Protein AF-A0A1B7LHL0-F1 (afdb_monomer)

Mean predicted aligned error: 20.25 Å

Secondary structure (DSSP, 8-state):
------S-S-S----TTHHHHHHHHHHHHH-EEEEEEESS-HHHHHHHHHHTT--EEEEEEEETTEEEEEEEGGGHHHHHHHHHHTT-EEEEEEEESHHHHHHHHHT-TTHHHHHHHHHHHHHHHHTB--EEEEES-SSS-HHHHHHHHHHTT--TT-BTTS--HHHHHHHHHHH-TTEEEEEEEEETTEEEEEEEE--PPP---SS-EEEEESS-EEEEEEEEEESEE-S-TT-EE-TT-EEEESEEPPP-----S---TTPPPPPPPPPEE-B-EEEEEEEEEEEEEEEEESEEEEEEEEEEEEEEEEEEETTEEEEEES-SS---SSEEEEEEEEEPPPBTTB---EEEEEEEEEEEEEEEEE--HHHHHHHHHHHHHHHHHTTSPTT-EEEEEEEEE---SS--SEEEEEEEEEEEEE-EEEEE-PPPPPTT-PPPPPPPPPPPPPPP--PPPPPP----

Solvent-accessible surface area (backbone atoms only — not comparable to full-atom values): 27208 Å² total; per-residue (Å²): 142,80,84,87,85,74,89,88,75,82,96,76,82,96,68,93,53,65,60,62,49,50,53,53,49,53,41,30,57,70,15,29,30,35,32,40,35,38,26,97,46,58,66,61,45,53,51,56,35,47,76,71,68,44,70,70,44,80,76,42,79,77,50,98,47,28,39,33,33,32,34,44,55,82,51,57,66,64,46,56,59,50,26,66,78,51,71,33,50,72,44,82,75,47,82,50,31,45,60,64,50,49,56,57,49,66,72,38,74,65,54,61,58,50,52,51,50,50,53,52,47,54,54,54,64,52,41,25,27,72,41,81,45,79,42,63,64,86,86,59,58,69,68,58,57,48,52,43,26,37,76,48,62,56,49,79,70,38,52,54,89,77,55,56,49,66,56,27,26,48,43,45,37,70,77,33,92,55,38,68,44,50,44,60,46,81,56,85,37,34,36,39,39,39,37,42,62,43,87,67,73,70,84,73,65,94,52,33,16,24,22,21,24,70,48,57,30,35,32,66,48,78,48,79,78,35,55,31,76,64,61,55,74,71,39,74,46,47,58,70,41,64,42,25,28,14,61,29,74,56,82,85,69,80,78,72,76,84,74,68,98,83,70,81,77,79,75,83,72,73,63,49,76,31,54,30,39,66,52,39,31,19,42,33,79,43,72,12,62,14,65,23,52,28,62,47,72,52,75,46,73,72,79,51,71,50,58,32,34,32,41,30,50,77,92,46,77,43,79,76,44,61,70,95,63,79,92,58,94,40,65,48,78,49,78,46,78,44,72,59,79,75,52,98,88,48,81,62,63,43,37,42,35,41,36,39,37,36,30,41,41,81,48,75,49,79,46,54,73,66,59,14,42,53,50,2,48,51,42,8,48,51,47,31,57,75,74,49,72,93,84,61,51,72,76,46,77,48,79,44,74,59,84,66,99,60,97,60,65,56,34,41,26,39,30,43,36,34,29,48,42,75,33,58,39,84,43,75,56,79,89,75,81,65,101,80,71,77,82,76,83,80,80,81,78,79,85,81,78,80,85,87,88,80,84,87,80,83,81,86,81,83,87,134

Nearest PDB structures (foldseek):
  8g4u-assembly1_A  TM=5.882E-01  e=2.687E-01  Saccharopolyspora erythraea
  6l3n-assembly2_B  TM=5.931E-01  e=4.100E-01  Actinosynnema pretiosum subsp. auranticum
  5bp1-assembly1_A  TM=5.730E-01  e=1.801E+00  Mycolicibacterium smegmatis MC2 155
  7agt-assembly2_B  TM=5.645E-01  e=3.220E+00  Mycobacterium tuberculosis variant bovis AF2122/97
  6sgb-assembly1_FS  TM=2.239E-01  e=3.889E-01  Trypanosoma brucei brucei

Sequence (464 aa):
METWTGRLWPAAFHKGGVIMFLFKLLSYLVGYVSIAIRGEHPEKFINMAAIRGICLWDIRRLGENCVQVNVRLSAVHPLRHIARQTGCRFRTTKRRGMPFLWMRVRRRRAMLPGALLFVLGLYMLGSFVWFIDVTGNHRLNKAEILAVADAAGLHRGMPKWDLDPDRVEKAVREQLPGVSWAGVYVKGTKVTIQVVEAALPGKISAGPAHIVAQKAGVIKEMLVLAGHPAVKEGETVLPGQILISGIVPPPEEPKPPAVPPGEAQPAPKEPAYVHALGTVRARVWYEGYGEAPLVESGRRPTGRTETRICMKIGSREIILFGPRKIPYALYEKDTSVKELPEWRNLRIPVELITEKYRELENYREVRDRESARRLAMQKAMQSVQAQMPPGDKILRRQFTDLVVKQPENLVRVKLFVECLEDIGVEKPFTPVPGPGASPLPGGANPPVRPPDGIPPAPAGHGPH

Organism: NCBI:txid1838280

Foldseek 3Di:
DDDPPDDDDPDDDDDPDVVVVVVVQVLQAQWKFKKKKFDPCVVQLVVVCVVVVWDWDPWDAPDNGIIIIMGRPVCPVVSVVSCVVRVMDMDTDDIGHDVVVVVVVVVVVVNVVVVVVVVVVVVVQQQFQAAEEEEQDDPDDPVVLVVQLVVLPDDHGDGPVPDDFVSSFVSSPPVDVQFPGWGWDDDRNYIYIYTHGDPDPPPQPQFFWFWFFQAWFAWADKDWPDAAAPDDHRDTHHGGHTGGGQWAADDDDPPDPDDPPDDDDPDGDHTHGHHTDIWTKGKDKDKFKFKFFQKDKDKDFPQDKWKWKWKDQPPDIDTPDTDPDDPAPDWDKDKDWDADDDDDPDRRSIIIIMIMITHMDIDMDGHDPVVRQVRRVVRRVVRRVVVDDPPWAWDDKDKDWDDDPDPGSMTMIMMMTITIDGRIDIGGDDDDDPPPDDDDPDDDDDDDDDDDDDDDDDDDDDDD

Structure (mmCIF, N/CA/C/O backbone):
data_AF-A0A1B7LHL0-F1
#
_entry.id   AF-A0A1B7LHL0-F1
#
loop_
_atom_site.group_PDB
_atom_site.id
_atom_site.type_symbol
_atom_site.label_atom_id
_atom_site.label_alt_id
_atom_site.label_comp_id
_atom_site.label_asym_id
_atom_site.label_entity_id
_atom_site.label_seq_id
_atom_site.pdbx_PDB_ins_code
_atom_site.Cartn_x
_atom_site.Cartn_y
_atom_site.Cartn_z
_atom_site.occupancy
_atom_site.B_iso_or_equiv
_atom_site.auth_seq_id
_atom_site.auth_comp_id
_atom_site.auth_asym_id
_atom_site.auth_atom_id
_atom_site.pdbx_PDB_model_num
ATOM 1 N N . MET A 1 1 ? -56.606 17.312 32.132 1.00 35.03 1 MET A N 1
ATOM 2 C CA . MET A 1 1 ? -55.285 17.779 31.659 1.00 35.03 1 MET A CA 1
ATOM 3 C C . MET A 1 1 ? -55.495 19.161 31.073 1.00 35.03 1 MET A C 1
ATOM 5 O O . MET A 1 1 ? -55.793 19.272 29.898 1.00 35.03 1 MET A O 1
ATOM 9 N N . GLU A 1 2 ? -55.412 20.201 31.895 1.00 25.69 2 GLU A N 1
ATOM 10 C CA . GLU A 1 2 ? -55.523 21.583 31.422 1.00 25.69 2 GLU A CA 1
ATOM 11 C C . GLU A 1 2 ? -54.321 22.352 31.956 1.00 25.69 2 GLU A C 1
ATOM 13 O O . GLU A 1 2 ? -54.158 22.558 33.159 1.00 25.69 2 GLU A O 1
ATOM 18 N N . THR A 1 3 ? -53.408 22.687 31.052 1.00 30.06 3 THR A N 1
ATOM 19 C CA . THR A 1 3 ? -52.250 23.524 31.342 1.00 30.06 3 THR A CA 1
ATOM 20 C C . THR A 1 3 ? -52.687 24.980 31.279 1.00 30.06 3 THR A C 1
ATOM 22 O O . THR A 1 3 ? -52.826 25.545 30.198 1.00 30.06 3 THR A O 1
ATOM 25 N N . TRP A 1 4 ? -52.886 25.591 32.446 1.00 26.42 4 TRP A N 1
ATOM 26 C CA . TRP A 1 4 ? -53.058 27.034 32.592 1.00 26.42 4 TRP A CA 1
ATOM 27 C C . TRP A 1 4 ? -51.751 27.757 32.244 1.00 26.42 4 TRP A C 1
ATOM 29 O O . TRP A 1 4 ? -50.890 27.996 33.091 1.00 26.42 4 TRP A O 1
ATOM 39 N N . THR A 1 5 ? -51.585 28.106 30.971 1.00 42.53 5 THR A N 1
ATOM 40 C CA . THR A 1 5 ? -50.626 29.119 30.522 1.00 42.53 5 THR A CA 1
ATOM 41 C C . THR A 1 5 ? -51.337 30.465 30.498 1.00 42.53 5 THR A C 1
ATOM 43 O O . THR A 1 5 ? -51.969 30.826 29.510 1.00 42.53 5 THR A O 1
ATOM 46 N N . GLY A 1 6 ? -51.261 31.205 31.602 1.00 28.97 6 GLY A N 1
ATOM 47 C CA . GLY A 1 6 ? -51.889 32.517 31.722 1.00 28.97 6 GLY A CA 1
ATOM 48 C C . GLY A 1 6 ? -51.065 33.469 32.577 1.00 28.97 6 GLY A C 1
ATOM 49 O O . GLY A 1 6 ? -51.139 33.419 33.795 1.00 28.97 6 GLY A O 1
ATOM 50 N N . ARG A 1 7 ? -50.335 34.360 31.894 1.00 35.50 7 ARG A N 1
ATOM 51 C CA . ARG A 1 7 ? -49.754 35.624 32.384 1.00 35.50 7 ARG A CA 1
ATOM 52 C C . ARG A 1 7 ? -48.803 35.548 33.581 1.00 35.50 7 ARG A C 1
ATOM 54 O O . ARG A 1 7 ? -49.200 35.736 34.717 1.00 35.50 7 ARG A O 1
ATOM 61 N N . LEU A 1 8 ? -47.516 35.457 33.261 1.00 31.94 8 LEU A N 1
ATOM 62 C CA . LEU A 1 8 ? -46.424 36.215 33.883 1.00 31.94 8 LEU A CA 1
ATOM 63 C C . LEU A 1 8 ? -45.229 36.030 32.943 1.00 31.94 8 LEU A C 1
ATOM 65 O O . LEU A 1 8 ? -44.570 35.010 33.044 1.00 31.94 8 LEU A O 1
ATOM 69 N N . TRP A 1 9 ? -45.027 36.931 31.977 1.00 34.75 9 TRP A N 1
ATOM 70 C CA . TRP A 1 9 ? -43.755 37.227 31.287 1.00 34.75 9 TRP A CA 1
ATOM 71 C C . TRP A 1 9 ? -43.983 38.470 30.403 1.00 34.75 9 TRP A C 1
ATOM 73 O O . TRP A 1 9 ? -44.993 38.515 29.697 1.00 34.75 9 TRP A O 1
ATOM 83 N N . PRO A 1 10 ? -43.100 39.487 30.427 1.00 32.66 10 PRO A N 1
ATOM 84 C CA . PRO A 1 10 ? -43.137 40.566 29.448 1.00 32.66 10 PRO A CA 1
ATOM 85 C C . PRO A 1 10 ? -42.836 40.012 28.053 1.00 32.66 10 PRO A C 1
ATOM 87 O O . PRO A 1 10 ? -41.966 39.159 27.879 1.00 32.66 10 PRO A O 1
ATOM 90 N N . ALA A 1 11 ? -43.582 40.508 27.073 1.00 33.97 11 ALA A N 1
ATOM 91 C CA . ALA A 1 11 ? -43.508 40.139 25.672 1.00 33.97 11 ALA A CA 1
ATOM 92 C C . ALA A 1 11 ? -42.115 40.398 25.071 1.00 33.97 11 ALA A C 1
ATOM 94 O O . ALA A 1 11 ? -41.772 41.524 24.735 1.00 33.97 11 ALA A O 1
ATOM 95 N N . ALA A 1 12 ? -41.329 39.338 24.913 1.00 37.97 12 ALA A N 1
ATOM 96 C CA . ALA A 1 12 ? -40.308 39.171 23.882 1.00 37.97 12 ALA A CA 1
ATOM 97 C C . ALA A 1 12 ? -39.848 37.705 23.912 1.00 37.97 12 ALA A C 1
ATOM 99 O O . ALA A 1 12 ? -39.928 37.058 24.950 1.00 37.97 12 ALA A O 1
ATOM 100 N N . PHE A 1 13 ? -39.307 37.207 22.800 1.00 39.56 13 PHE A N 1
ATOM 101 C CA . PHE A 1 13 ? -38.631 35.904 22.651 1.00 39.56 13 PHE A CA 1
ATOM 102 C C . PHE A 1 13 ? -39.458 34.723 22.131 1.00 39.56 13 PHE A C 1
ATOM 104 O O . PHE A 1 13 ? -39.530 33.645 22.715 1.00 39.56 13 PHE A O 1
ATOM 111 N N . HIS A 1 14 ? -39.937 34.889 20.901 1.00 41.28 14 HIS A N 1
ATOM 112 C CA . HIS A 1 14 ? -40.123 33.791 19.955 1.00 41.28 14 HIS A CA 1
ATOM 113 C C . HIS A 1 14 ? -38.759 33.453 19.298 1.00 41.28 14 HIS A C 1
ATOM 115 O O . HIS A 1 14 ? -38.335 34.178 18.403 1.00 41.28 14 HIS A O 1
ATOM 121 N N . LYS A 1 15 ? -38.030 32.431 19.802 1.00 40.91 15 LYS A N 1
ATOM 122 C CA . LYS A 1 15 ? -36.950 31.624 19.143 1.00 40.91 15 LYS A CA 1
ATOM 123 C C . LYS A 1 15 ? -36.341 30.623 20.162 1.00 40.91 15 LYS A C 1
ATOM 125 O O . LYS A 1 15 ? -35.363 30.904 20.855 1.00 40.91 15 LYS A O 1
ATOM 130 N N . GLY A 1 16 ? -36.978 29.457 20.315 1.00 52.31 16 GLY A N 1
ATOM 131 C CA . GLY A 1 16 ? -36.894 28.584 21.501 1.00 52.31 16 GLY A CA 1
ATOM 132 C C . GLY A 1 16 ? -35.902 27.408 21.486 1.00 52.31 16 GLY A C 1
ATOM 133 O O . GLY A 1 16 ? -36.316 26.274 21.685 1.00 52.31 16 GLY A O 1
ATOM 134 N N . GLY A 1 17 ? -34.592 27.646 21.356 1.00 55.31 17 GLY A N 1
ATOM 135 C CA . GLY A 1 17 ? -33.589 26.576 21.551 1.00 55.31 17 GLY A CA 1
ATOM 136 C C . GLY A 1 17 ? -32.287 27.059 22.182 1.00 55.31 17 GLY A C 1
ATOM 137 O O . GLY A 1 17 ? -31.924 26.656 23.287 1.00 55.31 17 GLY A O 1
ATOM 138 N N . VAL A 1 18 ? -31.623 28.001 21.515 1.00 58.91 18 VAL A N 1
ATOM 139 C CA . VAL A 1 18 ? -30.316 28.542 21.925 1.00 58.91 18 VAL A CA 1
ATOM 140 C C . VAL A 1 18 ? -30.414 29.324 23.238 1.00 58.91 18 VAL A C 1
ATOM 142 O O . VAL A 1 18 ? -29.610 29.117 24.141 1.00 58.91 18 VAL A O 1
ATOM 145 N N . ILE A 1 19 ? -31.460 30.137 23.407 1.00 63.44 19 ILE A N 1
ATOM 146 C CA . ILE A 1 19 ? -31.700 30.925 24.629 1.00 63.44 19 ILE A CA 1
ATOM 147 C C . ILE A 1 19 ? -31.997 30.012 25.828 1.00 63.44 19 ILE A C 1
ATOM 149 O O . ILE A 1 19 ? -31.500 30.244 26.929 1.00 63.44 19 ILE A O 1
ATOM 153 N N . MET A 1 20 ? -32.741 28.922 25.614 1.00 62.16 20 MET A N 1
ATOM 154 C CA . MET A 1 20 ? -33.014 27.925 26.653 1.00 62.16 20 MET A CA 1
ATOM 155 C C . MET A 1 20 ? -31.739 27.161 27.049 1.00 62.16 20 MET A C 1
ATOM 157 O O . MET A 1 20 ? -31.547 26.851 28.227 1.00 62.16 20 MET A O 1
ATOM 161 N N . PHE A 1 21 ? -30.847 26.892 26.088 1.00 66.38 21 PHE A N 1
ATOM 162 C CA . PHE A 1 21 ? -29.531 26.295 26.332 1.00 66.38 21 PHE A CA 1
ATOM 163 C C . PHE A 1 21 ? -28.592 27.238 27.090 1.00 66.38 21 PHE A C 1
ATOM 165 O O . PHE A 1 21 ? -28.026 26.827 28.101 1.00 66.38 21 PHE A O 1
ATOM 172 N N . LEU A 1 22 ? -28.480 28.501 26.672 1.00 71.81 22 LEU A N 1
ATOM 173 C CA . LEU A 1 22 ? -27.705 29.534 27.369 1.00 71.81 22 LEU A CA 1
ATOM 174 C C . LEU A 1 22 ? -28.213 29.735 28.795 1.00 71.81 22 LEU A C 1
ATOM 176 O O . LEU A 1 22 ? -27.423 29.737 29.734 1.00 71.81 22 LEU A O 1
ATOM 180 N N . PHE A 1 23 ? -29.529 29.806 28.994 1.00 72.81 23 PHE A N 1
ATOM 181 C CA . PHE A 1 23 ? -30.107 29.945 30.328 1.00 72.81 23 PHE A CA 1
ATOM 182 C C . PHE A 1 23 ? -29.803 28.736 31.225 1.00 72.81 23 PHE A C 1
ATOM 184 O O . PHE A 1 23 ? -29.454 28.908 32.398 1.00 72.81 23 PHE A O 1
ATOM 191 N N . LYS A 1 24 ? -29.880 27.511 30.685 1.00 68.81 24 LYS A N 1
ATOM 192 C CA . LYS A 1 24 ? -29.486 26.286 31.402 1.00 68.81 24 LYS A CA 1
ATOM 193 C C . LYS A 1 24 ? -27.989 26.262 31.712 1.00 68.81 24 LYS A C 1
ATOM 195 O O . LYS A 1 24 ? -27.623 25.890 32.825 1.00 68.81 24 LYS A O 1
ATOM 200 N N . LEU A 1 25 ? -27.142 26.684 30.774 1.00 75.38 25 LEU A N 1
ATOM 201 C CA . LEU A 1 25 ? -25.690 26.723 30.932 1.00 75.38 25 LEU A CA 1
ATOM 202 C C . LEU A 1 25 ? -25.268 27.759 31.981 1.00 75.38 25 LEU A C 1
ATOM 204 O O . LEU A 1 25 ? -24.558 27.409 32.920 1.00 75.38 25 LEU A O 1
ATOM 208 N N . LEU A 1 26 ? -25.775 28.994 31.902 1.00 75.69 26 LEU A N 1
ATOM 209 C CA . LEU A 1 26 ? -25.527 30.033 32.909 1.00 75.69 26 LEU A CA 1
ATOM 210 C C . LEU A 1 26 ? -26.048 29.610 34.288 1.00 75.69 26 LEU A C 1
ATOM 212 O O . LEU A 1 26 ? -25.363 29.787 35.294 1.00 75.69 26 LEU A O 1
ATOM 216 N N . SER A 1 27 ? -27.230 28.992 34.349 1.00 72.69 27 SER A N 1
ATOM 217 C CA . SER A 1 27 ? -27.774 28.480 35.614 1.00 72.69 27 SER A CA 1
ATOM 218 C C . SER A 1 27 ? -26.944 27.319 36.176 1.00 72.69 27 SER A C 1
ATOM 220 O O . SER A 1 27 ? -26.836 27.181 37.394 1.00 72.69 27 SER A O 1
ATOM 222 N N . TYR A 1 28 ? -26.315 26.503 35.323 1.00 76.12 28 TYR A N 1
ATOM 223 C CA . TYR A 1 28 ? -25.377 25.461 35.744 1.00 76.12 28 TYR A CA 1
ATOM 224 C C . TYR A 1 28 ? -24.037 26.042 36.225 1.00 76.12 28 TYR A C 1
ATOM 226 O O . TYR A 1 28 ? -23.494 25.557 37.219 1.00 76.12 28 TYR A O 1
ATOM 234 N N . LEU A 1 29 ? -23.533 27.098 35.577 1.00 78.38 29 LEU A N 1
ATOM 235 C CA . LEU A 1 29 ? -22.311 27.811 35.971 1.00 78.38 29 LEU A CA 1
ATOM 236 C C . LEU A 1 29 ? -22.458 28.498 37.338 1.00 78.38 29 LEU A C 1
ATOM 238 O O . LEU A 1 29 ? -21.591 28.343 38.192 1.00 78.38 29 LEU A O 1
ATOM 242 N N . VAL A 1 30 ? -23.578 29.190 37.576 1.00 79.50 30 VAL A N 1
ATOM 243 C CA . VAL A 1 30 ? -23.874 29.870 38.857 1.00 79.50 30 VAL A CA 1
ATOM 244 C C . VAL A 1 30 ? -24.340 28.887 39.941 1.00 79.50 30 VAL A C 1
ATOM 246 O O . VAL A 1 30 ? -24.187 29.137 41.135 1.00 79.50 30 VAL A O 1
ATOM 249 N N . GLY A 1 31 ? -24.878 27.737 39.537 1.00 80.88 31 GLY A N 1
ATOM 250 C CA . GLY A 1 31 ? -25.415 26.718 40.428 1.00 80.88 31 GLY A CA 1
ATOM 251 C C . GLY A 1 31 ? -26.893 26.924 40.751 1.00 80.88 31 GLY A C 1
ATOM 252 O O . GLY A 1 31 ? -27.370 28.029 41.026 1.00 80.88 31 GLY A O 1
ATOM 253 N N . TYR A 1 32 ? -27.631 25.819 40.758 1.00 86.50 32 TYR A N 1
ATOM 254 C CA . TYR A 1 32 ? -29.050 25.801 41.072 1.00 86.50 32 TYR A CA 1
ATOM 255 C C . TYR A 1 32 ? -29.417 24.602 41.943 1.00 86.50 32 TYR A C 1
ATOM 257 O O . TYR A 1 32 ? -28.703 23.597 42.049 1.00 86.50 32 TYR A O 1
ATOM 265 N N . VAL A 1 33 ? -30.550 24.731 42.612 1.00 86.06 33 VAL A N 1
ATOM 266 C CA . VAL A 1 33 ? -31.064 23.757 43.560 1.00 86.06 33 VAL A CA 1
ATOM 267 C C . VAL A 1 33 ? -32.480 23.393 43.145 1.00 86.06 33 VAL A C 1
ATOM 269 O O . VAL A 1 33 ? -33.300 24.266 42.871 1.00 86.06 33 VAL A O 1
ATOM 272 N N . SER A 1 34 ? -32.763 22.095 43.103 1.00 87.44 34 SER A N 1
ATOM 273 C CA . SER A 1 34 ? -34.128 21.593 42.965 1.00 87.44 34 SER A CA 1
ATOM 274 C C . SER A 1 34 ? -34.750 21.510 44.348 1.00 87.44 34 SER A C 1
ATOM 276 O O . SER A 1 34 ? -34.221 20.824 45.233 1.00 87.44 34 SER A O 1
ATOM 278 N N . ILE A 1 35 ? -35.867 22.198 44.524 1.00 88.75 35 ILE A N 1
ATOM 279 C CA . ILE A 1 35 ? -36.569 22.332 45.790 1.00 88.75 35 ILE A CA 1
ATOM 280 C C . ILE A 1 35 ? -37.964 21.720 45.638 1.00 88.75 35 ILE A C 1
ATOM 282 O O . ILE A 1 35 ? -38.654 21.986 44.658 1.00 88.75 35 ILE A O 1
ATOM 286 N N . ALA A 1 36 ? -38.376 20.904 46.606 1.00 87.81 36 ALA A N 1
ATOM 287 C CA . ALA A 1 36 ? -39.743 20.413 46.734 1.00 87.81 36 ALA A CA 1
ATOM 288 C C . ALA A 1 36 ? -40.490 21.251 47.778 1.00 87.81 36 ALA A C 1
ATOM 290 O O . ALA A 1 36 ? -40.099 21.274 48.946 1.00 87.81 36 ALA A O 1
ATOM 291 N N . ILE A 1 37 ? -41.541 21.940 47.352 1.00 87.56 37 ILE A N 1
ATOM 292 C CA . ILE A 1 37 ? -42.420 22.779 48.167 1.00 87.56 37 ILE A CA 1
ATOM 293 C C . ILE A 1 37 ? -43.638 21.944 48.572 1.00 87.56 37 ILE A C 1
ATOM 295 O O . ILE A 1 37 ? -44.254 21.304 47.719 1.00 87.56 37 ILE A O 1
ATOM 299 N N . ARG A 1 38 ? -43.973 21.946 49.864 1.00 85.75 38 ARG A N 1
ATOM 300 C CA . ARG A 1 38 ? -45.143 21.288 50.457 1.00 85.75 38 ARG A CA 1
ATOM 301 C C . ARG A 1 38 ? -45.963 22.289 51.263 1.00 85.75 38 ARG A C 1
ATOM 303 O O . ARG A 1 38 ? -45.395 23.003 52.090 1.00 85.75 38 ARG A O 1
ATOM 310 N N . GLY A 1 39 ? -47.271 22.318 51.061 1.00 82.50 39 GLY A N 1
ATOM 311 C CA . GLY A 1 39 ? -48.185 23.183 51.810 1.00 82.50 39 GLY A CA 1
ATOM 312 C C . GLY A 1 39 ? -49.579 23.192 51.197 1.00 82.50 39 GLY A C 1
ATOM 313 O O . GLY A 1 39 ? -49.773 22.628 50.125 1.00 82.50 39 GLY A O 1
ATOM 314 N N . GLU A 1 40 ? -50.521 23.845 51.872 1.00 75.88 40 GLU A N 1
ATOM 315 C CA . GLU A 1 40 ? -51.923 23.954 51.433 1.00 75.88 40 GLU A CA 1
ATOM 316 C C . GLU A 1 40 ? -52.075 24.831 50.175 1.00 75.88 40 GLU A C 1
ATOM 318 O O . GLU A 1 40 ? -52.967 24.609 49.363 1.00 75.88 40 GLU A O 1
ATOM 323 N N . HIS A 1 41 ? -51.159 25.788 49.956 1.00 79.25 41 HIS A N 1
ATOM 324 C CA . HIS A 1 41 ? -51.201 26.713 48.814 1.00 79.25 41 HIS A CA 1
ATOM 325 C C . HIS A 1 41 ? -49.828 26.899 48.128 1.00 79.25 41 HIS A C 1
ATOM 327 O O . HIS A 1 41 ? -49.247 27.992 48.172 1.00 79.25 41 HIS A O 1
ATOM 333 N N . PRO A 1 42 ? -49.283 25.868 47.449 1.00 81.50 42 PRO A N 1
ATOM 334 C CA . PRO A 1 42 ? -47.979 25.953 46.780 1.00 81.50 42 PRO A CA 1
ATOM 335 C C . PRO A 1 42 ? -47.966 26.963 45.618 1.00 81.50 42 PRO A C 1
ATOM 337 O O . PRO A 1 42 ? -46.925 27.537 45.301 1.00 81.50 42 PRO A O 1
ATOM 340 N N . GLU A 1 43 ? -49.123 27.235 45.016 1.00 82.50 43 GLU A N 1
ATOM 341 C CA . GLU A 1 43 ? -49.292 28.208 43.929 1.00 82.50 43 GLU A CA 1
ATOM 342 C C . GLU A 1 43 ? -49.072 29.651 44.421 1.00 82.50 43 GLU A C 1
ATOM 344 O O . GLU A 1 43 ? -48.367 30.434 43.778 1.00 82.50 43 GLU A O 1
ATOM 349 N N . LYS A 1 44 ? -49.553 29.978 45.630 1.00 83.31 44 LYS A N 1
ATOM 350 C CA . LYS A 1 44 ? -49.331 31.284 46.276 1.00 83.31 44 LYS A CA 1
ATOM 351 C C . LYS A 1 44 ? -47.847 31.529 46.569 1.00 83.31 44 LYS A C 1
ATOM 353 O O . LYS A 1 44 ? -47.365 32.652 46.426 1.00 83.31 44 LYS A O 1
ATOM 358 N N . PHE A 1 45 ? -47.102 30.478 46.922 1.00 84.81 45 PHE A N 1
ATOM 359 C CA . PHE A 1 45 ? -45.651 30.540 47.120 1.00 84.81 45 PHE A CA 1
ATOM 360 C C . PHE A 1 45 ? -44.898 30.851 45.818 1.00 84.81 45 PHE A C 1
ATOM 362 O O . PHE A 1 45 ? -44.006 31.700 45.812 1.00 84.81 45 PHE A O 1
ATOM 369 N N . ILE A 1 46 ? -45.270 30.195 44.715 1.00 85.06 46 ILE A N 1
ATOM 370 C CA . ILE A 1 46 ? -44.663 30.416 43.392 1.00 85.06 46 ILE A CA 1
ATOM 371 C C . ILE A 1 46 ? -44.918 31.849 42.922 1.00 85.06 46 ILE A C 1
ATOM 373 O O . ILE A 1 46 ? -43.986 32.522 42.481 1.00 85.06 46 ILE A O 1
ATOM 377 N N . ASN A 1 47 ? -46.150 32.337 43.082 1.00 86.06 47 ASN A N 1
ATOM 378 C CA . ASN A 1 47 ? -46.517 33.688 42.672 1.00 86.06 47 ASN A CA 1
ATOM 379 C C . ASN A 1 47 ? -45.746 34.757 43.471 1.00 86.06 47 ASN A C 1
ATOM 381 O O . ASN A 1 47 ? -45.127 35.653 42.901 1.00 86.06 47 ASN A O 1
ATOM 385 N N . MET A 1 48 ? -45.670 34.605 44.797 1.00 83.81 48 MET A N 1
ATOM 386 C CA . MET A 1 48 ? -44.896 35.512 45.656 1.00 83.81 48 MET A CA 1
ATOM 387 C C . MET A 1 48 ? -43.395 35.506 45.340 1.00 83.81 48 MET A C 1
ATOM 389 O O . MET A 1 48 ? -42.734 36.542 45.435 1.00 83.81 48 MET A O 1
ATOM 393 N N . ALA A 1 49 ? -42.840 34.354 44.965 1.00 84.50 49 ALA A N 1
ATOM 394 C CA . ALA A 1 49 ? -41.452 34.253 44.532 1.00 84.50 49 ALA A CA 1
ATOM 395 C C . ALA A 1 49 ? -41.217 34.955 43.185 1.00 84.50 49 ALA A C 1
ATOM 397 O O . ALA A 1 49 ? -40.239 35.694 43.059 1.00 84.50 49 ALA A O 1
ATOM 398 N N . ALA A 1 50 ? -42.134 34.811 42.225 1.00 84.06 50 ALA A N 1
ATOM 399 C CA . ALA A 1 50 ? -42.066 35.514 40.946 1.00 84.06 50 ALA A CA 1
ATOM 400 C C . ALA A 1 50 ? -42.137 37.045 41.117 1.00 84.06 50 ALA A C 1
ATOM 402 O O . ALA A 1 50 ? -41.318 37.755 40.536 1.00 84.06 50 ALA A O 1
ATOM 403 N N . ILE A 1 51 ? -43.031 37.549 41.981 1.00 84.38 51 ILE A N 1
ATOM 404 C CA . ILE A 1 51 ? -43.171 38.990 42.287 1.00 84.38 51 ILE A CA 1
ATOM 405 C C . ILE A 1 51 ? -41.884 39.573 42.893 1.00 84.38 51 ILE A C 1
ATOM 407 O O . ILE A 1 51 ? -41.523 40.711 42.612 1.00 84.38 51 ILE A O 1
ATOM 411 N N . ARG A 1 52 ? -41.141 38.787 43.683 1.00 82.44 52 ARG A N 1
ATOM 412 C CA . ARG A 1 52 ? -39.838 39.192 44.249 1.00 82.44 52 ARG A CA 1
ATOM 413 C C . ARG A 1 52 ? -38.658 39.025 43.282 1.00 82.44 52 ARG A C 1
ATOM 415 O O . ARG A 1 52 ? -37.509 39.071 43.716 1.00 82.44 52 ARG A O 1
ATOM 422 N N . GLY A 1 53 ? -38.918 38.786 41.996 1.00 80.56 53 GLY A N 1
ATOM 423 C CA . GLY A 1 53 ? -37.883 38.607 40.975 1.00 80.56 53 GLY A CA 1
ATOM 424 C C . GLY A 1 53 ? -37.109 37.290 41.093 1.00 80.56 53 GLY A C 1
ATOM 425 O O . GLY A 1 53 ? -36.039 37.141 40.498 1.00 80.56 53 GLY A O 1
ATOM 426 N N . ILE A 1 54 ? -37.614 36.314 41.857 1.00 85.25 54 ILE A N 1
ATOM 427 C CA . ILE A 1 54 ? -36.972 35.005 41.985 1.00 85.25 54 ILE A CA 1
ATOM 428 C C . ILE A 1 54 ? -37.372 34.149 40.789 1.00 85.25 54 ILE A C 1
ATOM 430 O O . ILE A 1 54 ? -38.504 33.682 40.676 1.00 85.25 54 ILE A O 1
ATOM 434 N N . CYS A 1 55 ? -36.409 33.908 39.903 1.00 81.44 55 CYS A N 1
ATOM 435 C CA . CYS A 1 55 ? -36.630 33.058 38.744 1.00 81.44 55 CYS A CA 1
ATOM 436 C C . CYS A 1 55 ? -36.763 31.584 39.164 1.00 81.44 55 CYS A C 1
ATOM 438 O O . CYS A 1 55 ? -35.822 30.985 39.697 1.00 81.44 55 CYS A O 1
ATOM 440 N N . LEU A 1 56 ? -37.941 31.024 38.896 1.00 85.06 56 LEU A N 1
ATOM 441 C CA . LEU A 1 56 ? -38.314 29.624 39.073 1.00 85.06 56 LEU A CA 1
ATOM 442 C C . LEU A 1 56 ? -38.465 28.991 37.688 1.00 85.06 56 LEU A C 1
ATOM 444 O O . LEU A 1 56 ? -39.133 29.558 36.826 1.00 85.06 56 LEU A O 1
ATOM 448 N N . TRP A 1 57 ? -37.871 27.822 37.462 1.00 83.62 57 TRP A N 1
ATOM 449 C CA . TRP A 1 57 ? -38.012 27.100 36.190 1.00 83.62 57 TRP A CA 1
ATOM 450 C C . TRP A 1 57 ? -38.210 25.600 36.409 1.00 83.62 57 TRP A C 1
ATOM 452 O O . TRP A 1 57 ? -37.899 25.081 37.482 1.00 83.62 57 TRP A O 1
ATOM 462 N N . ASP A 1 58 ? -38.705 24.904 35.376 1.00 81.38 58 ASP A N 1
ATOM 463 C CA . ASP A 1 58 ? -38.969 23.451 35.396 1.00 81.38 58 ASP A CA 1
ATOM 464 C C . ASP A 1 58 ? -39.875 23.062 36.582 1.00 81.38 58 ASP A C 1
ATOM 466 O O . ASP A 1 58 ? -39.517 22.256 37.442 1.00 81.38 58 ASP A O 1
ATOM 470 N N . ILE A 1 59 ? -41.036 23.723 36.642 1.00 84.81 59 ILE A N 1
ATOM 471 C CA . ILE A 1 59 ? -42.068 23.523 37.662 1.00 84.81 59 ILE A CA 1
ATOM 472 C C . ILE A 1 59 ? -42.799 22.212 37.361 1.00 84.81 59 ILE A C 1
ATOM 474 O O . ILE A 1 59 ? -43.377 22.051 36.288 1.00 84.81 59 ILE A O 1
ATOM 478 N N . ARG A 1 60 ? -42.782 21.273 38.308 1.00 84.19 60 ARG A N 1
ATOM 479 C CA . ARG A 1 60 ? -43.441 19.965 38.194 1.00 84.19 60 ARG A CA 1
ATOM 480 C C . ARG A 1 60 ? -44.333 19.718 39.398 1.00 84.19 60 ARG A C 1
ATOM 482 O O . ARG A 1 60 ? -43.859 19.736 40.533 1.00 84.19 60 ARG A O 1
ATOM 489 N N . ARG A 1 61 ? -45.615 19.451 39.165 1.00 83.44 61 ARG A N 1
ATOM 490 C CA . ARG A 1 61 ? -46.546 19.051 40.227 1.00 83.44 61 ARG A CA 1
ATOM 491 C C . ARG A 1 61 ? -46.298 17.577 40.562 1.00 83.44 61 ARG A C 1
ATOM 493 O O . ARG A 1 61 ? -46.331 16.737 39.671 1.00 83.44 61 ARG A O 1
ATOM 500 N N . LEU A 1 62 ? -45.980 17.286 41.824 1.00 79.00 62 LEU A N 1
ATOM 501 C CA . LEU A 1 62 ? -45.710 15.927 42.323 1.00 79.00 62 LEU A CA 1
ATOM 502 C C . LEU A 1 62 ? -46.905 15.343 43.103 1.00 79.00 62 LEU A C 1
ATOM 504 O O . LEU A 1 62 ? -46.905 14.155 43.398 1.00 79.00 62 LEU A O 1
ATOM 508 N N . GLY A 1 63 ? -47.899 16.169 43.446 1.00 77.56 63 GLY A N 1
ATOM 509 C CA . GLY A 1 63 ? -49.148 15.800 44.121 1.00 77.56 63 GLY A CA 1
ATOM 510 C C . GLY A 1 63 ? -50.009 17.042 44.389 1.00 77.56 63 GLY A C 1
ATOM 511 O O . GLY A 1 63 ? -49.596 18.152 44.042 1.00 77.56 63 GLY A O 1
ATOM 512 N N . GLU A 1 64 ? -51.176 16.885 45.021 1.00 73.50 64 GLU A N 1
ATOM 513 C CA . GLU A 1 64 ? -52.116 17.998 45.277 1.00 73.50 64 GLU A CA 1
ATOM 514 C C . GLU A 1 64 ? -51.465 19.142 46.070 1.00 73.50 64 GLU A C 1
ATOM 516 O O . GLU A 1 64 ? -51.523 20.297 45.647 1.00 73.50 64 GLU A O 1
ATOM 521 N N . ASN A 1 65 ? -50.695 18.787 47.106 1.00 80.81 65 ASN A N 1
ATOM 522 C CA . ASN A 1 65 ? -50.020 19.724 48.013 1.00 80.81 65 ASN A CA 1
ATOM 523 C C . ASN A 1 65 ? -48.489 19.749 47.840 1.00 80.81 65 ASN A C 1
ATOM 525 O O . ASN A 1 65 ? -47.763 20.131 48.762 1.00 80.81 65 ASN A O 1
ATOM 529 N N . CYS A 1 66 ? -47.963 19.281 46.698 1.00 82.69 66 CYS A N 1
ATOM 530 C CA . CYS A 1 66 ? -46.519 19.144 46.462 1.00 82.69 66 CYS A CA 1
ATOM 531 C C . CYS A 1 66 ? -46.098 19.620 45.064 1.00 82.69 66 CYS A C 1
ATOM 533 O O . CYS A 1 66 ? -46.509 19.049 44.051 1.00 82.69 66 CYS A O 1
ATOM 535 N N . VAL A 1 67 ? -45.181 20.591 45.002 1.00 87.19 67 VAL A N 1
ATOM 536 C CA . VAL A 1 67 ? -44.612 21.098 43.740 1.00 87.19 67 VAL A CA 1
ATOM 537 C C . VAL A 1 67 ? -43.088 21.110 43.803 1.00 87.19 67 VAL A C 1
ATOM 539 O O . VAL A 1 67 ? -42.496 21.551 44.785 1.00 87.19 67 VAL A O 1
ATOM 542 N N . GLN A 1 68 ? -42.435 20.630 42.751 1.00 88.38 68 GLN A N 1
ATOM 543 C CA . GLN A 1 68 ? -40.992 20.703 42.571 1.00 88.38 68 GLN A CA 1
ATOM 544 C C . GLN A 1 68 ? -40.629 21.832 41.615 1.00 88.38 68 GLN A C 1
ATOM 546 O O . GLN A 1 68 ? -41.222 21.961 40.550 1.00 88.38 68 GLN A O 1
ATOM 551 N N . VAL A 1 69 ? -39.628 22.622 41.987 1.00 88.69 69 VAL A N 1
ATOM 552 C CA . VAL A 1 69 ? -39.136 23.754 41.197 1.00 88.69 69 VAL A CA 1
ATOM 553 C C . VAL A 1 69 ? -37.616 23.822 41.248 1.00 88.69 69 VAL A C 1
ATOM 555 O O . VAL A 1 69 ? -36.999 23.431 42.245 1.00 88.69 69 VAL A O 1
ATOM 558 N N . ASN A 1 70 ? -36.995 24.346 40.194 1.00 87.62 70 ASN A N 1
ATOM 559 C CA . ASN A 1 70 ? -35.578 24.689 40.206 1.00 87.62 70 ASN A CA 1
ATOM 560 C C . ASN A 1 70 ? -35.398 26.183 40.477 1.00 87.62 70 ASN A C 1
ATOM 562 O O . ASN A 1 70 ? -36.106 27.016 39.911 1.00 87.62 70 ASN A O 1
ATOM 566 N N . VAL A 1 71 ? -34.439 26.504 41.347 1.00 87.06 71 VAL A N 1
ATOM 567 C CA . VAL A 1 71 ? -34.124 27.874 41.764 1.00 87.06 71 VAL A CA 1
ATOM 568 C C . VAL A 1 71 ? -32.615 28.068 41.811 1.00 87.06 71 VAL A C 1
ATOM 570 O O . VAL A 1 71 ? -31.872 27.152 42.166 1.00 87.06 71 VAL A O 1
ATOM 573 N N . ARG A 1 72 ? -32.137 29.273 41.485 1.00 84.62 72 ARG A N 1
ATOM 574 C CA . ARG A 1 72 ? -30.717 29.635 41.628 1.00 84.62 72 ARG A CA 1
ATOM 575 C C . ARG A 1 72 ? -30.262 29.522 43.082 1.00 84.62 72 ARG A C 1
ATOM 577 O O . ARG A 1 72 ? -31.017 29.821 44.005 1.00 84.62 72 ARG A O 1
ATOM 584 N N . LEU A 1 73 ? -29.001 29.148 43.291 1.00 82.44 73 LEU A N 1
ATOM 585 C CA . LEU A 1 73 ? -28.441 28.975 44.635 1.00 82.44 73 LEU A CA 1
ATOM 586 C C . LEU A 1 73 ? -28.562 30.241 45.507 1.00 82.44 73 LEU A C 1
ATOM 588 O O . LEU A 1 73 ? -28.886 30.139 46.688 1.00 82.44 73 LEU A O 1
ATOM 592 N N . SER A 1 74 ? -28.380 31.427 44.920 1.00 81.31 74 SER A N 1
ATOM 593 C CA . SER A 1 74 ? -28.498 32.721 45.610 1.00 81.31 74 SER A CA 1
ATOM 594 C C . SER A 1 74 ? -29.910 33.023 46.128 1.00 81.31 74 SER A C 1
ATOM 596 O O . SER A 1 74 ? -30.066 33.709 47.135 1.00 81.31 74 SER A O 1
ATOM 598 N N . ALA A 1 75 ? -30.947 32.480 45.489 1.00 82.31 75 ALA A N 1
ATOM 599 C CA . ALA A 1 75 ? -32.337 32.761 45.834 1.00 82.31 75 ALA A CA 1
ATOM 600 C C . ALA A 1 75 ? -32.915 31.825 46.916 1.00 82.31 75 ALA A C 1
ATOM 602 O O . ALA A 1 75 ? -34.024 32.050 47.396 1.00 82.31 75 ALA A O 1
ATOM 603 N N . VAL A 1 76 ? -32.158 30.821 47.377 1.00 83.44 76 VAL A N 1
ATOM 604 C CA . VAL A 1 76 ? -32.594 29.897 48.443 1.00 83.44 76 VAL A CA 1
ATOM 605 C C . VAL A 1 76 ? -32.816 30.620 49.780 1.00 83.44 76 VAL A C 1
ATOM 607 O O . VAL A 1 76 ? -33.742 30.279 50.517 1.00 83.44 76 VAL A O 1
ATOM 610 N N . HIS A 1 77 ? -32.001 31.632 50.097 1.00 83.75 77 HIS A N 1
ATOM 611 C CA . HIS A 1 77 ? -32.123 32.377 51.353 1.00 83.75 77 HIS A CA 1
ATOM 612 C C . HIS A 1 77 ? -33.376 33.285 51.384 1.00 83.75 77 HIS A C 1
ATOM 614 O O . HIS A 1 77 ? -34.179 33.136 52.310 1.00 83.75 77 HIS A O 1
ATOM 620 N N . PRO A 1 78 ? -33.644 34.132 50.364 1.00 84.44 78 PRO A N 1
ATOM 621 C CA . PRO A 1 78 ? -34.896 34.892 50.258 1.00 84.44 78 PRO A CA 1
ATOM 622 C C . PRO A 1 78 ? -36.170 34.034 50.274 1.00 84.44 78 PRO A C 1
ATOM 624 O O . PRO A 1 78 ? -37.178 34.434 50.862 1.00 84.44 78 PRO A O 1
ATOM 627 N N . LEU A 1 79 ? -36.133 32.828 49.692 1.00 84.94 79 LEU A N 1
ATOM 628 C CA . LEU A 1 79 ? -37.283 31.914 49.678 1.00 84.94 79 LEU A CA 1
ATOM 629 C C . LEU A 1 79 ? -37.736 31.487 51.078 1.00 84.94 79 LEU A C 1
ATOM 631 O O . LEU A 1 79 ? -38.919 31.211 51.279 1.00 84.94 79 LEU A O 1
ATOM 635 N N . ARG A 1 80 ? -36.837 31.478 52.072 1.00 83.94 80 ARG A N 1
ATOM 636 C CA . ARG A 1 80 ? -37.187 31.166 53.469 1.00 83.94 80 ARG A CA 1
ATOM 637 C C . ARG A 1 80 ? -38.180 32.167 54.054 1.00 83.94 80 ARG A C 1
ATOM 639 O O . ARG A 1 80 ? -39.041 31.781 54.841 1.00 83.94 80 ARG A O 1
ATOM 646 N N . HIS A 1 81 ? -38.091 33.430 53.646 1.00 83.69 81 HIS A N 1
ATOM 647 C CA . HIS A 1 81 ? -39.032 34.464 54.063 1.00 83.69 81 HIS A CA 1
ATOM 648 C C . HIS A 1 81 ? -40.414 34.258 53.429 1.00 83.69 81 HIS A C 1
ATOM 650 O O . HIS A 1 81 ? -41.436 34.438 54.087 1.00 83.69 81 HIS A O 1
ATOM 656 N N . ILE A 1 82 ? -40.446 33.845 52.160 1.00 84.12 82 ILE A N 1
ATOM 657 C CA . ILE A 1 82 ? -41.690 33.583 51.423 1.00 84.12 82 ILE A CA 1
ATOM 658 C C . ILE A 1 82 ? -42.397 32.346 51.988 1.00 84.12 82 ILE A C 1
ATOM 660 O O . ILE A 1 82 ? -43.613 32.349 52.160 1.00 84.12 82 ILE A O 1
ATOM 664 N N . ALA A 1 83 ? -41.629 31.321 52.360 1.00 84.12 83 ALA A N 1
ATOM 665 C CA . ALA A 1 83 ? -42.133 30.090 52.969 1.00 84.12 83 ALA A CA 1
ATOM 666 C C . ALA A 1 83 ? -42.905 30.363 54.265 1.00 84.12 83 ALA A C 1
ATOM 668 O O . ALA A 1 83 ? -44.015 29.873 54.446 1.00 84.12 83 ALA A O 1
ATOM 669 N N . ARG A 1 84 ? -42.349 31.220 55.134 1.00 83.00 84 ARG A N 1
ATOM 670 C CA . ARG A 1 84 ? -42.978 31.607 56.406 1.00 83.00 84 ARG A CA 1
ATOM 671 C C . ARG A 1 84 ? -44.283 32.379 56.209 1.00 83.00 84 ARG A C 1
ATOM 673 O O . ARG A 1 84 ? -45.237 32.122 56.924 1.00 83.00 84 ARG A O 1
ATOM 680 N N . GLN A 1 85 ? -44.337 33.281 55.228 1.00 82.69 85 GLN A N 1
ATOM 681 C CA . GLN A 1 85 ? -45.534 34.089 54.949 1.00 82.69 85 GLN A CA 1
ATOM 682 C C . GLN A 1 85 ? -46.674 33.301 54.291 1.00 82.69 85 GLN A C 1
ATOM 684 O O . GLN A 1 85 ? -47.820 33.733 54.327 1.00 82.69 85 GLN A O 1
ATOM 689 N N . THR A 1 86 ? -46.366 32.168 53.662 1.00 80.75 86 THR A N 1
ATOM 690 C CA . THR A 1 86 ? -47.335 31.358 52.904 1.00 80.75 86 THR A CA 1
ATOM 691 C C . THR A 1 86 ? -47.688 30.044 53.597 1.00 80.75 86 THR A C 1
ATOM 693 O O . THR A 1 86 ? -48.391 29.227 53.012 1.00 80.75 86 THR A O 1
ATOM 696 N N . GLY A 1 87 ? -47.171 29.799 54.808 1.00 78.69 87 GLY A N 1
ATOM 697 C CA . GLY A 1 87 ? -47.369 28.536 55.532 1.00 78.69 87 GLY A CA 1
ATOM 698 C C . GLY A 1 87 ? -46.746 27.310 54.847 1.00 78.69 87 GLY A C 1
ATOM 699 O O . GLY A 1 87 ? -46.972 26.179 55.268 1.00 78.69 87 GLY A O 1
ATOM 700 N N . CYS A 1 88 ? -45.950 27.505 53.793 1.00 82.81 88 CYS A N 1
ATOM 701 C CA . CYS A 1 88 ? -45.362 26.425 53.009 1.00 82.81 88 CYS A CA 1
ATOM 702 C C . CYS A 1 88 ? -43.995 26.011 53.571 1.00 82.81 88 CYS A C 1
ATOM 704 O O . CYS A 1 88 ? -43.199 26.837 54.022 1.00 82.81 88 CYS A O 1
ATOM 706 N N . ARG A 1 89 ? -43.667 24.721 53.487 1.00 83.81 89 ARG A N 1
ATOM 707 C CA . ARG A 1 89 ? -42.341 24.180 53.816 1.00 83.81 89 ARG A CA 1
ATOM 708 C C . ARG A 1 89 ? -41.663 23.705 52.548 1.00 83.81 89 ARG A C 1
ATOM 710 O O . ARG A 1 89 ? -42.259 22.982 51.760 1.00 83.81 89 ARG A O 1
ATOM 717 N N . PHE A 1 90 ? -40.397 24.053 52.362 1.00 85.50 90 PHE A N 1
ATOM 718 C CA . PHE A 1 90 ? -39.636 23.575 51.217 1.00 85.50 90 PHE A CA 1
ATOM 719 C C . PHE A 1 90 ? -38.410 22.772 51.647 1.00 85.50 90 PHE A C 1
ATOM 721 O O . PHE A 1 90 ? -37.749 23.097 52.634 1.00 85.50 90 PHE A O 1
ATOM 728 N N . ARG A 1 91 ? -38.105 21.704 50.905 1.00 85.50 91 ARG A N 1
ATOM 729 C CA . ARG A 1 91 ? -36.945 20.836 51.132 1.00 85.50 91 ARG A CA 1
ATOM 730 C C . ARG A 1 91 ? -36.083 20.790 49.881 1.00 85.50 91 ARG A C 1
ATOM 732 O O . ARG A 1 91 ? -36.566 20.524 48.786 1.00 85.50 91 ARG A O 1
ATOM 739 N N . THR A 1 92 ? -34.786 20.998 50.058 1.00 86.25 92 THR A N 1
ATOM 740 C CA . THR A 1 92 ? -33.801 20.828 48.988 1.00 86.25 92 THR A CA 1
ATOM 741 C C . THR A 1 92 ? -33.668 19.350 48.627 1.00 86.25 92 THR A C 1
ATOM 743 O O . THR A 1 92 ? -33.253 18.548 49.463 1.00 86.25 92 THR A O 1
ATOM 746 N N . THR A 1 93 ? -33.990 18.992 47.384 1.00 83.00 93 THR A N 1
ATOM 747 C CA . THR A 1 93 ? -33.935 17.608 46.886 1.00 83.00 93 THR A CA 1
ATOM 748 C C . THR A 1 93 ? -32.633 17.323 46.141 1.00 83.00 93 THR A C 1
ATOM 750 O O . THR A 1 93 ? -32.038 16.267 46.330 1.00 83.00 93 THR A O 1
ATOM 753 N N . LYS A 1 94 ? -32.169 18.245 45.285 1.00 82.00 94 LYS A N 1
ATOM 754 C CA . LYS A 1 94 ? -30.949 18.062 44.474 1.00 82.00 94 LYS A CA 1
ATOM 755 C C . LYS A 1 94 ? -30.144 19.359 44.415 1.00 82.00 94 LYS A C 1
ATOM 757 O O . LYS A 1 94 ? -30.718 20.433 44.283 1.00 82.00 94 LYS A O 1
ATOM 762 N N . ARG A 1 95 ? -28.815 19.254 44.485 1.00 82.88 95 ARG A N 1
ATOM 763 C CA . ARG A 1 95 ? -27.864 20.367 44.300 1.00 82.88 95 ARG A CA 1
ATOM 764 C C . ARG A 1 95 ? -27.091 20.123 43.003 1.00 82.88 95 ARG A C 1
ATOM 766 O O . ARG A 1 95 ? -26.486 19.058 42.873 1.00 82.88 95 ARG A O 1
ATOM 773 N N . ARG A 1 96 ? -27.137 21.046 42.039 1.00 77.50 96 ARG A N 1
ATOM 774 C CA . ARG A 1 96 ? -26.472 20.897 40.730 1.00 77.50 96 ARG A CA 1
ATOM 775 C C . ARG A 1 96 ? -25.744 22.181 40.326 1.00 77.50 96 ARG A C 1
ATOM 777 O O . ARG A 1 96 ? -26.215 23.278 40.602 1.00 77.50 96 ARG A O 1
ATOM 784 N N . GLY A 1 97 ? -24.596 22.031 39.668 1.00 81.69 97 GLY A N 1
ATOM 785 C CA . GLY A 1 97 ? -23.827 23.137 39.093 1.00 81.69 97 GLY A CA 1
ATOM 786 C C . GLY A 1 97 ? -22.345 23.159 39.463 1.00 81.69 97 GLY A C 1
ATOM 787 O O . GLY A 1 97 ? -21.888 22.409 40.333 1.00 81.69 97 GLY A O 1
ATOM 788 N N . MET A 1 98 ? -21.614 24.056 38.801 1.00 77.06 98 MET A N 1
ATOM 789 C CA . MET A 1 98 ? -20.164 24.257 38.929 1.00 77.06 98 MET A CA 1
ATOM 790 C C . MET A 1 98 ? -19.696 24.498 40.374 1.00 77.06 98 MET A C 1
ATOM 792 O O . MET A 1 98 ? -18.750 23.833 40.784 1.00 77.06 98 MET A O 1
ATOM 796 N N . PRO A 1 99 ? -20.365 25.321 41.211 1.00 78.25 99 PRO A N 1
ATOM 797 C CA . PRO A 1 99 ? -19.921 25.554 42.590 1.00 78.25 99 PRO A CA 1
ATOM 798 C C . PRO A 1 99 ? -19.921 24.280 43.448 1.00 78.25 99 PRO A C 1
ATOM 800 O O . PRO A 1 99 ? -19.052 24.086 44.297 1.00 78.25 99 PRO A O 1
ATOM 803 N N . PHE A 1 100 ? -20.867 23.366 43.201 1.00 77.69 100 PHE A N 1
ATOM 804 C CA . PHE A 1 100 ? -20.938 22.075 43.892 1.00 77.69 100 PHE A CA 1
ATOM 805 C C . PHE A 1 100 ? -19.894 21.078 43.385 1.00 77.69 100 PHE A C 1
ATOM 807 O O . PHE A 1 100 ? -19.381 20.280 44.173 1.00 77.69 100 PHE A O 1
ATOM 814 N N . LEU A 1 101 ? -19.548 21.141 42.096 1.00 75.50 101 LEU A N 1
ATOM 815 C CA . LEU A 1 101 ? -18.449 20.363 41.527 1.00 75.50 101 LEU A CA 1
ATOM 816 C C . LEU A 1 101 ? -17.094 20.880 42.032 1.00 75.50 101 LEU A C 1
ATOM 818 O O . LEU A 1 101 ? -16.283 20.088 42.503 1.00 75.50 101 LEU A O 1
ATOM 822 N N . TRP A 1 102 ? -16.890 22.199 42.042 1.00 76.38 102 TRP A N 1
ATOM 823 C CA . TRP A 1 102 ? -15.690 22.855 42.561 1.00 76.38 102 TRP A CA 1
ATOM 824 C C . TRP A 1 102 ? -15.455 22.538 44.039 1.00 76.38 102 TRP A C 1
ATOM 826 O O . TRP A 1 102 ? -14.343 22.186 44.420 1.00 76.38 102 TRP A O 1
ATOM 836 N N . MET A 1 103 ? -16.500 22.552 44.877 1.00 75.44 103 MET A N 1
ATOM 837 C CA . MET A 1 103 ? -16.389 22.116 46.278 1.00 75.44 103 MET A CA 1
ATOM 838 C C . MET A 1 103 ? -15.933 20.654 46.416 1.00 75.44 103 MET A C 1
ATOM 840 O O . MET A 1 103 ? -15.189 20.321 47.341 1.00 75.44 103 MET A O 1
ATOM 844 N N . ARG A 1 104 ? -16.353 19.771 45.502 1.00 75.44 104 ARG A N 1
ATOM 845 C CA . ARG A 1 104 ? -15.949 18.357 45.491 1.00 75.44 104 ARG A CA 1
ATOM 846 C C . ARG A 1 104 ? -14.508 18.177 45.002 1.00 75.44 104 ARG A C 1
ATOM 848 O O . ARG A 1 104 ? -13.776 17.392 45.601 1.00 75.44 104 ARG A O 1
ATOM 855 N N . VAL A 1 105 ? -14.102 18.921 43.972 1.00 74.81 105 VAL A N 1
ATOM 856 C CA . VAL A 1 105 ? -12.733 18.921 43.428 1.00 74.81 105 VAL A CA 1
ATOM 857 C C . VAL A 1 105 ? -11.750 19.533 44.429 1.00 74.81 105 VAL A C 1
ATOM 859 O O . VAL A 1 105 ? -10.723 18.930 44.712 1.00 74.81 105 VAL A O 1
ATOM 862 N N . ARG A 1 106 ? -12.095 20.653 45.077 1.00 70.88 106 ARG A N 1
ATOM 863 C CA . ARG A 1 106 ? -11.251 21.316 46.089 1.00 70.88 106 ARG A CA 1
ATOM 864 C C . ARG A 1 106 ? -11.002 20.451 47.329 1.00 70.88 106 ARG A C 1
ATOM 866 O O . ARG A 1 106 ? -9.959 20.579 47.963 1.00 70.88 106 ARG A O 1
ATOM 873 N N . ARG A 1 107 ? -11.925 19.540 47.670 1.00 75.69 107 ARG A N 1
ATOM 874 C CA . ARG A 1 107 ? -11.718 18.554 48.747 1.00 75.69 107 ARG A CA 1
ATOM 875 C C . ARG A 1 107 ? -10.646 17.513 48.381 1.00 75.69 107 ARG A C 1
ATOM 877 O O . ARG A 1 107 ? -10.061 16.909 49.272 1.00 75.69 107 ARG A O 1
ATOM 884 N N . ARG A 1 108 ? -10.353 17.325 47.089 1.00 79.69 108 ARG A N 1
ATOM 885 C CA . ARG A 1 108 ? -9.326 16.412 46.570 1.00 79.69 108 ARG A CA 1
ATOM 886 C C . ARG A 1 108 ? -8.114 17.212 46.087 1.00 79.69 108 ARG A C 1
ATOM 888 O O . ARG A 1 108 ? -7.969 17.470 44.896 1.00 79.69 108 ARG A O 1
ATOM 895 N N . ARG A 1 109 ? -7.225 17.580 47.0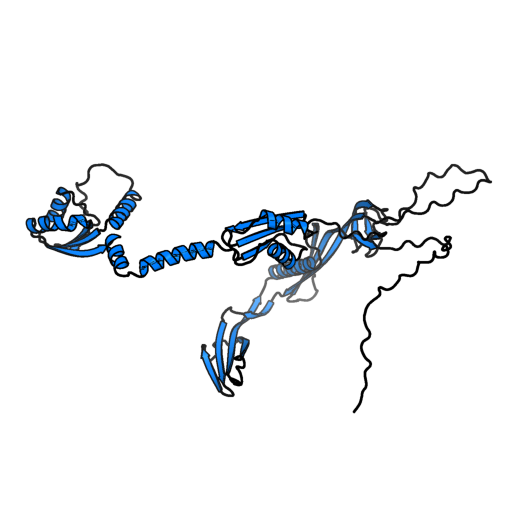20 1.00 75.25 109 ARG A N 1
ATOM 896 C CA . ARG A 1 109 ? -6.036 18.420 46.751 1.00 75.25 109 ARG A CA 1
ATOM 897 C C . ARG A 1 109 ? -5.128 17.889 45.627 1.00 75.25 109 ARG A C 1
ATOM 899 O O . ARG A 1 109 ? -4.503 18.692 44.952 1.00 75.25 109 ARG A O 1
ATOM 906 N N . ALA A 1 110 ? -5.109 16.576 45.379 1.00 81.75 110 ALA A N 1
ATOM 907 C CA . ALA A 1 110 ? -4.319 15.952 44.312 1.00 81.75 110 ALA A CA 1
ATOM 908 C C . ALA A 1 110 ? -4.928 16.077 42.897 1.00 81.75 110 ALA A C 1
ATOM 910 O O . ALA A 1 110 ? -4.238 15.862 41.905 1.00 81.75 110 ALA A O 1
ATOM 911 N N . MET A 1 111 ? -6.213 16.423 42.771 1.00 83.06 111 MET A N 1
ATOM 912 C CA . MET A 1 111 ? -6.908 16.382 41.479 1.00 83.06 111 MET A CA 1
ATOM 913 C C . MET A 1 111 ? -6.530 17.555 40.562 1.00 83.06 111 MET A C 1
ATOM 915 O O . MET A 1 111 ? -6.435 17.381 39.353 1.00 83.06 111 MET A O 1
ATOM 919 N N . LEU A 1 112 ? -6.281 18.737 41.135 1.00 83.62 112 LEU A N 1
ATOM 920 C CA . LEU A 1 112 ? -5.853 19.923 40.390 1.00 83.62 112 LEU A CA 1
ATOM 921 C C . LEU A 1 112 ? -4.425 19.787 39.818 1.00 83.62 112 LEU A C 1
ATOM 923 O O . LEU A 1 112 ? -4.278 19.962 38.609 1.00 83.62 112 LEU A O 1
ATOM 927 N N . PRO A 1 113 ? -3.388 19.421 40.607 1.00 88.56 113 PRO A N 1
ATOM 928 C CA . PRO A 1 113 ? -2.053 19.194 40.055 1.00 88.56 113 PRO A CA 1
ATOM 929 C C . PRO A 1 113 ? -2.022 17.996 39.101 1.00 88.56 113 PRO A C 1
ATOM 931 O O . PRO A 1 113 ? -1.326 18.060 38.099 1.00 88.56 113 PRO A O 1
ATOM 934 N N . GLY A 1 114 ? -2.816 16.944 39.342 1.00 91.44 114 GLY A N 1
ATOM 935 C CA . GLY A 1 114 ? -2.938 15.821 38.407 1.00 91.44 114 GLY A CA 1
ATOM 936 C C . GLY A 1 114 ? -3.533 16.232 37.057 1.00 91.44 114 GLY A C 1
ATOM 937 O O . GLY A 1 114 ? -3.025 15.827 36.018 1.00 91.44 114 GLY A O 1
ATOM 938 N N . ALA A 1 115 ? -4.564 17.084 37.055 1.00 88.62 115 ALA A N 1
ATOM 939 C CA . ALA A 1 115 ? -5.125 17.633 35.821 1.00 88.62 115 ALA A CA 1
ATOM 940 C C . ALA A 1 115 ? -4.123 18.539 35.087 1.00 88.62 115 ALA A C 1
ATOM 942 O O . ALA A 1 115 ? -4.002 18.449 33.867 1.00 88.62 115 ALA A O 1
ATOM 943 N N . LEU A 1 116 ? -3.378 19.370 35.821 1.00 93.00 116 LEU A N 1
ATOM 944 C CA . LEU A 1 116 ? -2.332 20.214 35.245 1.00 93.00 116 LEU A CA 1
ATOM 945 C C . LEU A 1 116 ? -1.200 19.373 34.634 1.00 93.00 116 LEU A C 1
ATOM 947 O O . LEU A 1 116 ? -0.820 19.605 33.491 1.00 93.00 116 LEU A O 1
ATOM 951 N N . LEU A 1 117 ? -0.710 18.367 35.365 1.00 95.62 117 LEU A N 1
ATOM 952 C CA . LEU A 1 117 ? 0.319 17.434 34.903 1.00 95.62 117 LEU A CA 1
ATOM 953 C C . LEU A 1 117 ? -0.158 16.628 33.693 1.00 95.62 117 LEU A C 1
ATOM 955 O O . LEU A 1 117 ? 0.612 16.407 32.768 1.00 95.62 117 LEU A O 1
ATOM 959 N N . PHE A 1 118 ? -1.428 16.227 33.666 1.00 95.06 118 PHE A N 1
ATOM 960 C CA . PHE A 1 118 ? -2.016 15.541 32.520 1.00 95.06 118 PHE A CA 1
ATOM 961 C C . PHE A 1 118 ? -2.004 16.423 31.267 1.00 95.06 118 PHE A C 1
ATOM 963 O O . PHE A 1 118 ? -1.548 15.982 30.216 1.00 95.06 118 PHE A O 1
ATOM 970 N N . VAL A 1 119 ? -2.444 17.681 31.381 1.00 95.12 119 VAL A N 1
ATOM 971 C CA . VAL A 1 119 ? -2.408 18.632 30.259 1.00 95.12 119 VAL A CA 1
ATOM 972 C C . VAL A 1 119 ? -0.967 18.890 29.819 1.00 95.12 119 VAL A C 1
ATOM 974 O O . VAL A 1 119 ? -0.675 18.800 28.630 1.00 95.12 119 VAL A O 1
ATOM 977 N N . LEU A 1 120 ? -0.050 19.132 30.758 1.00 95.94 120 LEU A N 1
ATOM 978 C CA . LEU A 1 120 ? 1.367 19.324 30.451 1.00 95.94 120 LEU A CA 1
ATOM 979 C C . LEU A 1 120 ? 1.976 18.088 29.772 1.00 95.94 120 LEU A C 1
ATOM 981 O O . LEU A 1 120 ? 2.721 18.222 28.806 1.00 95.94 120 LEU A O 1
ATOM 985 N N . GLY A 1 121 ? 1.605 16.890 30.224 1.00 94.88 121 GLY A N 1
ATOM 986 C CA . GLY A 1 121 ? 1.987 15.623 29.612 1.00 94.88 121 GLY A CA 1
ATOM 987 C C . GLY A 1 121 ? 1.492 15.501 28.173 1.00 94.88 121 GLY A C 1
ATOM 988 O O . GLY A 1 121 ? 2.266 15.117 27.303 1.00 94.88 121 GLY A O 1
ATOM 989 N N . LEU A 1 122 ? 0.248 15.896 27.882 1.00 92.81 122 LEU A N 1
ATOM 990 C CA . LEU A 1 122 ? -0.270 15.922 26.508 1.00 92.81 122 LEU A CA 1
ATOM 991 C C . LEU A 1 122 ? 0.519 16.886 25.612 1.00 92.81 122 LEU A C 1
ATOM 993 O O . LEU A 1 122 ? 0.841 16.529 24.478 1.00 92.81 122 LEU A O 1
ATOM 997 N N . TYR A 1 123 ? 0.870 18.074 26.115 1.00 91.19 123 TYR A N 1
ATOM 998 C CA . TYR A 1 123 ? 1.714 19.021 25.380 1.00 91.19 123 TYR A CA 1
ATOM 999 C C . TYR A 1 123 ? 3.125 18.473 25.153 1.00 91.19 123 TYR A C 1
ATOM 1001 O O . TYR A 1 123 ? 3.637 18.567 24.038 1.00 91.19 123 TYR A O 1
ATOM 1009 N N . MET A 1 124 ? 3.729 17.853 26.169 1.00 91.25 124 MET A N 1
ATOM 1010 C CA . MET A 1 124 ? 5.037 17.206 26.054 1.00 91.25 124 MET A CA 1
ATOM 1011 C C . MET A 1 124 ? 5.003 16.086 25.014 1.00 91.25 124 MET A C 1
ATOM 1013 O O . MET A 1 124 ? 5.752 16.149 24.048 1.00 91.25 124 MET A O 1
ATOM 1017 N N . LEU A 1 125 ? 4.091 15.113 25.128 1.00 90.06 125 LEU A N 1
ATOM 1018 C CA . LEU A 1 125 ? 3.978 14.007 24.168 1.00 90.06 125 LEU A CA 1
ATOM 1019 C C . LEU A 1 125 ? 3.688 14.509 22.746 1.00 90.06 125 LEU A C 1
ATOM 1021 O O . LEU A 1 125 ? 4.247 13.987 21.784 1.00 90.06 125 LEU A O 1
ATOM 1025 N N . GLY A 1 126 ? 2.853 15.540 22.606 1.00 91.00 126 GLY A N 1
ATOM 1026 C CA . GLY A 1 126 ? 2.543 16.162 21.320 1.00 91.00 126 GLY A CA 1
ATOM 1027 C C . GLY A 1 126 ? 3.694 16.964 20.711 1.00 91.00 126 GLY A C 1
ATOM 1028 O O . GLY A 1 126 ? 3.599 17.345 19.543 1.00 91.00 126 GLY A O 1
ATOM 1029 N N . SER A 1 127 ? 4.762 17.228 21.466 1.00 92.06 127 SER A N 1
ATOM 1030 C CA . SER A 1 127 ? 5.908 18.030 21.031 1.00 92.06 127 SER A CA 1
ATOM 1031 C C . SER A 1 127 ? 7.050 17.224 20.411 1.00 92.06 127 SER A C 1
ATOM 1033 O O . SER A 1 127 ? 7.941 17.821 19.815 1.00 92.06 127 SER A O 1
ATOM 1035 N N . PHE A 1 128 ? 7.005 15.894 20.490 1.00 94.94 128 PHE A N 1
ATOM 1036 C CA . PHE A 1 128 ? 8.029 15.010 19.930 1.00 94.94 128 PHE A CA 1
ATOM 1037 C C . PHE A 1 128 ? 7.610 14.391 18.593 1.00 94.94 128 PHE A C 1
ATOM 1039 O O . PHE A 1 128 ? 6.419 14.230 18.294 1.00 94.94 128 PHE A O 1
ATOM 1046 N N . VAL A 1 129 ? 8.609 14.014 17.796 1.00 94.94 129 VAL A N 1
ATOM 1047 C CA . VAL A 1 129 ? 8.439 13.213 16.580 1.00 94.94 129 VAL A CA 1
ATOM 1048 C C . VAL A 1 129 ? 8.386 11.737 16.962 1.00 94.94 129 VAL A C 1
ATOM 1050 O O . VAL A 1 129 ? 9.384 11.145 17.363 1.00 94.94 129 VAL A O 1
ATOM 1053 N N . TRP A 1 130 ? 7.218 11.118 16.821 1.00 93.62 130 TRP A N 1
ATOM 1054 C CA . TRP A 1 130 ? 7.022 9.699 17.141 1.00 93.62 130 TRP A CA 1
ATOM 1055 C C . TRP A 1 130 ? 7.145 8.807 15.910 1.00 93.62 130 TRP A C 1
ATOM 1057 O O . TRP A 1 130 ? 7.634 7.680 15.991 1.00 93.62 130 TRP A O 1
ATOM 1067 N N . PHE A 1 131 ? 6.710 9.320 14.760 1.00 94.12 131 PHE A N 1
ATOM 1068 C CA . PHE A 1 131 ? 6.648 8.563 13.519 1.00 94.12 131 PHE A CA 1
ATOM 1069 C C . PHE A 1 131 ? 7.359 9.322 12.410 1.00 94.12 131 PHE A C 1
ATOM 1071 O O . PHE A 1 131 ? 7.064 10.489 12.172 1.00 94.12 131 PHE A O 1
ATOM 1078 N N . ILE A 1 132 ? 8.254 8.631 11.712 1.00 95.00 132 ILE A N 1
ATOM 1079 C CA . ILE A 1 132 ? 8.880 9.113 10.484 1.00 95.00 132 ILE A CA 1
ATOM 1080 C C . ILE A 1 132 ? 8.438 8.167 9.384 1.00 95.00 132 ILE A C 1
ATOM 1082 O O . ILE A 1 132 ? 8.594 6.947 9.507 1.00 95.00 132 ILE A O 1
ATOM 1086 N N . ASP A 1 133 ? 7.843 8.729 8.346 1.00 93.56 133 ASP A 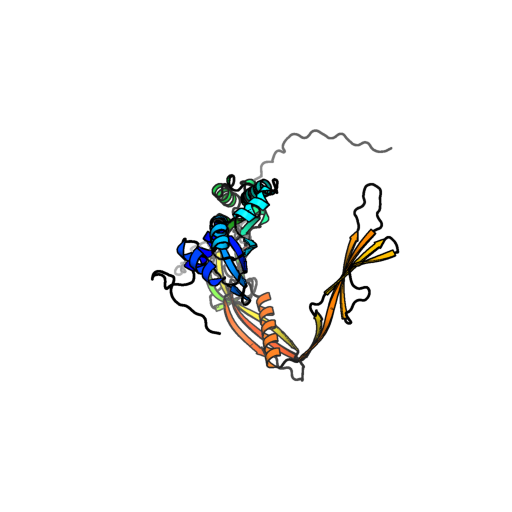N 1
ATOM 1087 C CA . ASP A 1 133 ? 7.385 7.982 7.189 1.00 93.56 133 ASP A CA 1
ATOM 1088 C C . ASP A 1 133 ? 8.036 8.510 5.923 1.00 93.56 133 ASP A C 1
ATOM 1090 O O . ASP A 1 133 ? 8.391 9.682 5.842 1.00 93.56 133 ASP A O 1
ATOM 1094 N N . VAL A 1 134 ? 8.192 7.624 4.949 1.00 93.75 134 VAL A N 1
ATOM 1095 C CA . VAL A 1 134 ? 8.839 7.919 3.673 1.00 93.75 134 VAL A CA 1
ATOM 1096 C C . VAL A 1 134 ? 7.873 7.515 2.577 1.00 93.75 134 VAL A C 1
ATOM 1098 O O . VAL A 1 134 ? 7.311 6.418 2.631 1.00 93.75 134 VAL A O 1
ATOM 1101 N N . THR A 1 135 ? 7.660 8.421 1.632 1.00 91.56 135 THR A N 1
ATOM 1102 C CA . THR A 1 135 ? 6.705 8.273 0.530 1.00 91.56 135 THR A CA 1
ATOM 1103 C C . THR A 1 135 ? 7.349 8.689 -0.789 1.00 91.56 135 THR A C 1
ATOM 1105 O O . THR A 1 135 ? 8.234 9.542 -0.799 1.00 91.56 135 THR A O 1
ATOM 1108 N N . GLY A 1 136 ? 6.905 8.085 -1.895 1.00 85.50 136 GLY A N 1
ATOM 1109 C CA . GLY A 1 136 ? 7.446 8.344 -3.237 1.00 85.50 136 GLY A CA 1
ATOM 1110 C C . GLY A 1 136 ? 8.737 7.585 -3.571 1.00 85.50 136 GLY A C 1
ATOM 1111 O O . GLY A 1 136 ? 9.302 7.776 -4.642 1.00 85.50 136 GLY A O 1
ATOM 1112 N N . ASN A 1 137 ? 9.174 6.681 -2.688 1.00 85.88 137 ASN A N 1
ATOM 1113 C CA . ASN A 1 137 ? 10.271 5.761 -2.956 1.00 85.88 137 ASN A CA 1
ATOM 1114 C C . ASN A 1 137 ? 9.741 4.500 -3.675 1.00 85.88 137 ASN A C 1
ATOM 1116 O O . ASN A 1 137 ? 9.030 3.681 -3.090 1.00 85.88 137 ASN A O 1
ATOM 1120 N N . HIS A 1 138 ? 10.063 4.367 -4.958 1.00 82.06 138 HIS A N 1
ATOM 1121 C CA . HIS A 1 138 ? 9.710 3.225 -5.802 1.00 82.06 138 HIS A CA 1
ATOM 1122 C C . HIS A 1 138 ? 10.911 2.305 -6.031 1.00 82.06 138 HIS A C 1
ATOM 1124 O O . HIS A 1 138 ? 10.768 1.086 -5.940 1.00 82.06 138 HIS A O 1
ATOM 1130 N N . ARG A 1 139 ? 12.086 2.879 -6.311 1.00 81.50 139 ARG A N 1
ATOM 1131 C CA . ARG A 1 139 ? 13.349 2.159 -6.528 1.00 81.50 139 ARG A CA 1
ATOM 1132 C C . ARG A 1 139 ? 14.302 2.321 -5.344 1.00 81.50 139 ARG A C 1
ATOM 1134 O O . ARG A 1 139 ? 15.087 1.416 -5.079 1.00 81.50 139 ARG A O 1
ATOM 1141 N N . LEU A 1 140 ? 14.241 3.451 -4.636 1.00 83.75 140 LEU A N 1
ATOM 1142 C CA . LEU A 1 140 ? 15.115 3.748 -3.502 1.00 83.75 140 LEU A CA 1
ATOM 1143 C C . LEU A 1 140 ? 14.684 3.006 -2.233 1.00 83.75 140 LEU A C 1
ATOM 1145 O O . LEU A 1 140 ? 13.49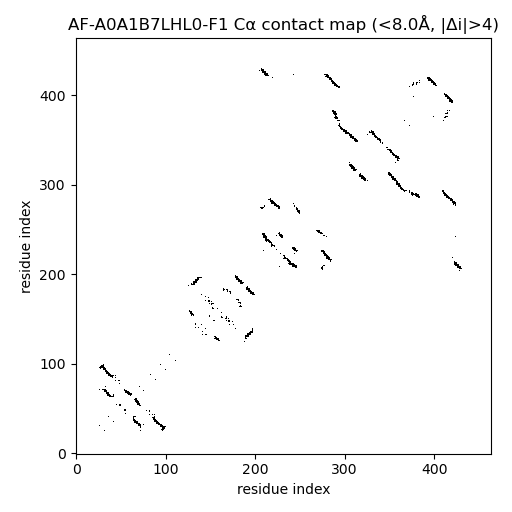9 2.926 -1.879 1.00 83.75 140 LEU A O 1
ATOM 1149 N N . ASN A 1 141 ? 15.677 2.502 -1.503 1.00 89.69 141 ASN A N 1
ATOM 1150 C CA . ASN A 1 141 ? 15.452 1.799 -0.254 1.00 89.69 141 ASN A CA 1
ATOM 1151 C C . ASN A 1 141 ? 15.038 2.780 0.856 1.00 89.69 141 ASN A C 1
ATOM 1153 O O . ASN A 1 141 ? 15.728 3.756 1.151 1.00 89.69 141 ASN A O 1
ATOM 1157 N N . LYS A 1 142 ? 13.925 2.481 1.536 1.00 91.31 142 LYS A N 1
ATOM 1158 C CA . LYS A 1 142 ? 13.424 3.281 2.663 1.00 91.31 142 LYS A CA 1
ATOM 1159 C C . LYS A 1 142 ? 14.444 3.394 3.801 1.00 91.31 142 LYS A C 1
ATOM 1161 O O . LYS A 1 142 ? 14.495 4.430 4.458 1.00 91.31 142 LYS A O 1
ATOM 1166 N N . ALA A 1 143 ? 15.238 2.350 4.042 1.00 91.75 143 ALA A N 1
ATOM 1167 C CA . ALA A 1 143 ? 16.239 2.348 5.109 1.00 91.75 143 ALA A CA 1
ATOM 1168 C C . ALA A 1 143 ? 17.369 3.359 4.853 1.00 91.75 143 ALA A C 1
ATOM 1170 O O . ALA A 1 143 ? 17.795 4.036 5.783 1.00 91.75 143 ALA A O 1
ATOM 1171 N N . GLU A 1 144 ? 17.799 3.509 3.599 1.00 91.56 144 GLU A N 1
ATOM 1172 C CA . GLU A 1 144 ? 18.843 4.465 3.207 1.00 91.56 144 GLU A CA 1
ATOM 1173 C C . GLU A 1 144 ? 18.360 5.908 3.376 1.00 91.56 144 GLU A C 1
ATOM 1175 O O . GLU A 1 144 ? 19.057 6.728 3.968 1.00 91.56 144 GLU A O 1
ATOM 1180 N N . ILE A 1 145 ? 17.125 6.200 2.953 1.00 92.38 145 ILE A N 1
ATOM 1181 C CA . ILE A 1 145 ? 16.511 7.525 3.130 1.00 92.38 145 ILE A CA 1
ATOM 1182 C C . ILE A 1 145 ? 16.406 7.881 4.618 1.00 92.38 145 ILE A C 1
ATOM 1184 O O . ILE A 1 145 ? 16.703 9.008 5.010 1.00 92.38 145 ILE A O 1
ATOM 1188 N N . LEU A 1 146 ? 16.007 6.920 5.458 1.00 93.62 146 LEU A N 1
ATOM 1189 C CA . LEU A 1 146 ? 15.936 7.124 6.904 1.00 93.62 146 LEU A CA 1
ATOM 1190 C C . LEU A 1 146 ? 17.318 7.336 7.530 1.00 93.62 146 LEU A C 1
ATOM 1192 O O . LEU A 1 146 ? 17.429 8.176 8.412 1.00 93.62 146 LEU A O 1
ATOM 1196 N N . ALA A 1 147 ? 18.353 6.624 7.078 1.00 94.19 147 ALA A N 1
ATOM 1197 C CA . ALA A 1 147 ? 19.715 6.791 7.587 1.00 94.19 147 ALA A CA 1
ATOM 1198 C C . ALA A 1 147 ? 20.293 8.177 7.254 1.00 94.19 147 ALA A C 1
ATOM 1200 O O . ALA A 1 147 ? 20.903 8.816 8.107 1.00 94.19 147 ALA A O 1
ATOM 1201 N N . VAL A 1 148 ? 20.053 8.673 6.036 1.00 94.38 148 VAL A N 1
ATOM 1202 C CA . VAL A 1 148 ? 20.456 10.032 5.638 1.00 94.38 148 VAL A CA 1
ATOM 1203 C C . VAL A 1 148 ? 19.686 11.088 6.433 1.00 94.38 148 VAL A C 1
ATOM 1205 O O . VAL A 1 148 ? 20.273 12.063 6.900 1.00 94.38 148 VAL A O 1
ATOM 1208 N N . ALA A 1 149 ? 18.380 10.888 6.632 1.00 93.69 149 ALA A N 1
ATOM 1209 C CA . ALA A 1 149 ? 17.565 11.787 7.441 1.00 93.69 149 ALA A CA 1
ATOM 1210 C C . ALA A 1 149 ? 18.018 11.821 8.912 1.00 93.69 149 ALA A C 1
ATOM 1212 O O . ALA A 1 149 ? 18.103 12.902 9.492 1.00 93.69 149 ALA A O 1
ATOM 1213 N N . ASP A 1 150 ? 18.371 10.667 9.482 1.00 94.31 150 ASP A N 1
ATOM 1214 C CA . ASP A 1 150 ? 18.915 10.529 10.839 1.00 94.31 150 ASP A CA 1
ATOM 1215 C C . ASP A 1 150 ? 20.241 11.292 10.984 1.00 94.31 150 ASP A C 1
ATOM 1217 O O . ASP A 1 150 ? 20.386 12.129 11.876 1.00 94.31 150 ASP A O 1
ATOM 1221 N N . ALA A 1 151 ? 21.162 11.121 10.028 1.00 93.88 151 ALA A N 1
ATOM 1222 C CA . ALA A 1 151 ? 22.425 11.862 9.978 1.00 93.88 151 ALA A CA 1
ATOM 1223 C C . ALA A 1 151 ? 22.234 13.384 9.816 1.00 93.88 151 ALA A C 1
ATOM 1225 O O . ALA A 1 151 ? 23.069 14.173 10.265 1.00 93.88 151 ALA A O 1
ATOM 1226 N N . ALA A 1 152 ? 21.133 13.810 9.192 1.00 92.25 152 ALA A N 1
ATOM 1227 C CA . ALA A 1 152 ? 20.760 15.216 9.052 1.00 92.25 152 ALA A CA 1
ATOM 1228 C C . ALA A 1 152 ? 20.055 15.798 10.294 1.00 92.25 152 ALA A C 1
ATOM 1230 O O . ALA A 1 152 ? 19.808 17.005 10.334 1.00 92.25 152 ALA A O 1
ATOM 1231 N N . GLY A 1 153 ? 19.770 14.969 11.304 1.00 91.31 153 GLY A N 1
ATOM 1232 C CA . GLY A 1 153 ? 19.155 15.365 12.570 1.00 91.31 153 GLY A CA 1
ATOM 1233 C C . GLY A 1 153 ? 17.677 14.996 12.711 1.00 91.31 153 GLY A C 1
ATOM 1234 O O . GLY A 1 153 ? 17.090 15.321 13.735 1.00 91.31 153 GLY A O 1
ATOM 1235 N N . LEU A 1 154 ? 17.062 14.309 11.739 1.00 94.19 154 LEU A N 1
ATOM 1236 C CA . LEU A 1 154 ? 15.678 13.833 11.831 1.00 94.19 154 LEU A CA 1
ATOM 1237 C C . LEU A 1 154 ? 15.621 12.395 12.355 1.00 94.19 154 LEU A C 1
ATOM 1239 O O . LEU A 1 154 ? 15.711 11.433 11.593 1.00 94.19 154 LEU A O 1
ATOM 1243 N N . HIS A 1 155 ? 15.365 12.255 13.655 1.00 93.19 155 HIS A N 1
ATOM 1244 C CA . HIS A 1 155 ? 15.294 10.955 14.317 1.00 93.19 155 HIS A CA 1
ATOM 1245 C C . HIS A 1 155 ? 14.055 10.796 15.202 1.00 93.19 155 HIS A C 1
ATOM 1247 O O . HIS A 1 155 ? 13.380 11.750 15.601 1.00 93.19 155 HIS A O 1
ATOM 1253 N N . ARG A 1 156 ? 13.711 9.542 15.510 1.00 92.69 156 ARG A N 1
ATOM 1254 C CA . ARG A 1 156 ? 12.561 9.242 16.375 1.00 92.69 156 ARG A CA 1
ATOM 1255 C C . ARG A 1 156 ? 12.846 9.721 17.798 1.00 92.69 156 ARG A C 1
ATOM 1257 O O . ARG A 1 156 ? 13.943 9.531 18.315 1.00 92.69 156 ARG A O 1
ATOM 1264 N N . GLY A 1 157 ? 11.841 10.318 18.432 1.00 91.06 157 GLY A N 1
ATOM 1265 C CA . GLY A 1 157 ? 11.934 10.863 19.785 1.00 91.06 157 GLY A CA 1
ATOM 1266 C C . GLY A 1 157 ? 12.572 12.249 19.870 1.00 91.06 157 GLY A C 1
ATOM 1267 O O . GLY A 1 157 ? 12.683 12.770 20.975 1.00 91.06 157 GLY A O 1
ATOM 1268 N N . MET A 1 158 ? 12.956 12.869 18.748 1.00 93.00 158 MET A N 1
ATOM 1269 C CA . MET A 1 158 ? 13.470 14.237 18.770 1.00 93.00 158 MET A CA 1
ATOM 1270 C C . MET A 1 158 ? 12.350 15.255 19.046 1.00 93.00 158 MET A C 1
ATOM 1272 O O . MET A 1 158 ? 11.194 15.039 18.642 1.00 93.00 158 MET A O 1
ATOM 1276 N N . PRO A 1 159 ? 12.652 16.376 19.714 1.00 93.19 159 PRO A N 1
ATOM 1277 C CA . PRO A 1 159 ? 11.703 17.466 19.851 1.00 93.19 159 PRO A CA 1
ATOM 1278 C C . PRO A 1 159 ? 11.478 18.192 18.518 1.00 93.19 159 PRO A C 1
ATOM 1280 O O . PRO A 1 159 ? 12.414 18.474 17.777 1.00 93.19 159 PRO A O 1
ATOM 1283 N N . LYS A 1 160 ? 10.229 18.567 18.227 1.00 91.00 160 LYS A N 1
ATOM 1284 C CA . LYS A 1 160 ? 9.868 19.221 16.956 1.00 91.00 160 LYS A CA 1
ATOM 1285 C C . LYS A 1 160 ? 10.475 20.609 16.756 1.00 91.00 160 LYS A C 1
ATOM 1287 O O . LYS A 1 160 ? 10.571 21.044 15.621 1.00 91.00 160 LYS A O 1
ATOM 1292 N N . TRP A 1 161 ? 10.819 21.315 17.830 1.00 89.31 161 TRP A N 1
ATOM 1293 C CA . TRP A 1 161 ? 11.432 22.647 17.743 1.00 89.31 161 TRP A CA 1
ATOM 1294 C C . TRP A 1 161 ? 12.908 22.610 17.340 1.00 89.31 161 TRP A C 1
ATOM 1296 O O . TRP A 1 161 ? 13.441 23.643 16.963 1.00 89.31 161 TRP A O 1
ATOM 1306 N N . ASP A 1 162 ? 13.548 21.445 17.434 1.00 91.81 162 ASP A N 1
ATOM 1307 C CA . ASP A 1 162 ? 14.941 21.232 17.028 1.00 91.81 162 ASP A CA 1
ATOM 1308 C C . ASP A 1 162 ? 15.043 20.662 15.601 1.00 91.81 162 ASP A C 1
ATOM 1310 O O . ASP A 1 162 ? 16.123 20.530 15.037 1.00 91.81 162 ASP A O 1
ATOM 1314 N N . LEU A 1 163 ? 13.901 20.309 14.997 1.00 93.00 163 LEU A N 1
ATOM 1315 C CA . LEU A 1 163 ? 13.840 19.821 13.627 1.00 93.00 163 LEU A CA 1
ATOM 1316 C C . LEU A 1 163 ? 13.979 20.989 12.647 1.00 93.00 163 LEU A C 1
ATOM 1318 O O . LEU A 1 163 ? 13.131 21.877 12.624 1.00 93.00 163 LEU A O 1
ATOM 1322 N N . ASP A 1 164 ? 14.993 20.907 11.789 1.00 94.50 164 ASP A N 1
ATOM 1323 C CA . ASP A 1 164 ? 15.193 21.771 10.625 1.00 94.50 164 ASP A CA 1
ATOM 1324 C C . ASP A 1 164 ? 14.823 20.996 9.340 1.00 94.50 164 ASP A C 1
ATOM 1326 O O . ASP A 1 164 ? 15.614 20.167 8.872 1.00 94.50 164 ASP A O 1
ATOM 1330 N N . PRO A 1 165 ? 13.610 21.199 8.781 1.00 93.38 165 PRO A N 1
ATOM 1331 C CA . PRO A 1 165 ? 13.169 20.498 7.578 1.00 93.38 165 PRO A CA 1
ATOM 1332 C C . PRO A 1 165 ? 14.070 20.778 6.374 1.00 93.38 165 PRO A C 1
ATOM 1334 O O . PRO A 1 165 ? 14.418 19.840 5.659 1.00 93.38 165 PRO A O 1
ATOM 1337 N N . ASP A 1 166 ? 14.511 22.025 6.195 1.00 94.19 166 ASP A N 1
ATOM 1338 C CA . ASP A 1 166 ? 15.292 22.458 5.031 1.00 94.19 166 ASP A CA 1
ATOM 1339 C C . ASP A 1 166 ? 16.662 21.767 5.006 1.00 94.19 166 ASP A C 1
ATOM 1341 O O . ASP A 1 166 ? 17.146 21.321 3.957 1.00 94.19 166 ASP A O 1
ATOM 1345 N N . ARG A 1 167 ? 17.283 21.610 6.182 1.00 94.69 167 ARG A N 1
ATOM 1346 C CA . ARG A 1 167 ? 18.542 20.868 6.326 1.00 94.69 167 ARG A CA 1
ATOM 1347 C C . ARG A 1 167 ? 18.389 19.400 5.938 1.00 94.69 167 ARG A C 1
ATOM 1349 O O . ARG A 1 167 ? 19.262 18.855 5.257 1.00 94.69 167 ARG A O 1
ATOM 1356 N N . VAL A 1 168 ? 17.301 18.763 6.362 1.00 94.88 168 VAL A N 1
ATOM 1357 C CA . VAL A 1 168 ? 17.022 17.353 6.054 1.00 94.88 168 VAL A CA 1
ATOM 1358 C C . VAL A 1 168 ? 16.716 17.181 4.568 1.00 94.88 168 VAL A C 1
ATOM 1360 O O . VAL A 1 168 ? 17.273 16.285 3.938 1.00 94.88 168 VAL A O 1
ATOM 1363 N N . GLU A 1 169 ? 15.904 18.061 3.979 1.00 94.88 169 GLU A N 1
ATOM 1364 C CA . GLU A 1 169 ? 15.613 18.070 2.539 1.00 94.88 169 GLU A CA 1
ATOM 1365 C C . GLU A 1 169 ? 16.893 18.175 1.706 1.00 94.88 169 GLU A C 1
ATOM 1367 O O . GLU A 1 169 ? 17.111 17.390 0.776 1.00 94.88 169 GLU A O 1
ATOM 1372 N N . LYS A 1 170 ? 17.776 19.108 2.077 1.00 94.50 170 LYS A N 1
ATOM 1373 C CA . LYS A 1 170 ? 19.060 19.302 1.404 1.00 94.50 170 LYS A CA 1
ATOM 1374 C C . LYS A 1 170 ? 19.956 18.068 1.522 1.00 94.50 170 LYS A C 1
ATOM 1376 O O . LYS A 1 170 ? 20.480 17.615 0.506 1.00 94.50 170 LYS A O 1
ATOM 1381 N N . ALA A 1 171 ? 20.091 17.501 2.720 1.00 93.94 171 ALA A N 1
ATOM 1382 C CA . ALA A 1 171 ? 20.913 16.313 2.948 1.00 93.94 171 ALA A CA 1
ATOM 1383 C C . ALA A 1 171 ? 20.409 15.098 2.154 1.00 93.94 171 ALA A C 1
ATOM 1385 O O . ALA A 1 171 ? 21.204 14.412 1.511 1.00 93.94 171 ALA A O 1
ATOM 1386 N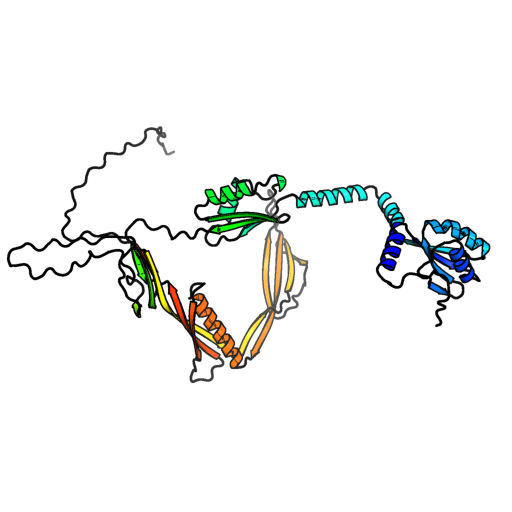 N . VAL A 1 172 ? 19.091 14.870 2.139 1.00 93.19 172 VAL A N 1
ATOM 1387 C CA . VAL A 1 172 ? 18.457 13.789 1.367 1.00 93.19 172 VAL A CA 1
ATOM 1388 C C . VAL A 1 172 ? 18.711 13.963 -0.130 1.00 93.19 172 VAL A C 1
ATOM 1390 O O . VAL A 1 172 ? 19.025 12.986 -0.803 1.00 93.19 172 VAL A O 1
ATOM 1393 N N . ARG A 1 173 ? 18.631 15.190 -0.657 1.00 91.88 173 ARG A N 1
ATOM 1394 C CA . ARG A 1 173 ? 18.896 15.469 -2.077 1.00 91.88 173 ARG A CA 1
ATOM 1395 C C . ARG A 1 173 ? 20.373 15.316 -2.458 1.00 91.88 173 ARG A C 1
ATOM 1397 O O . ARG A 1 173 ? 20.666 14.848 -3.549 1.00 91.88 173 ARG A O 1
ATOM 1404 N N . GLU A 1 174 ? 21.297 15.735 -1.598 1.00 92.00 174 GLU A N 1
ATOM 1405 C CA . GLU A 1 174 ? 22.735 15.739 -1.911 1.00 92.00 174 GLU A CA 1
ATOM 1406 C C . GLU A 1 174 ? 23.390 14.364 -1.740 1.00 92.00 174 GLU A C 1
ATOM 1408 O O . GLU A 1 174 ? 24.269 14.001 -2.518 1.00 92.00 174 GLU A O 1
ATOM 1413 N N . GLN A 1 175 ? 22.967 13.587 -0.740 1.00 91.81 175 GLN A N 1
ATOM 1414 C CA . GLN A 1 175 ? 23.589 12.296 -0.431 1.00 91.81 175 GLN A CA 1
ATOM 1415 C C . GLN A 1 175 ? 22.979 11.127 -1.216 1.00 91.81 175 GLN A C 1
ATOM 1417 O O . GLN A 1 175 ? 23.601 10.069 -1.310 1.00 91.81 175 GLN A O 1
ATOM 1422 N N . LEU A 1 176 ? 21.786 11.300 -1.798 1.00 88.88 176 LEU A N 1
ATOM 1423 C CA . LEU A 1 176 ? 21.118 10.267 -2.589 1.00 88.88 176 LEU A CA 1
ATOM 1424 C C . LEU A 1 176 ? 21.058 10.674 -4.072 1.00 88.88 176 LEU A C 1
ATOM 1426 O O . LEU A 1 176 ? 20.143 11.393 -4.474 1.00 88.88 176 LEU A O 1
ATOM 1430 N N . PRO A 1 177 ? 21.960 10.158 -4.932 1.00 80.19 177 PRO A N 1
ATOM 1431 C CA . PRO A 1 177 ? 22.041 10.551 -6.345 1.00 80.19 177 PRO A CA 1
ATOM 1432 C C . PRO A 1 177 ? 20.809 10.159 -7.184 1.00 80.19 177 PRO A C 1
ATOM 1434 O O . PRO A 1 177 ? 20.691 10.571 -8.334 1.00 80.19 177 PRO A O 1
ATOM 1437 N N . GLY A 1 178 ? 19.890 9.360 -6.631 1.00 83.88 178 GLY A N 1
ATOM 1438 C CA . GLY A 1 178 ? 18.621 8.983 -7.261 1.00 83.88 178 GLY A CA 1
ATOM 1439 C C . GLY A 1 178 ? 17.444 9.907 -6.938 1.00 83.88 178 GLY A C 1
ATOM 1440 O O . GLY A 1 178 ? 16.331 9.619 -7.370 1.00 83.88 178 GLY A O 1
ATOM 1441 N N . VAL A 1 179 ? 17.642 10.985 -6.176 1.00 88.88 179 VAL A N 1
ATOM 1442 C CA . VAL A 1 179 ? 16.572 11.898 -5.747 1.00 88.88 179 VAL A CA 1
ATOM 1443 C C . VAL A 1 179 ? 16.602 13.181 -6.576 1.00 88.88 179 VAL A C 1
ATOM 1445 O O . VAL A 1 179 ? 17.566 13.935 -6.526 1.00 88.88 179 VAL A O 1
ATOM 1448 N N . SER A 1 180 ? 15.527 13.467 -7.317 1.00 89.06 180 SER A N 1
ATOM 1449 C CA . SER A 1 180 ? 15.365 14.752 -8.022 1.00 89.06 180 SER A CA 1
ATOM 1450 C C . SER A 1 180 ? 14.821 15.862 -7.120 1.00 89.06 180 SER A C 1
ATOM 1452 O O . SER A 1 180 ? 15.158 17.033 -7.291 1.00 89.06 180 SER A O 1
ATOM 1454 N N . TRP A 1 181 ? 13.985 15.498 -6.147 1.00 92.62 181 TRP A N 1
ATOM 1455 C CA . TRP A 1 181 ? 13.364 16.423 -5.209 1.00 92.62 181 TRP A CA 1
ATOM 1456 C C . TRP A 1 181 ? 13.008 15.699 -3.910 1.00 92.62 181 TRP A C 1
ATOM 1458 O O . TRP A 1 181 ? 12.599 14.536 -3.933 1.00 92.62 181 TRP A O 1
ATOM 1468 N N . ALA A 1 182 ? 13.148 16.393 -2.784 1.00 93.94 182 ALA A N 1
ATOM 1469 C CA . ALA A 1 182 ? 12.754 15.916 -1.467 1.00 93.94 182 ALA A CA 1
ATOM 1470 C C . ALA A 1 182 ? 12.001 17.027 -0.729 1.00 93.94 182 ALA A C 1
ATOM 1472 O O . ALA A 1 182 ? 12.372 18.191 -0.850 1.00 93.94 182 ALA A O 1
ATOM 1473 N N . GLY A 1 183 ? 10.972 16.651 0.028 1.00 94.56 183 GLY A N 1
ATOM 1474 C CA . GLY A 1 183 ? 10.205 17.541 0.896 1.00 94.56 183 GLY A CA 1
ATOM 1475 C C . GLY A 1 183 ? 9.940 16.893 2.253 1.00 94.56 183 GLY A C 1
ATOM 1476 O O . GLY A 1 183 ? 9.669 15.690 2.326 1.00 94.56 183 GLY A O 1
ATOM 1477 N N . VAL A 1 184 ? 10.005 17.667 3.333 1.00 96.00 184 VAL A N 1
ATOM 1478 C CA . VAL A 1 184 ? 9.819 17.194 4.709 1.00 96.00 184 VAL A CA 1
ATOM 1479 C C . VAL A 1 184 ? 8.647 17.929 5.352 1.00 96.00 184 VAL A C 1
ATOM 1481 O O . VAL A 1 184 ? 8.682 19.126 5.616 1.00 96.00 184 VAL A O 1
ATOM 1484 N N . TYR A 1 185 ? 7.588 17.183 5.667 1.00 94.50 185 TYR A N 1
ATOM 1485 C CA . TYR A 1 185 ? 6.352 17.737 6.216 1.00 94.50 185 TYR A CA 1
ATOM 1486 C C . TYR A 1 185 ? 6.087 17.242 7.632 1.00 94.50 185 TYR A C 1
ATOM 1488 O O . TYR A 1 185 ? 6.039 16.036 7.891 1.00 94.50 185 TYR A O 1
ATOM 1496 N N . VAL A 1 186 ? 5.811 18.172 8.545 1.00 93.75 186 VAL A N 1
ATOM 1497 C CA . VAL A 1 186 ? 5.431 17.862 9.928 1.00 93.75 186 VAL A CA 1
ATOM 1498 C C . VAL A 1 186 ? 3.910 17.927 10.074 1.00 93.75 186 VAL A C 1
ATOM 1500 O O . VAL A 1 186 ? 3.301 18.986 9.932 1.00 93.75 186 VAL A O 1
ATOM 1503 N N . LYS A 1 187 ? 3.273 16.799 10.406 1.00 92.19 187 LYS A N 1
ATOM 1504 C CA . LYS A 1 187 ? 1.832 16.714 10.686 1.00 92.19 187 LYS A CA 1
ATOM 1505 C C . LYS A 1 187 ? 1.594 16.102 12.065 1.00 92.19 187 LYS A C 1
ATOM 1507 O O . LYS A 1 187 ? 1.621 14.886 12.250 1.00 92.19 187 LYS A O 1
ATOM 1512 N N . GLY A 1 188 ? 1.327 16.958 13.051 1.00 89.56 188 GLY A N 1
ATOM 1513 C CA . GLY A 1 188 ? 1.108 16.536 14.437 1.00 89.56 188 GLY A CA 1
ATOM 1514 C C . GLY A 1 188 ? 2.389 15.988 15.070 1.00 89.56 188 GLY A C 1
ATOM 1515 O O . GLY A 1 188 ? 3.310 16.756 15.343 1.00 89.56 188 GLY A O 1
ATOM 1516 N N . THR A 1 189 ? 2.425 14.679 15.321 1.00 92.12 189 THR A N 1
ATOM 1517 C CA . THR A 1 189 ? 3.577 13.920 15.850 1.00 92.12 189 THR A CA 1
ATOM 1518 C C . THR A 1 189 ? 4.275 13.059 14.789 1.00 92.12 189 THR A C 1
ATOM 1520 O O . THR A 1 189 ? 5.196 12.301 15.108 1.00 92.12 189 THR A O 1
ATOM 1523 N N . LYS A 1 190 ? 3.824 13.143 13.531 1.00 94.06 190 LYS A N 1
ATOM 1524 C CA . LYS A 1 190 ? 4.372 12.410 12.389 1.00 94.06 190 LYS A CA 1
ATOM 1525 C C . LYS A 1 190 ? 5.128 13.365 11.469 1.00 94.06 190 LYS A C 1
ATOM 1527 O O . LYS A 1 190 ? 4.593 14.406 11.095 1.00 94.06 190 LYS A O 1
ATOM 1532 N N . VAL A 1 191 ? 6.326 12.972 11.059 1.00 96.19 191 VAL A N 1
ATOM 1533 C CA . VAL A 1 191 ? 7.093 13.617 9.990 1.00 96.19 191 VAL A CA 1
ATOM 1534 C C . VAL A 1 191 ? 7.033 12.726 8.755 1.00 96.19 191 VAL A C 1
ATOM 1536 O O . VAL A 1 191 ? 7.163 11.506 8.856 1.00 96.19 191 VAL A O 1
ATOM 1539 N N . THR A 1 192 ? 6.768 13.319 7.597 1.00 95.94 192 THR A N 1
ATOM 1540 C CA . THR A 1 192 ? 6.706 12.608 6.316 1.00 95.94 192 THR A CA 1
ATOM 1541 C C . THR A 1 192 ? 7.765 13.176 5.390 1.00 95.94 192 THR A C 1
ATOM 1543 O O . THR A 1 192 ? 7.737 14.367 5.095 1.00 95.94 192 THR A O 1
ATOM 1546 N N . ILE A 1 193 ? 8.673 12.317 4.943 1.00 95.50 193 ILE A N 1
ATOM 1547 C CA . ILE A 1 193 ? 9.661 12.608 3.912 1.00 95.50 193 ILE A CA 1
ATOM 1548 C C . ILE A 1 193 ? 9.046 12.168 2.585 1.00 95.50 193 ILE A C 1
ATOM 1550 O O . ILE A 1 193 ? 8.747 10.987 2.379 1.00 95.50 193 ILE A O 1
ATOM 1554 N N . GLN A 1 194 ? 8.797 13.120 1.703 1.00 94.88 194 GLN A N 1
ATOM 1555 C CA . GLN A 1 194 ? 8.331 12.865 0.353 1.00 94.88 194 GLN A CA 1
ATOM 1556 C C . GLN A 1 194 ? 9.512 12.985 -0.596 1.00 94.88 194 GLN A C 1
ATOM 1558 O O . GLN A 1 194 ? 10.195 14.003 -0.613 1.00 94.88 194 GLN A O 1
ATOM 1563 N N . VAL A 1 195 ? 9.751 11.941 -1.375 1.00 93.62 195 VAL A N 1
ATOM 1564 C CA . VAL A 1 195 ? 10.867 11.873 -2.314 1.00 93.62 195 VAL A CA 1
ATOM 1565 C C . VAL A 1 195 ? 10.307 11.693 -3.715 1.00 93.62 195 VAL A C 1
ATOM 1567 O O . VAL A 1 195 ? 9.399 10.893 -3.925 1.00 93.62 195 VAL A O 1
ATOM 1570 N N . VAL A 1 196 ? 10.843 12.441 -4.674 1.00 90.94 196 VAL A N 1
ATOM 1571 C CA . VAL A 1 196 ? 10.608 12.214 -6.101 1.00 90.94 196 VAL A CA 1
ATOM 1572 C C . VAL A 1 196 ? 11.911 11.721 -6.707 1.00 90.94 196 VAL A C 1
ATOM 1574 O O . VAL A 1 196 ? 12.908 12.446 -6.783 1.00 90.94 196 VAL A O 1
ATOM 1577 N N . GLU A 1 197 ? 11.903 10.464 -7.129 1.00 88.69 197 GLU A N 1
ATOM 1578 C CA . GLU A 1 197 ? 13.063 9.826 -7.738 1.00 88.69 197 GLU A CA 1
ATOM 1579 C C . GLU A 1 197 ? 13.366 10.443 -9.102 1.00 88.69 197 GLU A C 1
ATOM 1581 O O . GLU A 1 197 ? 12.471 10.682 -9.915 1.00 88.69 197 GLU A O 1
ATOM 1586 N N . ALA A 1 198 ? 14.646 10.695 -9.358 1.00 80.81 198 ALA A N 1
ATOM 1587 C CA . ALA A 1 198 ? 15.107 11.070 -10.678 1.00 80.81 198 ALA A CA 1
ATOM 1588 C C . ALA A 1 198 ? 14.878 9.891 -11.632 1.00 80.81 198 ALA A C 1
ATOM 1590 O O . ALA A 1 198 ? 15.296 8.761 -11.363 1.00 80.81 198 ALA A O 1
ATOM 1591 N N . ALA A 1 199 ? 14.251 10.159 -12.778 1.00 63.75 199 ALA A N 1
ATOM 1592 C CA . ALA A 1 199 ? 14.237 9.234 -13.900 1.00 63.75 199 ALA A CA 1
ATOM 1593 C C . ALA A 1 199 ? 15.639 9.201 -14.525 1.00 63.75 199 ALA A C 1
ATOM 1595 O O . ALA A 1 199 ? 15.877 9.762 -15.589 1.00 63.75 199 ALA A O 1
ATOM 1596 N N . LEU A 1 200 ? 16.592 8.588 -13.823 1.00 58.19 200 LEU A N 1
ATOM 1597 C CA . LEU A 1 200 ? 17.884 8.263 -14.400 1.00 58.19 200 LEU A CA 1
ATOM 1598 C C . LEU A 1 200 ? 17.617 7.244 -15.520 1.00 58.19 200 LEU A C 1
ATOM 1600 O O . LEU A 1 200 ? 17.059 6.177 -15.214 1.00 58.19 200 LEU A O 1
ATOM 1604 N N . PRO A 1 201 ? 17.980 7.522 -16.791 1.00 54.34 201 PRO A N 1
ATOM 1605 C CA . PRO A 1 201 ? 18.235 6.427 -17.715 1.00 54.34 201 PRO A CA 1
ATOM 1606 C C . PRO A 1 201 ? 19.253 5.521 -17.014 1.00 54.34 201 PRO A C 1
ATOM 1608 O O . PRO A 1 201 ? 20.154 6.022 -16.330 1.00 54.34 201 PRO A O 1
ATOM 1611 N N . GLY A 1 202 ? 19.040 4.202 -17.061 1.00 52.72 202 GLY A N 1
ATOM 1612 C CA . GLY A 1 202 ? 19.939 3.242 -16.414 1.00 52.72 202 GLY A CA 1
ATOM 1613 C C . GLY A 1 202 ? 21.387 3.592 -16.745 1.00 52.72 202 GLY A C 1
ATOM 1614 O O . GLY A 1 202 ? 21.626 4.143 -17.814 1.00 52.72 202 GLY A O 1
ATOM 1615 N N . LYS A 1 203 ? 22.328 3.364 -15.811 1.00 48.03 203 LYS A N 1
ATOM 1616 C CA . LYS A 1 203 ? 23.761 3.639 -16.018 1.00 48.03 203 LYS A CA 1
ATOM 1617 C C . LYS A 1 203 ? 24.135 3.227 -17.440 1.00 48.03 203 LYS A C 1
ATOM 1619 O O . LYS A 1 203 ? 24.252 2.032 -17.698 1.00 48.03 203 LYS A O 1
ATOM 1624 N N . ILE A 1 204 ? 24.281 4.211 -18.328 1.00 52.88 204 ILE A N 1
ATOM 1625 C CA . ILE A 1 204 ? 24.660 3.983 -19.715 1.00 52.88 204 ILE A CA 1
ATOM 1626 C C . ILE A 1 204 ? 26.013 3.305 -19.597 1.00 52.88 204 ILE A C 1
ATOM 1628 O O . ILE A 1 204 ? 26.977 3.912 -19.120 1.00 52.88 204 ILE A O 1
ATOM 1632 N N . SER A 1 205 ? 26.066 2.012 -19.904 1.00 57.25 205 SER A N 1
ATOM 1633 C CA . SER A 1 205 ? 27.345 1.319 -19.954 1.00 57.25 205 SER A CA 1
ATOM 1634 C C . SER A 1 205 ? 28.174 2.078 -20.977 1.00 57.25 205 SER A C 1
ATOM 1636 O O . SER A 1 205 ? 27.762 2.186 -22.124 1.00 57.25 205 SER A O 1
ATOM 1638 N N . ALA A 1 206 ? 29.302 2.661 -20.572 1.00 65.06 206 ALA A N 1
ATOM 1639 C CA . ALA A 1 206 ? 30.039 3.629 -21.393 1.00 65.06 206 ALA A CA 1
ATOM 1640 C C . ALA A 1 206 ? 30.622 3.043 -22.703 1.00 65.06 206 ALA A C 1
ATOM 1642 O O . ALA A 1 206 ? 31.301 3.747 -23.443 1.00 65.06 206 ALA A O 1
ATOM 1643 N N . GLY A 1 207 ? 30.377 1.760 -22.985 1.00 80.50 207 GLY A N 1
ATOM 1644 C CA . GLY A 1 207 ? 30.780 1.072 -24.204 1.00 80.50 207 GLY A CA 1
ATOM 1645 C C . GLY A 1 207 ? 29.676 0.993 -25.270 1.00 80.50 207 GLY A C 1
ATOM 1646 O O . GLY A 1 207 ? 28.509 1.279 -24.986 1.00 80.50 207 GLY A O 1
ATOM 1647 N N . PRO A 1 208 ? 30.033 0.575 -26.498 1.00 87.81 208 PRO A N 1
ATOM 1648 C CA . PRO A 1 208 ? 29.078 0.310 -27.570 1.00 87.81 208 PRO A CA 1
ATOM 1649 C C . PRO A 1 208 ? 28.029 -0.733 -27.161 1.00 87.81 208 PRO A C 1
ATOM 1651 O O . PRO A 1 208 ? 28.340 -1.750 -26.534 1.00 87.81 208 PRO A O 1
ATOM 1654 N N . ALA A 1 209 ? 26.774 -0.485 -27.524 1.00 90.25 209 ALA A N 1
ATOM 1655 C CA . ALA A 1 209 ? 25.652 -1.355 -27.190 1.00 90.25 209 ALA A CA 1
ATOM 1656 C C . ALA A 1 209 ? 24.633 -1.378 -28.328 1.00 90.25 209 ALA A C 1
ATOM 1658 O O . ALA A 1 209 ? 24.435 -0.376 -29.013 1.00 90.25 209 ALA A O 1
ATOM 1659 N N . HIS A 1 210 ? 23.990 -2.525 -28.520 1.00 93.69 210 HIS A N 1
ATOM 1660 C CA . HIS A 1 210 ? 22.798 -2.661 -29.350 1.00 93.69 210 HIS A CA 1
ATOM 1661 C C . HIS A 1 210 ? 21.547 -2.549 -28.477 1.00 93.69 210 HIS A C 1
ATOM 1663 O O . HIS A 1 210 ? 21.591 -2.886 -27.296 1.00 93.69 210 HIS A O 1
ATOM 1669 N N . ILE A 1 211 ? 20.414 -2.185 -29.070 1.00 93.62 211 ILE A N 1
ATOM 1670 C CA . ILE A 1 211 ? 19.099 -2.465 -28.484 1.00 93.62 211 ILE A CA 1
ATOM 1671 C C . ILE A 1 211 ? 18.554 -3.713 -29.165 1.00 93.62 211 ILE A C 1
ATOM 1673 O O . ILE A 1 211 ? 18.409 -3.738 -30.389 1.00 93.62 211 ILE A O 1
ATOM 1677 N N . VAL A 1 212 ? 18.271 -4.751 -28.382 1.00 95.25 212 VAL A N 1
ATOM 1678 C CA . VAL A 1 212 ? 17.720 -6.028 -28.852 1.00 95.25 212 VAL A CA 1
ATOM 1679 C C . VAL A 1 212 ? 16.304 -6.242 -28.328 1.00 95.25 212 VAL A C 1
ATOM 1681 O O . VAL A 1 212 ? 15.928 -5.704 -27.289 1.00 95.25 212 VAL A O 1
ATOM 1684 N N . ALA A 1 213 ? 15.517 -7.045 -29.040 1.00 95.38 213 ALA A N 1
ATOM 1685 C CA . ALA A 1 213 ? 14.162 -7.394 -28.638 1.00 95.38 213 ALA A CA 1
ATOM 1686 C C . ALA A 1 213 ? 14.162 -8.324 -27.419 1.00 95.38 213 ALA A C 1
ATOM 1688 O O . ALA A 1 213 ? 14.771 -9.391 -27.440 1.00 95.38 213 ALA A O 1
ATOM 1689 N N . GLN A 1 214 ? 13.428 -7.972 -26.370 1.00 93.69 214 GLN A N 1
ATOM 1690 C CA . GLN A 1 214 ? 13.192 -8.855 -25.228 1.00 93.69 214 GLN A CA 1
ATOM 1691 C C . GLN A 1 214 ? 12.162 -9.945 -25.549 1.00 93.69 214 GLN A C 1
ATOM 1693 O O . GLN A 1 214 ? 12.255 -11.063 -25.043 1.00 93.69 214 GLN A O 1
ATOM 1698 N N . LYS A 1 215 ? 11.167 -9.617 -26.379 1.00 92.12 215 LYS A N 1
ATOM 1699 C CA . LYS A 1 215 ? 10.006 -10.461 -26.690 1.00 92.12 215 LYS A CA 1
ATOM 1700 C C . LYS A 1 215 ? 9.726 -10.461 -28.188 1.00 92.12 215 LYS A C 1
ATOM 1702 O O . LYS A 1 215 ? 10.139 -9.553 -28.905 1.00 92.12 215 LYS A O 1
ATOM 1707 N N . ALA A 1 216 ? 9.000 -11.481 -28.641 1.00 94.06 216 ALA A N 1
ATOM 1708 C CA . ALA A 1 216 ? 8.466 -11.499 -29.993 1.00 94.06 216 ALA A CA 1
ATOM 1709 C C . ALA A 1 216 ? 7.333 -10.475 -30.124 1.00 94.06 216 ALA A C 1
ATOM 1711 O O . ALA A 1 216 ? 6.507 -10.348 -29.218 1.00 94.06 216 ALA A O 1
ATOM 1712 N N . GLY A 1 217 ? 7.257 -9.784 -31.256 1.00 94.25 217 GLY A N 1
ATOM 1713 C CA . GLY A 1 217 ? 6.202 -8.802 -31.488 1.00 94.25 217 GLY A CA 1
ATOM 1714 C C . GLY A 1 217 ? 6.259 -8.184 -32.875 1.00 94.25 217 GLY A C 1
ATOM 1715 O O . GLY A 1 217 ? 7.203 -8.409 -33.628 1.00 94.25 217 GLY A O 1
ATOM 1716 N N . VAL A 1 218 ? 5.239 -7.395 -33.209 1.00 96.25 218 VAL A N 1
ATOM 1717 C CA . VAL A 1 218 ? 5.209 -6.608 -34.453 1.00 96.25 218 VAL A CA 1
ATOM 1718 C C . VAL A 1 218 ? 5.474 -5.149 -34.129 1.00 96.25 218 VAL A C 1
ATOM 1720 O O . VAL A 1 218 ? 4.720 -4.545 -33.361 1.00 96.25 218 VAL A O 1
ATOM 1723 N N . ILE A 1 219 ? 6.524 -4.577 -34.712 1.00 95.75 219 ILE A N 1
ATOM 1724 C CA . ILE A 1 219 ? 6.943 -3.201 -34.437 1.00 95.75 219 ILE A CA 1
ATOM 1725 C C . ILE A 1 219 ? 5.840 -2.244 -34.861 1.00 95.75 219 ILE A C 1
ATOM 1727 O O . ILE A 1 219 ? 5.371 -2.277 -36.000 1.00 95.75 219 ILE A O 1
ATOM 1731 N N . LYS A 1 220 ? 5.421 -1.389 -33.930 1.00 94.12 220 LYS A N 1
ATOM 1732 C CA . LYS A 1 220 ? 4.397 -0.382 -34.180 1.00 94.12 220 LYS A CA 1
ATOM 1733 C C . LYS A 1 220 ? 5.001 1.003 -34.345 1.00 94.12 220 LYS A C 1
ATOM 1735 O O . LYS A 1 220 ? 4.601 1.696 -35.270 1.00 94.12 220 LYS A O 1
ATOM 1740 N N . GLU A 1 221 ? 5.918 1.371 -33.455 1.00 92.88 221 GLU A N 1
ATOM 1741 C CA . GLU A 1 221 ? 6.562 2.686 -33.402 1.00 92.88 221 GLU A CA 1
ATOM 1742 C C . GLU A 1 221 ? 8.007 2.518 -32.916 1.00 92.88 221 GLU A C 1
ATOM 1744 O O . GLU A 1 221 ? 8.268 1.761 -31.974 1.00 92.88 221 GLU A O 1
ATOM 1749 N N . MET A 1 222 ? 8.941 3.244 -33.527 1.00 93.00 222 MET A N 1
ATOM 1750 C CA . MET A 1 222 ? 10.344 3.272 -33.111 1.00 93.00 222 MET A CA 1
ATOM 1751 C C . MET A 1 222 ? 10.858 4.712 -33.038 1.00 93.00 222 MET A C 1
ATOM 1753 O O . MET A 1 222 ? 10.727 5.474 -33.991 1.00 93.00 222 MET A O 1
ATOM 1757 N N . LEU A 1 223 ? 11.505 5.062 -31.925 1.00 94.19 223 LEU A N 1
ATOM 1758 C CA . LEU A 1 223 ? 12.244 6.311 -31.759 1.00 94.19 223 LEU A CA 1
ATOM 1759 C C . LEU A 1 223 ? 13.725 5.989 -31.558 1.00 94.19 223 LEU A C 1
ATOM 1761 O O . LEU A 1 223 ? 14.094 5.426 -30.530 1.00 94.19 223 LEU A O 1
ATOM 1765 N N . VAL A 1 224 ? 14.569 6.366 -32.517 1.00 92.62 224 VAL A N 1
ATOM 1766 C CA . VAL A 1 224 ? 16.027 6.193 -32.436 1.00 92.62 224 VAL A CA 1
ATOM 1767 C C . VAL A 1 224 ? 16.666 7.525 -32.053 1.00 92.62 224 VAL A C 1
ATOM 1769 O O . VAL A 1 224 ? 16.534 8.503 -32.784 1.00 92.62 224 VAL A O 1
ATOM 1772 N N . LEU A 1 225 ? 17.351 7.566 -30.910 1.00 90.56 225 LEU A N 1
ATOM 1773 C CA . LEU A 1 225 ? 18.129 8.723 -30.448 1.00 90.56 225 LEU A CA 1
ATOM 1774 C C . LEU A 1 225 ? 19.609 8.595 -30.836 1.00 90.56 225 LEU A C 1
ATOM 1776 O O . LEU A 1 225 ? 20.240 9.586 -31.191 1.00 90.56 225 LEU A O 1
ATOM 1780 N N . ALA A 1 226 ? 20.156 7.377 -30.781 1.00 88.00 226 ALA A N 1
ATOM 1781 C CA . ALA A 1 226 ? 21.515 7.051 -31.204 1.00 88.00 226 ALA A CA 1
ATOM 1782 C C . ALA A 1 226 ? 21.580 5.617 -31.757 1.00 88.00 226 ALA A C 1
ATOM 1784 O O . ALA A 1 226 ? 20.894 4.727 -31.256 1.00 88.00 226 ALA A O 1
ATOM 1785 N N . GLY A 1 227 ? 22.427 5.384 -32.762 1.00 89.88 227 GLY A N 1
ATOM 1786 C CA . GLY A 1 227 ? 22.551 4.095 -33.454 1.00 89.88 227 GLY A CA 1
ATOM 1787 C C . GLY A 1 227 ? 21.841 4.059 -34.808 1.00 89.88 227 GLY A C 1
ATOM 1788 O O . GLY A 1 227 ? 21.317 5.063 -35.287 1.00 89.88 227 GLY A O 1
ATOM 1789 N N . HIS A 1 228 ? 21.855 2.890 -35.441 1.00 92.38 228 HIS A N 1
ATOM 1790 C CA . HIS A 1 228 ? 21.247 2.650 -36.747 1.00 92.38 228 HIS A CA 1
ATOM 1791 C C . HIS A 1 228 ? 20.030 1.717 -36.610 1.00 92.38 228 HIS A C 1
ATOM 1793 O O . HIS A 1 228 ? 20.178 0.633 -36.043 1.00 92.38 228 HIS A O 1
ATOM 1799 N N . PRO A 1 229 ? 18.832 2.084 -37.102 1.00 93.88 229 PRO A N 1
ATOM 1800 C CA . PRO A 1 229 ? 17.660 1.209 -37.048 1.00 93.88 229 PRO A CA 1
ATOM 1801 C C . PRO A 1 229 ? 17.889 -0.045 -37.900 1.00 93.88 229 PRO A C 1
ATOM 1803 O O . PRO A 1 229 ? 18.073 0.049 -39.109 1.00 93.88 229 PRO A O 1
ATOM 1806 N N . ALA A 1 230 ? 17.876 -1.222 -37.272 1.00 93.38 230 ALA A N 1
ATOM 1807 C CA . ALA A 1 230 ? 18.087 -2.498 -37.963 1.00 93.38 230 ALA A CA 1
ATOM 1808 C C . ALA A 1 230 ? 16.781 -3.116 -38.498 1.00 93.38 230 ALA A C 1
ATOM 1810 O O . ALA A 1 230 ? 16.823 -4.051 -39.291 1.00 93.38 230 ALA A O 1
ATOM 1811 N N . VAL A 1 231 ? 15.635 -2.596 -38.061 1.00 94.56 231 VAL A N 1
ATOM 1812 C CA . VAL A 1 231 ? 14.284 -3.096 -38.355 1.00 94.56 231 VAL A CA 1
ATOM 1813 C C . VAL A 1 231 ? 13.344 -1.926 -38.644 1.00 94.56 231 VAL A C 1
ATOM 1815 O O . VAL A 1 231 ? 13.643 -0.780 -38.289 1.00 94.56 231 VAL A O 1
ATOM 1818 N N . LYS A 1 232 ? 12.204 -2.198 -39.283 1.00 94.19 232 LYS A N 1
ATOM 1819 C CA . LYS A 1 232 ? 11.223 -1.171 -39.683 1.00 94.19 232 LYS A CA 1
ATOM 1820 C C . LYS A 1 232 ? 9.869 -1.351 -38.999 1.00 94.19 232 LYS A C 1
ATOM 1822 O O . LYS A 1 232 ? 9.519 -2.426 -38.518 1.00 94.19 232 LYS A O 1
ATOM 1827 N N . GLU A 1 233 ? 9.073 -0.286 -38.979 1.00 94.50 233 GLU A N 1
ATOM 1828 C CA . GLU A 1 233 ? 7.676 -0.369 -38.546 1.00 94.50 233 GLU A CA 1
ATOM 1829 C C . GLU A 1 233 ? 6.902 -1.391 -39.395 1.00 94.50 233 GLU A C 1
ATOM 1831 O O . GLU A 1 233 ? 7.039 -1.440 -40.617 1.00 94.50 233 GLU A O 1
ATOM 1836 N N . GLY A 1 234 ? 6.093 -2.224 -38.739 1.00 94.00 234 GLY A N 1
ATOM 1837 C CA . GLY A 1 234 ? 5.368 -3.335 -39.358 1.00 94.00 234 GLY A CA 1
ATOM 1838 C C . GLY A 1 234 ? 6.143 -4.655 -39.424 1.00 94.00 234 GLY A C 1
ATOM 1839 O O . GLY A 1 234 ? 5.543 -5.686 -39.727 1.00 94.00 234 GLY A O 1
ATOM 1840 N N . GLU A 1 235 ? 7.438 -4.661 -39.106 1.00 95.62 235 GLU A N 1
ATOM 1841 C CA . GLU A 1 235 ? 8.252 -5.876 -39.095 1.00 95.62 235 GLU A CA 1
ATOM 1842 C C . GLU A 1 235 ? 7.960 -6.749 -37.863 1.00 95.62 235 GLU A C 1
ATOM 1844 O O . GLU A 1 235 ? 7.678 -6.246 -36.772 1.00 95.62 235 GLU A O 1
ATOM 1849 N N . THR A 1 236 ? 8.013 -8.074 -38.038 1.00 95.88 236 THR A N 1
ATOM 1850 C CA . THR A 1 236 ? 7.911 -9.035 -36.930 1.00 95.88 236 THR A CA 1
ATOM 1851 C C . THR A 1 236 ? 9.302 -9.358 -36.420 1.00 95.88 236 THR A C 1
ATOM 1853 O O . THR A 1 236 ? 10.160 -9.761 -37.201 1.00 95.88 236 THR A O 1
ATOM 1856 N N . VAL A 1 237 ? 9.506 -9.226 -35.115 1.00 95.88 237 VAL A N 1
ATOM 1857 C CA . VAL A 1 237 ? 10.794 -9.485 -34.473 1.00 95.88 237 VAL A CA 1
ATOM 1858 C C . VAL A 1 237 ? 10.716 -10.645 -33.498 1.00 95.88 237 VAL A C 1
ATOM 1860 O O . VAL A 1 237 ? 9.661 -10.918 -32.919 1.00 95.88 237 VAL A O 1
ATOM 1863 N N . LEU A 1 238 ? 11.847 -11.323 -33.320 1.00 96.38 238 LEU A N 1
ATOM 1864 C CA . LEU A 1 238 ? 12.021 -12.413 -32.362 1.00 96.38 238 LEU A CA 1
ATOM 1865 C C . LEU A 1 238 ? 12.876 -11.967 -31.165 1.00 96.38 238 LEU A C 1
ATOM 1867 O O . LEU A 1 238 ? 13.704 -11.067 -31.312 1.00 96.38 238 LEU A O 1
ATOM 1871 N N . PRO A 1 239 ? 12.737 -12.613 -29.991 1.00 95.62 239 PRO A N 1
ATOM 1872 C CA . PRO A 1 239 ? 13.596 -12.339 -28.845 1.00 95.62 239 PRO A CA 1
ATOM 1873 C C . PRO A 1 239 ? 15.079 -12.475 -29.215 1.00 95.62 239 PRO A C 1
ATOM 1875 O O . PRO A 1 239 ? 15.496 -13.466 -29.812 1.00 95.62 239 PRO A O 1
ATOM 1878 N N . GLY A 1 240 ? 15.881 -11.478 -28.854 1.00 93.50 240 GLY A N 1
ATOM 1879 C CA . GLY A 1 240 ? 17.314 -11.395 -29.131 1.00 93.50 240 GLY A CA 1
ATOM 1880 C C . GLY A 1 240 ? 17.689 -10.739 -30.464 1.00 93.50 240 GLY A C 1
ATOM 1881 O O . GLY A 1 240 ? 18.873 -10.467 -30.669 1.00 93.50 240 GLY A O 1
ATOM 1882 N N . GLN A 1 241 ? 16.728 -10.449 -31.347 1.00 95.94 241 GLN A N 1
ATOM 1883 C CA . GLN A 1 241 ? 16.981 -9.746 -32.610 1.00 95.94 241 GLN A CA 1
ATOM 1884 C C . GLN A 1 241 ? 17.407 -8.293 -32.360 1.00 95.94 241 GLN A C 1
ATOM 1886 O O . GLN A 1 241 ? 16.870 -7.631 -31.473 1.00 95.94 241 GLN A O 1
ATOM 1891 N N . ILE A 1 242 ? 18.366 -7.787 -33.143 1.00 95.25 242 ILE A N 1
ATOM 1892 C CA . ILE A 1 242 ? 18.823 -6.393 -33.060 1.00 95.25 242 ILE A CA 1
ATOM 1893 C C . ILE A 1 242 ? 17.729 -5.482 -33.619 1.00 95.25 242 ILE A C 1
ATOM 1895 O O . ILE A 1 242 ? 17.338 -5.624 -34.773 1.00 95.25 242 ILE A O 1
ATOM 1899 N N . LEU A 1 243 ? 17.260 -4.546 -32.796 1.00 95.25 243 LEU A N 1
ATOM 1900 C CA . LEU A 1 243 ? 16.284 -3.522 -33.163 1.00 95.25 243 LEU A CA 1
ATOM 1901 C C . LEU A 1 243 ? 16.991 -2.224 -33.564 1.00 95.25 243 LEU A C 1
ATOM 1903 O O . LEU A 1 243 ? 16.707 -1.643 -34.610 1.00 95.25 243 LEU A O 1
ATOM 1907 N N . ILE A 1 244 ? 17.959 -1.798 -32.750 1.00 95.50 244 ILE A N 1
ATOM 1908 C CA . ILE A 1 244 ? 18.824 -0.652 -33.037 1.00 95.50 244 ILE A CA 1
ATOM 1909 C C . ILE A 1 244 ? 20.272 -1.112 -32.908 1.00 95.50 244 ILE A C 1
ATOM 1911 O O . ILE A 1 244 ? 20.712 -1.584 -31.857 1.00 95.50 244 ILE A O 1
ATOM 1915 N N . SER A 1 245 ? 21.016 -0.998 -33.999 1.00 92.81 245 SER A N 1
ATOM 1916 C CA . SER A 1 245 ? 22.423 -1.349 -34.061 1.00 92.81 245 SER A CA 1
ATOM 1917 C C . SER A 1 245 ? 23.294 -0.234 -33.480 1.00 92.81 245 SER A C 1
ATOM 1919 O O . SER A 1 245 ? 23.192 0.916 -33.902 1.00 92.81 245 SER A O 1
ATOM 1921 N N . GLY A 1 246 ? 24.206 -0.578 -32.566 1.00 89.69 246 GLY A N 1
ATOM 1922 C CA . GLY A 1 246 ? 25.309 0.299 -32.164 1.00 89.69 246 GLY A CA 1
ATOM 1923 C C . GLY A 1 246 ? 26.447 0.367 -33.190 1.00 89.69 246 GLY A C 1
ATOM 1924 O O . GLY A 1 246 ? 27.429 1.059 -32.962 1.00 89.69 246 GLY A O 1
ATOM 1925 N N . ILE A 1 247 ? 26.340 -0.344 -34.315 1.00 90.69 247 ILE A N 1
ATOM 1926 C CA . ILE A 1 247 ? 27.256 -0.243 -35.456 1.00 90.69 247 ILE A CA 1
ATOM 1927 C C . ILE A 1 247 ? 26.560 0.618 -36.506 1.00 90.69 247 ILE A C 1
ATOM 1929 O O . ILE A 1 247 ? 25.553 0.193 -37.083 1.00 90.69 247 ILE A O 1
ATOM 1933 N N . VAL A 1 248 ? 27.073 1.827 -36.721 1.00 87.06 248 VAL A N 1
ATOM 1934 C CA . VAL A 1 248 ? 26.552 2.783 -37.698 1.00 87.06 248 VAL A CA 1
ATOM 1935 C C . VAL A 1 248 ? 27.370 2.644 -38.983 1.00 87.06 248 VAL A C 1
ATOM 1937 O O . VAL A 1 248 ? 28.571 2.933 -38.965 1.00 87.06 248 VAL A O 1
ATOM 1940 N N . PRO A 1 249 ? 26.761 2.181 -40.091 1.00 83.25 249 PRO A N 1
ATOM 1941 C CA . PRO A 1 249 ? 27.459 2.112 -41.365 1.00 83.25 249 PRO A CA 1
ATOM 1942 C C . PRO A 1 249 ? 27.835 3.526 -41.838 1.00 83.25 249 PRO A C 1
ATOM 1944 O O . PRO A 1 249 ? 27.109 4.483 -41.545 1.00 83.25 249 PRO A O 1
ATOM 1947 N N . PRO A 1 250 ? 28.959 3.684 -42.558 1.00 80.25 250 PRO A N 1
ATOM 1948 C CA . PRO A 1 250 ? 29.310 4.964 -43.156 1.00 80.25 250 PRO A CA 1
ATOM 1949 C C 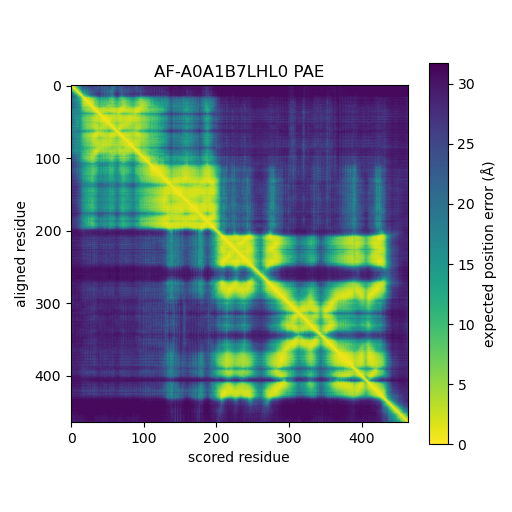. PRO A 1 250 ? 28.197 5.422 -44.116 1.00 80.25 250 PRO A C 1
ATOM 1951 O O . PRO A 1 250 ? 27.535 4.576 -44.722 1.00 80.25 250 PRO A O 1
ATOM 1954 N N . PRO A 1 251 ? 27.980 6.740 -44.276 1.00 75.44 251 PRO A N 1
ATOM 1955 C CA . PRO A 1 251 ? 26.998 7.253 -45.225 1.00 75.44 251 PRO A CA 1
ATOM 1956 C C . PRO A 1 251 ? 27.260 6.681 -46.623 1.00 75.44 251 PRO A C 1
ATOM 1958 O O . PRO A 1 251 ? 28.389 6.764 -47.113 1.00 75.44 251 PRO A O 1
ATOM 1961 N N . GLU A 1 252 ? 26.234 6.110 -47.259 1.00 64.88 252 GLU A N 1
ATOM 1962 C CA . GLU A 1 252 ? 26.307 5.729 -48.670 1.00 64.88 252 GLU A CA 1
ATOM 1963 C C . GLU A 1 252 ? 26.458 7.008 -49.501 1.00 64.88 252 GLU A C 1
ATOM 1965 O O . GLU A 1 252 ? 25.514 7.781 -49.667 1.00 64.88 252 GLU A O 1
ATOM 1970 N N . GLU A 1 253 ? 27.665 7.265 -50.001 1.00 64.69 253 GLU A N 1
ATOM 1971 C CA . GLU A 1 253 ? 27.857 8.276 -51.034 1.00 64.69 253 GLU A CA 1
ATOM 1972 C C . GLU A 1 253 ? 27.218 7.764 -52.336 1.00 64.69 253 GLU A C 1
ATOM 1974 O O . GLU A 1 253 ? 27.359 6.578 -52.660 1.00 64.69 253 GLU A O 1
ATOM 1979 N N . PRO A 1 254 ? 26.495 8.613 -53.093 1.00 59.75 254 PRO A N 1
ATOM 1980 C CA . PRO A 1 254 ? 25.951 8.212 -54.383 1.00 59.75 254 PRO A CA 1
ATOM 1981 C C . PRO A 1 254 ? 27.094 7.680 -55.245 1.00 59.75 254 PRO A C 1
ATOM 1983 O O . PRO A 1 254 ? 28.116 8.353 -55.378 1.00 59.75 254 PRO A O 1
ATOM 1986 N N . LYS A 1 255 ? 26.923 6.466 -55.796 1.00 55.56 255 LYS A N 1
ATOM 1987 C CA . LYS A 1 255 ? 27.911 5.825 -56.676 1.00 55.56 255 LYS A CA 1
ATOM 1988 C C . LYS A 1 255 ? 28.447 6.877 -57.650 1.00 55.56 255 LYS A C 1
ATOM 1990 O O . LYS A 1 255 ? 27.650 7.372 -58.455 1.00 55.56 255 LYS A O 1
ATOM 1995 N N . PRO A 1 256 ? 29.743 7.234 -57.595 1.00 58.81 256 PRO A N 1
ATOM 1996 C CA . PRO A 1 256 ? 30.296 8.110 -58.607 1.00 58.81 256 PRO A CA 1
ATOM 1997 C C . PRO A 1 256 ? 30.055 7.464 -59.983 1.00 58.81 256 PRO A C 1
ATOM 1999 O O . PRO A 1 256 ? 30.100 6.230 -60.094 1.00 58.81 256 PRO A O 1
ATOM 2002 N N . PRO A 1 257 ? 29.728 8.256 -61.021 1.00 56.62 257 PRO A N 1
ATOM 2003 C CA . PRO A 1 257 ? 29.611 7.736 -62.378 1.00 56.62 257 PRO A CA 1
ATOM 2004 C C . PRO A 1 257 ? 30.888 6.968 -62.736 1.00 56.62 257 PRO A C 1
ATOM 2006 O O . PRO A 1 257 ? 31.970 7.341 -62.291 1.00 56.62 257 PRO A O 1
ATOM 2009 N N . ALA A 1 258 ? 30.721 5.869 -63.480 1.00 56.06 258 ALA A N 1
ATOM 2010 C CA . ALA A 1 258 ? 31.747 4.872 -63.785 1.00 56.06 258 ALA A CA 1
ATOM 2011 C C . ALA A 1 258 ? 33.156 5.478 -63.911 1.00 56.06 258 ALA A C 1
ATOM 2013 O O . ALA A 1 258 ? 33.448 6.210 -64.856 1.00 56.06 258 ALA A O 1
ATOM 2014 N N . VAL A 1 259 ? 34.007 5.170 -62.932 1.00 56.09 259 VAL A N 1
ATOM 2015 C CA . VAL A 1 259 ? 35.407 5.595 -62.908 1.00 56.09 259 VAL A CA 1
ATOM 2016 C C . VAL A 1 259 ? 36.125 4.955 -64.110 1.00 56.09 259 VAL A C 1
ATOM 2018 O O . VAL A 1 259 ? 35.935 3.755 -64.344 1.00 56.09 259 VAL A O 1
ATOM 2021 N N . PRO A 1 260 ? 36.910 5.707 -64.906 1.00 56.50 260 PRO A N 1
ATOM 2022 C CA . PRO A 1 260 ? 37.677 5.145 -66.015 1.00 56.50 260 PRO A CA 1
ATOM 2023 C C . PRO A 1 260 ? 38.691 4.086 -65.531 1.00 56.50 260 PRO A C 1
ATOM 2025 O O . PRO A 1 260 ? 39.124 4.119 -64.376 1.00 56.50 260 PRO A O 1
ATOM 2028 N N . PRO A 1 261 ? 39.089 3.121 -66.386 1.00 50.16 261 PRO A N 1
ATOM 2029 C CA . PRO A 1 261 ? 39.961 2.024 -65.975 1.00 50.16 261 PRO A CA 1
ATOM 2030 C C . PRO A 1 261 ? 41.349 2.561 -65.593 1.00 50.16 261 PRO A C 1
ATOM 2032 O O . PRO A 1 261 ? 42.084 3.024 -66.460 1.00 50.16 261 PRO A O 1
ATOM 2035 N N . GLY A 1 262 ? 41.712 2.496 -64.308 1.00 57.28 262 GLY A N 1
ATOM 2036 C CA . GLY A 1 262 ? 43.057 2.854 -63.834 1.00 57.28 262 GLY A CA 1
ATOM 2037 C C . GLY A 1 262 ? 43.130 3.581 -62.490 1.00 57.28 262 GLY A C 1
ATOM 2038 O O . GLY A 1 262 ? 44.213 3.644 -61.915 1.00 57.28 262 GLY A O 1
ATOM 2039 N N . GLU A 1 263 ? 42.019 4.088 -61.954 1.00 51.53 263 GLU A N 1
ATOM 2040 C CA . GLU A 1 263 ? 42.016 4.747 -60.641 1.00 51.53 263 GLU A CA 1
ATOM 2041 C C . GLU A 1 263 ? 41.679 3.769 -59.507 1.00 51.53 263 GLU A C 1
ATOM 2043 O O . GLU A 1 263 ? 40.767 2.942 -59.602 1.00 51.53 263 GLU A O 1
ATOM 2048 N N . ALA A 1 264 ? 42.453 3.853 -58.422 1.00 51.59 264 ALA A N 1
ATOM 2049 C CA . ALA A 1 264 ? 42.261 3.046 -57.226 1.00 51.59 264 ALA A CA 1
ATOM 2050 C C . ALA A 1 264 ? 40.902 3.361 -56.583 1.00 51.59 264 ALA A C 1
ATOM 2052 O O . ALA A 1 264 ? 40.578 4.520 -56.323 1.00 51.59 264 ALA A O 1
ATOM 2053 N N . GLN A 1 265 ? 40.116 2.318 -56.307 1.00 54.88 265 GLN A N 1
ATOM 2054 C CA . GLN A 1 265 ? 38.858 2.449 -55.574 1.00 54.88 265 GLN A CA 1
ATOM 2055 C C . GLN A 1 265 ? 39.130 3.086 -54.198 1.00 54.88 265 GLN A C 1
ATOM 2057 O O . GLN A 1 265 ? 40.091 2.682 -53.533 1.00 54.88 265 GLN A O 1
ATOM 2062 N N . PRO A 1 266 ? 38.318 4.061 -53.745 1.00 56.91 266 PRO A N 1
ATOM 2063 C CA . PRO A 1 266 ? 38.477 4.637 -52.416 1.00 56.91 266 PRO A CA 1
ATOM 2064 C C . PRO A 1 266 ? 38.347 3.542 -51.348 1.00 56.91 266 PRO A C 1
ATOM 2066 O O . PRO A 1 266 ? 37.480 2.671 -51.439 1.00 56.91 266 PRO A O 1
ATOM 2069 N N . ALA A 1 267 ? 39.231 3.578 -50.347 1.00 56.47 267 ALA A N 1
ATOM 2070 C CA . ALA A 1 267 ? 39.238 2.608 -49.256 1.00 56.47 267 ALA A CA 1
ATOM 2071 C C . ALA A 1 267 ? 37.871 2.586 -48.534 1.00 56.47 267 ALA A C 1
ATOM 2073 O O . ALA A 1 267 ? 37.288 3.656 -48.318 1.00 56.47 267 ALA A O 1
ATOM 2074 N N . PRO A 1 268 ? 37.351 1.405 -48.142 1.00 58.12 268 PRO A N 1
ATOM 2075 C CA . PRO A 1 268 ? 36.102 1.310 -47.394 1.00 58.12 268 PRO A CA 1
ATOM 2076 C C . PRO A 1 268 ? 36.192 2.143 -46.114 1.00 58.12 268 PRO A C 1
ATOM 2078 O O . PRO A 1 268 ? 37.112 1.961 -45.317 1.00 58.12 268 PRO A O 1
ATOM 2081 N N . LYS A 1 269 ? 35.246 3.062 -45.907 1.00 69.31 269 LYS A N 1
ATOM 2082 C CA . LYS A 1 269 ? 35.154 3.813 -44.650 1.00 69.31 269 LYS A CA 1
ATOM 2083 C C . LYS A 1 269 ? 34.779 2.852 -43.519 1.00 69.31 269 LYS A C 1
ATOM 2085 O O . LYS A 1 269 ? 33.878 2.029 -43.679 1.00 69.31 269 LYS A O 1
ATOM 2090 N N . GLU A 1 270 ? 35.463 2.952 -42.384 1.00 74.62 270 GLU A N 1
ATOM 2091 C CA . GLU A 1 270 ? 35.177 2.116 -41.216 1.00 74.62 270 GLU A CA 1
ATOM 2092 C C . GLU A 1 270 ? 33.816 2.482 -40.587 1.00 74.62 270 GLU A C 1
ATOM 2094 O O . GLU A 1 270 ? 33.431 3.657 -40.589 1.00 74.62 270 GLU A O 1
ATOM 2099 N N . PRO A 1 271 ? 33.064 1.504 -40.049 1.00 81.81 271 PRO A N 1
ATOM 2100 C CA . PRO A 1 271 ? 31.812 1.773 -39.351 1.00 81.81 271 PRO A CA 1
ATOM 2101 C C . PRO A 1 271 ? 32.067 2.460 -38.003 1.00 81.81 271 PRO A C 1
ATOM 2103 O O . PRO A 1 271 ? 33.011 2.128 -37.285 1.00 81.81 271 PRO A O 1
ATOM 2106 N N . ALA A 1 272 ? 31.187 3.386 -37.624 1.00 84.50 272 ALA A N 1
ATOM 2107 C CA . ALA A 1 272 ? 31.254 4.042 -36.322 1.00 84.50 272 ALA A CA 1
ATOM 2108 C C . ALA A 1 272 ? 30.555 3.190 -35.252 1.00 84.50 272 ALA A C 1
ATOM 2110 O O . ALA A 1 272 ? 29.441 2.704 -35.456 1.00 84.50 272 ALA A O 1
ATOM 2111 N N . TYR A 1 273 ? 31.191 3.039 -34.090 1.00 89.06 273 TYR A N 1
ATOM 2112 C CA . TYR A 1 273 ? 30.634 2.310 -32.951 1.00 89.06 273 TYR A CA 1
ATOM 2113 C C . TYR A 1 273 ? 30.052 3.288 -31.934 1.00 89.06 273 TYR A C 1
ATOM 2115 O O . TYR A 1 273 ? 30.756 4.152 -31.415 1.00 89.06 273 TYR A O 1
ATOM 2123 N N . VAL A 1 274 ? 28.766 3.138 -31.637 1.00 89.44 274 VAL A N 1
ATOM 2124 C CA . VAL A 1 274 ? 28.018 3.996 -30.717 1.00 89.44 274 VAL A CA 1
ATOM 2125 C C . VAL A 1 274 ? 27.256 3.160 -29.696 1.00 89.44 274 VAL A C 1
ATOM 2127 O O . VAL A 1 274 ? 27.000 1.967 -29.877 1.00 89.44 274 VAL A O 1
ATOM 2130 N N . HIS A 1 275 ? 26.864 3.805 -28.607 1.00 90.19 275 HIS A N 1
ATOM 2131 C CA . HIS A 1 275 ? 25.882 3.255 -27.690 1.00 90.19 275 HIS A CA 1
ATOM 2132 C C . HIS A 1 275 ? 24.483 3.508 -28.266 1.00 90.19 275 HIS A C 1
ATOM 2134 O O . HIS A 1 275 ? 24.063 4.663 -28.361 1.00 90.19 275 HIS A O 1
ATOM 2140 N N . ALA A 1 276 ? 23.777 2.459 -28.696 1.00 90.81 276 ALA A N 1
ATOM 2141 C CA . ALA A 1 276 ? 22.437 2.609 -29.249 1.00 90.81 276 ALA A CA 1
ATOM 2142 C C . ALA A 1 276 ? 21.445 3.061 -28.166 1.00 90.81 276 ALA A C 1
ATOM 2144 O O . ALA A 1 276 ? 21.349 2.439 -27.113 1.00 90.81 276 ALA A O 1
ATOM 2145 N N . LEU A 1 277 ? 20.694 4.125 -28.446 1.00 89.69 277 LEU A N 1
ATOM 2146 C CA . LEU A 1 277 ? 19.678 4.689 -27.559 1.00 89.69 277 LEU A CA 1
ATOM 2147 C C . LEU A 1 277 ? 18.384 4.877 -28.340 1.00 89.69 277 LEU A C 1
ATOM 2149 O O . LEU A 1 277 ? 18.383 5.420 -29.446 1.00 89.69 277 LEU A O 1
ATOM 2153 N N . GLY A 1 278 ? 17.271 4.467 -27.752 1.00 90.25 278 GLY A N 1
ATOM 2154 C CA . GLY A 1 278 ? 15.969 4.580 -28.385 1.00 90.25 278 GLY A CA 1
ATOM 2155 C C . GLY A 1 278 ? 14.900 3.773 -27.668 1.00 90.25 278 GLY A C 1
ATOM 2156 O O . GLY A 1 278 ? 15.180 3.034 -26.729 1.00 90.25 278 GLY A O 1
ATOM 2157 N N . THR A 1 279 ? 13.670 3.922 -28.137 1.00 92.50 279 THR A N 1
ATOM 2158 C CA . THR A 1 279 ? 12.482 3.234 -27.625 1.00 92.50 279 THR A CA 1
ATOM 2159 C C . THR A 1 279 ? 11.833 2.490 -28.781 1.00 92.50 279 THR A C 1
ATOM 2161 O O . THR A 1 279 ? 11.605 3.086 -29.838 1.00 92.50 279 THR A O 1
ATOM 2164 N N . VAL A 1 280 ? 11.517 1.205 -28.597 1.00 94.00 280 VAL A N 1
ATOM 2165 C CA . VAL A 1 280 ? 10.924 0.374 -29.656 1.00 94.00 280 VAL A CA 1
ATOM 2166 C C . VAL A 1 280 ? 9.646 -0.264 -29.139 1.00 94.00 280 VAL A C 1
ATOM 2168 O O . VAL A 1 280 ? 9.672 -1.254 -28.411 1.00 94.00 280 VAL A O 1
ATOM 2171 N N . ARG A 1 281 ? 8.504 0.294 -29.543 1.00 94.12 281 ARG A N 1
ATOM 2172 C CA . ARG A 1 281 ? 7.192 -0.203 -29.132 1.00 94.12 281 ARG A CA 1
ATOM 2173 C C . ARG A 1 281 ? 6.654 -1.202 -30.140 1.00 94.12 281 ARG A C 1
ATOM 2175 O O . ARG A 1 281 ? 6.520 -0.900 -31.330 1.00 94.12 281 ARG A O 1
ATOM 2182 N N . ALA A 1 282 ? 6.276 -2.374 -29.651 1.00 94.38 282 ALA A N 1
ATOM 2183 C CA . ALA A 1 282 ? 5.724 -3.450 -30.455 1.00 94.38 282 ALA A CA 1
ATOM 2184 C C . ALA A 1 282 ? 4.375 -3.930 -29.914 1.00 94.38 282 ALA A C 1
ATOM 2186 O O . ALA A 1 282 ? 4.055 -3.791 -28.733 1.00 94.38 282 ALA A O 1
ATOM 2187 N N . ARG A 1 283 ? 3.576 -4.503 -30.814 1.00 94.62 283 ARG A N 1
ATOM 2188 C CA . ARG A 1 283 ? 2.378 -5.269 -30.476 1.00 94.62 283 ARG A CA 1
ATOM 2189 C C . ARG A 1 283 ? 2.817 -6.648 -30.006 1.00 94.62 283 ARG A C 1
ATOM 2191 O O . ARG A 1 283 ? 3.441 -7.378 -30.778 1.00 94.62 283 ARG A O 1
ATOM 2198 N N . VAL A 1 284 ? 2.483 -6.978 -28.764 1.00 94.00 284 VAL A N 1
ATOM 2199 C CA . VAL A 1 284 ? 2.796 -8.261 -28.122 1.00 94.00 284 VAL A CA 1
ATOM 2200 C C . VAL A 1 284 ? 1.489 -8.945 -27.726 1.00 94.00 284 VAL A C 1
ATOM 2202 O O . VAL A 1 284 ? 0.491 -8.283 -27.423 1.00 94.00 284 VAL A O 1
ATOM 2205 N N . TRP A 1 285 ? 1.484 -10.278 -27.758 1.00 93.12 285 TRP A N 1
ATOM 2206 C CA . TRP A 1 285 ? 0.323 -11.094 -27.419 1.00 93.12 285 TRP A CA 1
ATOM 2207 C C . TRP A 1 285 ? 0.564 -11.895 -26.147 1.00 93.12 285 TRP A C 1
ATOM 2209 O O . TRP A 1 285 ? 1.587 -12.562 -26.007 1.00 93.12 285 TRP A O 1
ATOM 2219 N N . TYR A 1 286 ? -0.426 -11.871 -25.262 1.00 92.94 286 TYR A N 1
ATOM 2220 C CA . TYR A 1 286 ? -0.476 -12.681 -24.054 1.00 92.94 286 TYR A CA 1
ATOM 2221 C C . TYR A 1 286 ? -1.672 -13.618 -24.094 1.00 92.94 286 TYR A C 1
ATOM 2223 O O . TYR A 1 286 ? -2.774 -13.237 -24.506 1.00 92.94 286 TYR A O 1
ATOM 2231 N N . GLU A 1 287 ? -1.458 -14.831 -23.602 1.00 93.88 287 GLU A N 1
ATOM 2232 C CA . GLU A 1 287 ? -2.503 -15.828 -23.441 1.00 93.88 287 GLU A CA 1
ATOM 2233 C C . GLU A 1 287 ? -2.714 -16.136 -21.958 1.00 93.88 287 GLU A C 1
ATOM 2235 O O . GLU A 1 287 ? -1.770 -16.390 -21.208 1.00 93.88 287 GLU A O 1
ATOM 2240 N N . GLY A 1 288 ? -3.975 -16.120 -21.538 1.00 94.12 288 GLY A N 1
ATOM 2241 C CA . GLY A 1 288 ? -4.396 -16.528 -20.205 1.00 94.12 288 GLY A CA 1
ATOM 2242 C C . GLY A 1 288 ? -5.393 -17.667 -20.267 1.00 94.12 288 GLY A C 1
ATOM 2243 O O . GLY A 1 288 ? -6.223 -17.744 -21.177 1.00 94.12 288 GLY A O 1
ATOM 2244 N N . TYR A 1 289 ? -5.342 -18.526 -19.259 1.00 94.56 289 TYR A N 1
ATOM 2245 C CA . TYR A 1 289 ? -6.278 -19.627 -19.088 1.00 94.56 289 TYR A CA 1
ATOM 2246 C C . TYR A 1 289 ? -6.971 -19.517 -17.734 1.00 94.56 289 TYR A C 1
ATOM 2248 O O . TYR A 1 289 ? -6.343 -19.202 -16.722 1.00 94.56 289 TYR A O 1
ATOM 2256 N N . GLY A 1 290 ? -8.274 -19.774 -17.715 1.00 93.62 290 GLY A N 1
ATOM 2257 C CA . GLY A 1 290 ? -9.054 -19.808 -16.490 1.00 93.62 290 GLY A CA 1
ATOM 2258 C C . GLY A 1 290 ? -10.132 -20.874 -16.542 1.00 93.62 290 GLY A C 1
ATOM 2259 O O . GLY A 1 290 ? -10.794 -21.068 -17.561 1.00 93.62 290 GLY A O 1
ATOM 2260 N N . GLU A 1 291 ? -10.327 -21.543 -15.410 1.00 93.06 291 GLU A N 1
ATOM 2261 C CA . GLU A 1 291 ? -11.344 -22.575 -15.253 1.00 93.06 291 GLU A CA 1
ATOM 2262 C C . GLU A 1 291 ? -12.098 -22.452 -13.929 1.00 93.06 291 GLU A C 1
ATOM 2264 O O . GLU A 1 291 ? -11.557 -22.036 -12.894 1.00 93.06 291 GLU A O 1
ATOM 2269 N N . ALA A 1 292 ? -13.378 -22.802 -13.963 1.00 91.88 292 ALA A N 1
ATOM 2270 C CA . ALA A 1 292 ? -14.261 -22.718 -12.812 1.00 91.88 292 ALA A CA 1
ATOM 2271 C C . ALA A 1 292 ? -15.260 -23.880 -12.798 1.00 91.88 292 ALA A C 1
ATOM 2273 O O . ALA A 1 292 ? -15.953 -24.093 -13.799 1.00 91.88 292 ALA A O 1
ATOM 2274 N N . PRO A 1 293 ? -15.363 -24.626 -11.684 1.00 90.94 293 PRO A N 1
ATOM 2275 C CA . PRO A 1 293 ? -16.342 -25.692 -11.565 1.00 90.94 293 PRO A CA 1
ATOM 2276 C C . PRO A 1 293 ? -17.751 -25.132 -11.322 1.00 90.94 293 PRO A C 1
ATOM 2278 O O . PRO A 1 293 ? -17.934 -24.133 -10.622 1.00 90.94 293 PRO A O 1
ATOM 2281 N N . LEU A 1 294 ? -18.746 -25.816 -11.885 1.00 89.94 294 LEU A N 1
ATOM 2282 C CA . LEU A 1 294 ? -20.179 -25.601 -11.661 1.00 89.94 294 LEU A CA 1
ATOM 2283 C C . LEU A 1 294 ? -20.609 -26.067 -10.263 1.00 89.94 294 LEU A C 1
ATOM 2285 O O . LEU A 1 294 ? -21.536 -25.508 -9.692 1.00 89.94 294 LEU A O 1
ATOM 2289 N N . VAL A 1 295 ? -19.934 -27.061 -9.680 1.00 89.88 295 VAL A N 1
ATOM 2290 C CA . VAL A 1 295 ? -20.120 -27.436 -8.270 1.00 89.88 295 VAL A CA 1
ATOM 2291 C C . VAL A 1 295 ? -18.767 -27.457 -7.591 1.00 89.88 295 VAL A C 1
ATOM 2293 O O . VAL A 1 295 ? -17.889 -28.221 -7.985 1.00 89.88 295 VAL A O 1
ATOM 2296 N N . GLU A 1 296 ? -18.621 -26.638 -6.559 1.00 88.50 296 GLU A N 1
ATOM 2297 C CA . GLU A 1 296 ? -17.445 -26.621 -5.700 1.00 88.50 296 GLU A CA 1
ATOM 2298 C C . GLU A 1 296 ? -17.821 -27.145 -4.319 1.00 88.50 296 GLU A C 1
ATOM 2300 O O . GLU A 1 296 ? -18.843 -26.767 -3.745 1.00 88.50 296 GLU A O 1
ATOM 2305 N N . SER A 1 297 ? -16.999 -28.039 -3.787 1.00 90.62 297 SER A N 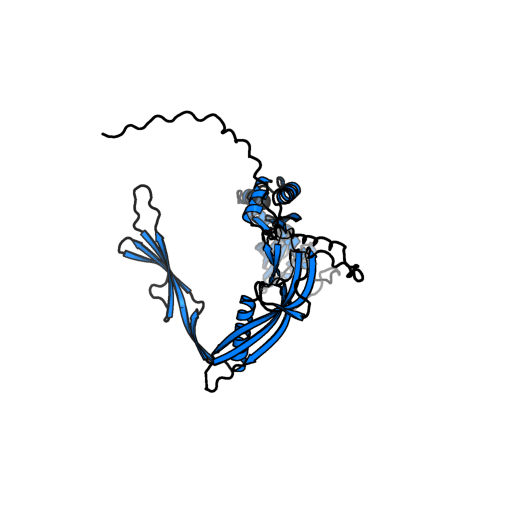1
ATOM 2306 C CA . SER A 1 297 ? -17.149 -28.548 -2.431 1.00 90.62 297 SER A CA 1
ATOM 2307 C C . SER A 1 297 ? -15.815 -28.498 -1.717 1.00 90.62 297 SER A C 1
ATOM 2309 O O . SER A 1 297 ? -14.795 -28.879 -2.291 1.00 90.62 297 SER A O 1
ATOM 2311 N N . GLY A 1 298 ? -15.823 -28.077 -0.459 1.00 89.62 298 GLY A N 1
ATOM 2312 C CA . GLY A 1 298 ? -14.603 -27.969 0.325 1.00 89.62 298 GLY A CA 1
ATOM 2313 C C . GLY A 1 298 ? -14.879 -27.636 1.781 1.00 89.62 298 GLY A C 1
ATOM 2314 O O . GLY A 1 298 ? -16.002 -27.765 2.269 1.00 89.62 298 GLY A O 1
ATOM 2315 N N . ARG A 1 299 ? -13.830 -27.195 2.473 1.00 92.38 299 ARG A N 1
ATOM 2316 C CA . ARG A 1 299 ? -13.898 -26.703 3.850 1.00 92.38 299 ARG A CA 1
ATOM 2317 C C . ARG A 1 299 ? -13.567 -25.223 3.853 1.00 92.38 299 ARG A C 1
ATOM 2319 O O . ARG A 1 299 ? -12.614 -24.816 3.192 1.00 92.38 299 ARG A O 1
ATOM 2326 N N . ARG A 1 300 ? -14.338 -24.428 4.588 1.00 91.81 300 ARG A N 1
ATOM 2327 C CA . ARG A 1 300 ? -14.065 -22.999 4.773 1.00 91.81 300 ARG A CA 1
ATOM 2328 C C . ARG A 1 300 ? -14.153 -22.622 6.251 1.00 91.81 300 ARG A C 1
ATOM 2330 O O . ARG A 1 300 ? -14.919 -23.252 6.981 1.00 91.81 300 ARG A O 1
ATOM 2337 N N . PRO A 1 301 ? -13.385 -21.622 6.705 1.00 92.62 301 PRO A N 1
ATOM 2338 C CA . PRO A 1 301 ? -13.484 -21.140 8.073 1.00 92.62 301 PRO A CA 1
ATOM 2339 C C . PRO A 1 301 ? -14.824 -20.432 8.299 1.00 92.62 301 PRO A C 1
ATOM 2341 O O . PRO A 1 301 ? -15.222 -19.588 7.496 1.00 92.62 301 PRO A O 1
ATOM 2344 N N . THR A 1 302 ? -15.496 -20.727 9.413 1.00 92.44 302 THR A N 1
ATOM 2345 C CA . THR A 1 302 ? -16.750 -20.042 9.803 1.00 92.44 302 THR A CA 1
ATOM 2346 C C . THR A 1 302 ? -16.492 -18.657 10.408 1.00 92.44 302 THR A C 1
ATOM 2348 O O . THR A 1 302 ? -17.412 -17.868 10.610 1.00 92.44 302 THR A O 1
ATOM 2351 N N . GLY A 1 303 ? -15.228 -18.363 10.738 1.00 90.75 303 GLY A N 1
ATOM 2352 C CA . GLY A 1 303 ? -14.806 -17.165 11.465 1.00 90.75 303 GLY A CA 1
ATOM 2353 C C . GLY A 1 303 ? -14.887 -17.307 12.987 1.00 90.75 303 GLY A C 1
ATOM 2354 O O . GLY A 1 303 ? -14.341 -16.462 13.697 1.00 90.75 303 GLY A O 1
ATOM 2355 N N . ARG A 1 304 ? -15.503 -18.377 13.509 1.00 90.75 304 ARG A N 1
ATOM 2356 C CA . ARG A 1 304 ? -15.491 -18.661 14.947 1.00 90.75 304 ARG A CA 1
ATOM 2357 C C . ARG A 1 304 ? -14.142 -19.234 15.360 1.00 90.75 304 ARG A C 1
ATOM 2359 O O . ARG A 1 304 ? -13.584 -20.114 14.701 1.00 90.75 304 ARG A O 1
ATOM 2366 N N . THR A 1 305 ? -13.608 -18.717 16.462 1.00 93.31 305 THR A N 1
ATOM 2367 C CA . THR A 1 305 ? -12.328 -19.165 17.009 1.00 93.31 305 THR A CA 1
ATOM 2368 C C . THR A 1 305 ? -12.421 -19.334 18.511 1.00 93.31 305 THR A C 1
ATOM 2370 O O . THR A 1 305 ? -12.926 -18.442 19.184 1.00 93.31 305 THR A O 1
ATOM 2373 N N . GLU A 1 306 ? -11.884 -20.431 19.033 1.00 93.31 306 GLU A N 1
ATOM 2374 C CA . GLU A 1 306 ? -11.682 -20.634 20.469 1.00 93.31 306 GLU A CA 1
ATOM 2375 C C . GLU A 1 306 ? -10.191 -20.645 20.788 1.00 93.31 306 GLU A C 1
ATOM 2377 O O . GLU A 1 306 ? -9.381 -21.140 20.002 1.00 93.31 306 GLU A O 1
ATOM 2382 N N . THR A 1 307 ? -9.820 -20.102 21.944 1.00 92.69 307 THR A N 1
ATOM 2383 C CA . THR A 1 307 ? -8.428 -20.114 22.411 1.00 92.69 307 THR A CA 1
ATOM 2384 C C . THR A 1 307 ? -8.339 -20.867 23.725 1.00 92.69 307 THR A C 1
ATOM 2386 O O . THR A 1 307 ? -9.059 -20.558 24.675 1.00 92.69 307 THR A O 1
ATOM 2389 N N . ARG A 1 308 ? -7.431 -21.839 23.783 1.00 94.00 308 ARG A N 1
ATOM 2390 C CA . ARG A 1 308 ? -7.102 -22.593 24.987 1.00 94.00 308 ARG A CA 1
ATOM 2391 C C . ARG A 1 308 ? -5.664 -22.288 25.380 1.00 94.00 308 ARG A C 1
ATOM 2393 O O . ARG A 1 308 ? -4.756 -22.395 24.562 1.00 94.00 308 ARG A O 1
ATOM 2400 N N . ILE A 1 309 ? -5.469 -21.888 26.629 1.00 91.94 309 ILE A N 1
ATOM 2401 C CA . ILE A 1 309 ? -4.146 -21.628 27.195 1.00 91.94 309 ILE A CA 1
ATOM 2402 C C . ILE A 1 309 ? -3.876 -22.709 28.230 1.00 91.94 309 ILE A C 1
ATOM 2404 O O . ILE A 1 309 ? -4.582 -22.810 29.237 1.00 91.94 309 ILE A O 1
ATOM 2408 N N . CYS A 1 310 ? -2.848 -23.504 27.975 1.00 91.00 310 CYS A N 1
ATOM 2409 C CA . CYS A 1 310 ? -2.374 -24.553 28.857 1.00 91.00 310 CYS A CA 1
ATOM 2410 C C . CYS A 1 310 ? -1.002 -24.185 29.407 1.00 91.00 310 CYS A C 1
ATOM 2412 O O . CYS A 1 310 ? -0.143 -23.670 28.697 1.00 91.00 310 CYS A O 1
ATOM 2414 N N . MET A 1 311 ? -0.791 -24.482 30.678 1.00 90.19 311 MET A N 1
ATOM 2415 C CA . MET A 1 311 ? 0.520 -24.472 31.302 1.00 90.19 311 MET A CA 1
ATOM 2416 C C . MET A 1 311 ? 0.935 -25.914 31.530 1.00 90.19 311 MET A C 1
ATOM 2418 O O . MET A 1 311 ? 0.257 -26.656 32.244 1.00 90.19 311 MET A O 1
ATOM 2422 N N . LYS A 1 312 ? 2.042 -26.311 30.917 1.00 89.44 312 LYS A N 1
ATOM 2423 C CA . LYS A 1 312 ? 2.619 -27.637 31.085 1.00 89.44 312 LYS A CA 1
ATOM 2424 C C . LYS A 1 312 ? 3.823 -27.530 32.011 1.00 89.44 312 LYS A C 1
ATOM 2426 O O . LYS A 1 312 ? 4.748 -26.777 31.734 1.00 89.44 312 LYS A O 1
ATOM 2431 N N . ILE A 1 313 ? 3.770 -28.253 33.127 1.00 86.06 313 ILE A N 1
ATOM 2432 C CA . ILE A 1 313 ? 4.838 -28.331 34.126 1.00 86.06 313 ILE A CA 1
ATOM 2433 C C . ILE A 1 313 ? 5.330 -29.777 34.157 1.00 86.06 313 ILE A C 1
ATOM 2435 O O . ILE A 1 313 ? 4.672 -30.653 34.730 1.00 86.06 313 ILE A O 1
ATOM 2439 N N . GLY A 1 314 ? 6.457 -30.049 33.497 1.00 80.62 314 GLY A N 1
ATOM 2440 C CA . GLY A 1 314 ? 6.938 -31.418 33.284 1.00 80.62 314 GLY A CA 1
ATOM 2441 C C . GLY A 1 314 ? 5.910 -32.282 32.534 1.00 80.62 314 GLY A C 1
ATOM 2442 O O . GLY A 1 314 ? 5.595 -32.012 31.377 1.00 80.62 314 GLY A O 1
ATOM 2443 N N . SER A 1 315 ? 5.372 -33.317 33.192 1.00 78.56 315 SER A N 1
ATOM 2444 C CA . SER A 1 315 ? 4.359 -34.230 32.628 1.00 78.56 315 SER A CA 1
ATOM 2445 C C . SER A 1 315 ? 2.905 -33.813 32.885 1.00 78.56 315 SER A C 1
ATOM 2447 O O . SER A 1 315 ? 1.986 -34.458 32.381 1.00 78.56 315 SER A O 1
ATOM 2449 N N . ARG A 1 316 ? 2.667 -32.760 33.677 1.00 83.56 316 ARG A N 1
ATOM 2450 C CA . ARG A 1 316 ? 1.314 -32.299 34.018 1.00 83.56 316 ARG A CA 1
ATOM 2451 C C . ARG A 1 316 ? 0.908 -31.133 33.126 1.00 83.56 316 ARG A C 1
ATOM 2453 O O . ARG A 1 316 ? 1.588 -30.113 33.103 1.00 83.56 316 ARG A O 1
ATOM 2460 N N . GLU A 1 317 ? -0.230 -31.261 32.452 1.00 87.69 317 GLU A N 1
ATOM 2461 C CA . GLU A 1 317 ? -0.862 -30.179 31.692 1.00 87.69 317 GLU A CA 1
ATOM 2462 C C . GLU A 1 317 ? -2.028 -29.593 32.498 1.00 87.69 317 GLU A C 1
ATOM 2464 O O . GLU A 1 317 ? -2.945 -30.308 32.906 1.00 87.69 317 GLU A O 1
ATOM 2469 N N . ILE A 1 318 ? -1.993 -28.283 32.740 1.00 88.75 318 ILE A N 1
ATOM 2470 C CA . ILE A 1 318 ? -3.032 -27.549 33.462 1.00 88.75 318 ILE A CA 1
ATOM 2471 C C . ILE A 1 318 ? -3.657 -26.543 32.502 1.00 88.75 318 ILE A C 1
ATOM 2473 O O . ILE A 1 318 ? -2.982 -25.658 31.980 1.00 88.75 318 ILE A O 1
ATOM 2477 N N . ILE A 1 319 ? -4.967 -26.650 32.290 1.00 90.25 319 ILE A N 1
ATOM 2478 C CA . ILE A 1 319 ? -5.720 -25.685 31.485 1.00 90.25 319 ILE A CA 1
ATOM 2479 C C . ILE A 1 319 ? -5.914 -24.423 32.328 1.00 90.25 319 ILE A C 1
ATOM 2481 O O . ILE A 1 319 ? -6.637 -24.452 33.324 1.00 90.25 319 ILE A O 1
ATOM 2485 N N . LEU A 1 320 ? -5.265 -23.327 31.935 1.00 88.75 320 LEU A N 1
ATOM 2486 C CA . LEU A 1 320 ? -5.380 -22.030 32.604 1.00 88.75 320 LEU A CA 1
ATOM 2487 C C . LEU A 1 320 ? -6.622 -21.266 32.142 1.00 88.75 320 LEU A C 1
ATOM 2489 O O . LEU A 1 320 ? -7.272 -20.592 32.938 1.00 88.75 320 LEU A O 1
ATOM 2493 N N . PHE A 1 321 ? -6.934 -21.349 30.848 1.00 88.12 321 PHE A N 1
ATOM 2494 C CA . PHE A 1 321 ? -8.022 -20.597 30.235 1.00 88.12 321 PHE A CA 1
ATOM 2495 C C . PHE A 1 321 ? -8.564 -21.316 28.996 1.00 88.12 321 PHE A C 1
ATOM 2497 O O . PHE A 1 321 ? -7.816 -21.982 28.280 1.00 88.12 321 PHE A O 1
ATOM 2504 N N . GLY A 1 322 ? -9.856 -21.141 28.724 1.00 88.94 322 GLY A N 1
ATOM 2505 C CA . GLY A 1 322 ? -10.541 -21.723 27.571 1.00 88.94 322 GLY A CA 1
ATOM 2506 C C . GLY A 1 322 ? -11.333 -22.999 27.889 1.00 88.94 322 GLY A C 1
ATOM 2507 O O . GLY A 1 322 ? -11.336 -23.488 29.025 1.00 88.94 322 GLY A O 1
ATOM 2508 N N . PRO A 1 323 ? -12.058 -23.535 26.895 1.00 87.62 323 PRO A N 1
ATOM 2509 C CA . PRO A 1 323 ? -12.948 -24.670 27.094 1.00 87.62 323 PRO A CA 1
ATOM 2510 C C . PRO A 1 323 ? -12.172 -25.985 27.273 1.00 87.62 323 PRO A C 1
ATOM 2512 O O . PRO A 1 323 ? -11.213 -26.271 26.555 1.00 87.62 323 PRO A O 1
ATOM 2515 N N . ARG A 1 324 ? -12.623 -26.839 28.207 1.00 85.56 324 ARG A N 1
ATOM 2516 C CA . ARG A 1 324 ? -12.050 -28.190 28.405 1.00 85.56 324 ARG A CA 1
ATOM 2517 C C . ARG A 1 324 ? -12.289 -29.106 27.205 1.00 85.56 324 ARG A C 1
ATOM 2519 O O . ARG A 1 324 ? -11.435 -29.926 26.880 1.00 85.56 324 ARG A O 1
ATOM 2526 N N . LYS A 1 325 ? -13.448 -28.960 26.559 1.00 89.81 325 LYS A N 1
ATOM 2527 C CA . LYS A 1 325 ? -13.834 -29.675 25.342 1.00 89.81 325 LYS A CA 1
ATOM 2528 C C . LYS A 1 325 ? -14.053 -28.660 24.228 1.00 89.81 325 LYS A C 1
ATOM 2530 O O . LYS A 1 325 ? -14.814 -27.717 24.413 1.00 89.81 325 LYS A O 1
ATOM 2535 N N . ILE A 1 326 ? -13.399 -28.867 23.090 1.00 91.06 326 ILE A N 1
ATOM 2536 C CA . ILE A 1 326 ? -13.528 -27.981 21.932 1.00 91.06 326 ILE A CA 1
ATOM 2537 C C . ILE A 1 326 ? -14.946 -28.127 21.353 1.00 91.06 326 ILE A C 1
ATOM 2539 O O . ILE A 1 326 ? -15.377 -29.257 21.114 1.00 91.06 326 ILE A O 1
ATOM 2543 N N . PRO A 1 327 ? -15.690 -27.023 21.158 1.00 88.12 327 PRO A N 1
ATOM 2544 C CA . PRO A 1 327 ? -17.093 -27.067 20.740 1.00 88.12 327 PRO A CA 1
ATOM 2545 C C . PRO A 1 327 ? -17.289 -27.307 19.232 1.00 88.12 327 PRO A C 1
ATOM 2547 O O . PRO A 1 327 ? -18.424 -27.336 18.767 1.00 88.12 327 PRO A O 1
ATOM 2550 N N . TYR A 1 328 ? -16.207 -27.474 18.468 1.00 90.19 328 TYR A N 1
ATOM 2551 C CA . TYR A 1 328 ? -16.229 -27.575 17.010 1.00 90.19 328 TYR A CA 1
ATOM 2552 C C . TYR A 1 328 ? -16.121 -29.026 16.540 1.00 90.19 328 TYR A C 1
ATOM 2554 O O . TYR A 1 328 ? -15.248 -29.764 16.994 1.00 90.19 328 TYR A O 1
ATOM 2562 N N . ALA A 1 329 ? -16.978 -29.422 15.596 1.00 89.00 329 ALA A N 1
ATOM 2563 C CA . ALA A 1 329 ? -16.923 -30.749 14.975 1.00 89.00 329 ALA A CA 1
ATOM 2564 C C . ALA A 1 329 ? -15.757 -30.877 13.977 1.00 89.00 329 ALA A C 1
ATOM 2566 O O . ALA A 1 329 ? -15.109 -31.918 13.905 1.00 89.00 329 ALA A O 1
ATOM 2567 N N . LEU A 1 330 ? -15.484 -29.808 13.224 1.00 90.56 330 LEU A N 1
ATOM 2568 C CA . LEU A 1 330 ? -14.366 -29.676 12.293 1.00 90.56 330 LEU A CA 1
ATOM 2569 C C . LEU A 1 330 ? -13.616 -28.392 12.642 1.00 90.56 330 LEU A C 1
ATOM 2571 O O . LEU A 1 330 ? -14.227 -27.333 12.783 1.00 90.56 330 LEU A O 1
ATOM 2575 N N . TYR A 1 331 ? -12.299 -28.474 12.799 1.00 92.88 331 TYR A N 1
ATOM 2576 C CA . TYR A 1 331 ? -11.480 -27.315 13.127 1.00 92.88 331 TYR A CA 1
ATOM 2577 C C . TYR A 1 331 ? -10.041 -27.472 12.641 1.00 92.88 331 TYR A C 1
ATOM 2579 O O . TYR A 1 331 ? -9.551 -28.582 12.437 1.00 92.88 331 TYR A O 1
ATOM 2587 N N . GLU A 1 332 ? -9.362 -26.340 12.513 1.00 93.25 332 GLU A N 1
ATOM 2588 C CA . GLU A 1 332 ? -7.914 -26.239 12.348 1.00 93.25 332 GLU A CA 1
ATOM 2589 C C . GLU A 1 332 ? -7.288 -25.755 13.664 1.00 93.25 332 GLU A C 1
ATOM 2591 O O . GLU A 1 332 ? -7.870 -24.912 14.356 1.00 93.25 332 GLU A O 1
ATOM 2596 N N . LYS A 1 333 ? -6.136 -26.316 14.046 1.00 92.38 333 LYS A N 1
ATOM 2597 C CA . LYS A 1 333 ? -5.465 -26.033 15.322 1.00 92.38 333 LYS A CA 1
ATOM 2598 C C . LYS A 1 333 ? -4.092 -25.414 15.074 1.00 92.38 333 LYS A C 1
ATOM 2600 O O . LYS A 1 333 ? -3.188 -26.102 14.612 1.0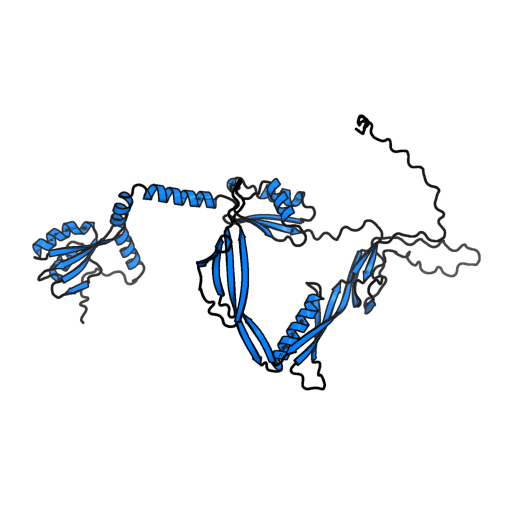0 92.38 333 LYS A O 1
ATOM 2605 N N . ASP A 1 334 ? -3.922 -24.167 15.498 1.00 91.75 334 ASP A N 1
ATOM 2606 C CA . ASP A 1 334 ? -2.615 -23.514 15.585 1.00 91.75 334 ASP A CA 1
ATOM 2607 C C . ASP A 1 334 ? -2.082 -23.634 17.015 1.00 91.75 334 ASP A C 1
ATOM 2609 O O . ASP A 1 334 ? -2.787 -23.297 17.968 1.00 91.75 334 ASP A O 1
ATOM 2613 N N . THR A 1 335 ? -0.839 -24.084 17.183 1.00 91.62 335 THR A N 1
ATOM 2614 C CA . THR A 1 335 ? -0.214 -24.228 18.508 1.00 91.62 335 THR A CA 1
ATOM 2615 C C . THR A 1 335 ? 1.012 -23.331 18.608 1.00 91.62 335 THR A C 1
ATOM 2617 O O . THR A 1 335 ? 1.927 -23.437 17.798 1.00 91.62 335 THR A O 1
ATOM 2620 N N . SER A 1 336 ? 1.041 -22.458 19.614 1.00 89.31 336 SER A N 1
ATOM 2621 C CA . SER A 1 336 ? 2.198 -21.631 19.957 1.00 89.31 336 SER A CA 1
ATOM 2622 C C . SER A 1 336 ? 2.703 -22.035 21.333 1.00 89.31 336 SER A C 1
ATOM 2624 O O . SER A 1 336 ? 1.982 -21.892 22.319 1.00 89.31 336 SER A O 1
ATOM 2626 N N . VAL A 1 337 ? 3.952 -22.480 21.410 1.00 89.19 337 VAL A N 1
ATOM 2627 C CA . VAL A 1 337 ? 4.612 -22.827 22.673 1.00 89.19 337 VAL A CA 1
ATOM 2628 C C . VAL A 1 337 ? 5.582 -21.711 23.039 1.00 89.19 337 VAL A C 1
ATOM 2630 O O . VAL A 1 337 ? 6.358 -21.260 22.198 1.00 89.19 337 VAL A O 1
ATOM 2633 N N . LYS A 1 338 ? 5.501 -21.223 24.276 1.00 84.75 338 LYS A N 1
ATOM 2634 C CA . LYS A 1 338 ? 6.463 -20.280 24.849 1.00 84.75 338 LYS A CA 1
ATOM 2635 C C . LYS A 1 338 ? 7.094 -20.899 26.080 1.00 84.75 338 LYS A C 1
ATOM 2637 O O . LYS A 1 338 ? 6.402 -21.198 27.051 1.00 84.75 338 LYS A O 1
ATOM 2642 N N . GLU A 1 339 ? 8.403 -21.049 26.031 1.00 83.38 339 GLU A N 1
ATOM 2643 C CA . GLU A 1 339 ? 9.214 -21.481 27.162 1.00 83.38 339 GLU A CA 1
ATOM 2644 C C . GLU A 1 339 ? 9.653 -20.257 27.969 1.00 83.38 339 GLU A C 1
ATOM 2646 O O . GLU A 1 339 ? 9.828 -19.161 27.424 1.00 83.38 339 GLU A O 1
ATOM 2651 N N . LEU A 1 340 ? 9.790 -20.418 29.284 1.00 75.94 340 LEU A N 1
ATOM 2652 C CA . LEU A 1 340 ? 10.367 -19.368 30.117 1.00 75.94 340 LEU A CA 1
ATOM 2653 C C . LEU A 1 340 ? 11.891 -19.326 29.914 1.00 75.94 340 LEU A C 1
ATOM 2655 O O . LEU A 1 340 ? 12.517 -20.385 29.880 1.00 75.94 340 LEU A O 1
ATOM 2659 N N . PRO A 1 341 ? 12.500 -18.129 29.803 1.00 67.81 341 PRO A N 1
ATOM 2660 C CA . PRO A 1 341 ? 13.941 -18.014 29.640 1.00 67.81 341 PRO A CA 1
ATOM 2661 C C . PRO A 1 341 ? 14.681 -18.632 30.829 1.00 67.81 341 PRO A C 1
ATOM 2663 O O . PRO A 1 341 ? 14.281 -18.449 31.983 1.00 67.81 341 PRO A O 1
ATOM 2666 N N . GLU A 1 342 ? 15.783 -19.329 30.549 1.00 70.81 342 GLU A N 1
ATOM 2667 C CA . GLU A 1 342 ? 16.673 -19.841 31.590 1.00 70.81 342 GLU A CA 1
ATOM 2668 C C . GLU A 1 342 ? 17.233 -18.664 32.409 1.00 70.81 342 GLU A C 1
ATOM 2670 O O . GLU A 1 342 ? 17.796 -17.717 31.854 1.00 70.81 342 GLU A O 1
ATOM 2675 N N . TRP A 1 343 ? 17.083 -18.704 33.739 1.00 62.75 343 TRP A N 1
ATOM 2676 C CA . TRP A 1 343 ? 17.657 -17.684 34.621 1.00 62.75 343 TRP A CA 1
ATOM 2677 C C . TRP A 1 343 ? 18.735 -18.276 35.523 1.00 62.75 343 TRP A C 1
ATOM 2679 O O . TRP A 1 343 ? 18.458 -19.079 36.416 1.00 62.75 343 TRP A O 1
ATOM 2689 N N . ARG A 1 344 ? 19.972 -17.805 35.318 1.00 70.06 344 ARG A N 1
ATOM 2690 C CA . ARG A 1 344 ? 21.174 -18.119 36.105 1.00 70.06 344 ARG A CA 1
ATOM 2691 C C . ARG A 1 344 ? 21.502 -19.623 36.087 1.00 70.06 344 ARG A C 1
ATOM 2693 O O . ARG A 1 344 ? 22.271 -20.021 35.230 1.00 70.06 344 ARG A O 1
ATOM 2700 N N . ASN A 1 345 ? 20.884 -20.427 36.961 1.00 65.94 345 ASN A N 1
ATOM 2701 C CA . ASN A 1 345 ? 21.004 -21.897 37.048 1.00 65.94 345 ASN A CA 1
ATOM 2702 C C . ASN A 1 345 ? 19.635 -22.607 37.214 1.00 65.94 345 ASN A C 1
ATOM 2704 O O . ASN A 1 345 ? 19.584 -23.799 37.516 1.00 65.94 345 ASN A O 1
ATOM 2708 N N . LEU A 1 346 ? 18.514 -21.886 37.086 1.00 56.34 346 LEU A N 1
ATOM 2709 C CA . LEU A 1 346 ? 17.163 -22.431 37.233 1.00 56.34 346 LEU A CA 1
ATOM 2710 C C . LEU A 1 346 ? 16.579 -22.729 35.845 1.00 56.34 346 LEU A C 1
ATOM 2712 O O . LEU A 1 346 ? 16.199 -21.813 35.113 1.00 56.34 346 LEU A O 1
ATOM 2716 N N . ARG A 1 347 ? 16.469 -24.015 35.498 1.00 63.94 347 ARG A N 1
ATOM 2717 C CA . ARG A 1 347 ? 15.610 -24.465 34.395 1.00 63.94 347 ARG A CA 1
ATOM 2718 C C . ARG A 1 347 ? 14.194 -24.582 34.924 1.00 63.94 347 ARG A C 1
ATOM 2720 O O . ARG A 1 347 ? 13.897 -25.498 35.684 1.00 63.94 347 ARG A O 1
ATOM 2727 N N . ILE A 1 348 ? 13.339 -23.630 34.570 1.00 70.00 348 ILE A N 1
ATOM 2728 C CA . ILE A 1 348 ? 11.927 -23.653 34.947 1.00 70.00 348 ILE A CA 1
ATOM 2729 C C . ILE A 1 348 ? 11.210 -24.517 33.897 1.00 70.00 348 ILE A C 1
ATOM 2731 O O . ILE A 1 348 ? 11.078 -24.064 32.762 1.00 70.00 348 ILE A O 1
ATOM 2735 N N . PRO A 1 349 ? 10.756 -25.749 34.217 1.00 74.88 349 PRO A N 1
ATOM 2736 C CA . PRO A 1 349 ? 10.189 -26.683 33.241 1.00 74.88 349 PRO A CA 1
ATOM 2737 C C . PRO A 1 349 ? 8.719 -26.342 32.953 1.00 74.88 349 PRO A C 1
ATOM 2739 O O . PRO A 1 349 ? 7.837 -27.192 33.088 1.00 74.88 349 PRO A O 1
ATOM 2742 N N . VAL A 1 350 ? 8.451 -25.067 32.669 1.00 81.25 350 VAL A N 1
ATOM 2743 C CA . VAL A 1 350 ? 7.113 -24.518 32.466 1.00 81.25 350 VAL A CA 1
ATOM 2744 C C . VAL A 1 350 ? 7.006 -24.028 31.029 1.00 81.25 350 VAL A C 1
ATOM 2746 O O . VAL A 1 350 ? 7.634 -23.043 30.642 1.00 81.25 350 VAL A O 1
ATOM 2749 N N . GLU A 1 351 ? 6.172 -24.714 30.258 1.00 86.12 351 GLU A N 1
ATOM 2750 C CA . GLU A 1 351 ? 5.811 -24.351 28.892 1.00 86.12 351 GLU A CA 1
ATOM 2751 C C . GLU A 1 351 ? 4.410 -23.732 28.909 1.00 86.12 351 GLU A C 1
ATOM 2753 O O . GLU A 1 351 ? 3.447 -24.335 29.398 1.00 86.12 351 GLU A O 1
ATOM 2758 N N . LEU A 1 352 ? 4.275 -22.526 28.362 1.00 88.62 352 LEU A N 1
ATOM 2759 C CA . LEU A 1 352 ? 2.978 -21.915 28.107 1.00 88.62 352 LEU A CA 1
ATOM 2760 C C . LEU A 1 352 ? 2.547 -22.249 26.676 1.00 88.62 352 LEU A C 1
ATOM 2762 O O . LEU A 1 352 ? 3.093 -21.719 25.707 1.00 88.62 352 LEU A O 1
ATOM 2766 N N . ILE A 1 353 ? 1.551 -23.116 26.548 1.00 90.81 353 ILE A N 1
ATOM 2767 C CA . ILE A 1 353 ? 1.002 -23.574 25.275 1.00 90.81 353 ILE A CA 1
ATOM 2768 C C . ILE A 1 353 ? -0.284 -22.794 25.006 1.00 90.81 353 ILE A C 1
ATOM 2770 O O . ILE A 1 353 ? -1.255 -22.882 25.754 1.00 90.81 353 ILE A O 1
ATOM 2774 N N . THR A 1 354 ? -0.301 -22.014 23.932 1.00 91.38 354 THR A N 1
ATOM 2775 C CA . THR A 1 354 ? -1.501 -21.336 23.434 1.00 91.38 354 THR A CA 1
ATOM 2776 C C . THR A 1 354 ? -1.985 -22.058 22.188 1.00 91.38 354 THR A C 1
ATOM 2778 O O . THR A 1 354 ? -1.308 -22.064 21.163 1.00 91.38 354 THR A O 1
ATOM 2781 N N . GLU A 1 355 ? -3.163 -22.658 22.273 1.00 93.38 355 GLU A N 1
ATOM 2782 C CA . GLU A 1 355 ? -3.811 -23.371 21.182 1.00 93.38 355 GLU A CA 1
ATOM 2783 C C . GLU A 1 355 ? -4.987 -22.545 20.672 1.00 93.38 355 GLU A C 1
ATOM 2785 O O . GLU A 1 355 ? -5.900 -22.202 21.429 1.00 93.38 355 GLU A O 1
ATOM 2790 N N . LYS A 1 356 ? -4.983 -22.227 19.382 1.00 93.19 356 LYS A N 1
ATOM 2791 C CA . LYS A 1 356 ? -6.078 -21.521 18.725 1.00 93.19 356 LYS A CA 1
ATOM 2792 C C . LYS A 1 356 ? -6.798 -22.480 17.790 1.00 93.19 356 LYS A C 1
ATOM 2794 O O . LYS A 1 356 ? -6.215 -22.988 16.839 1.00 93.19 356 LYS A O 1
ATOM 2799 N N . TYR A 1 357 ? -8.075 -22.693 18.065 1.00 93.50 357 TYR A N 1
ATOM 2800 C CA . TYR A 1 357 ? -8.964 -23.562 17.308 1.00 93.50 357 TYR A CA 1
ATOM 2801 C C . TYR A 1 357 ? -9.841 -22.705 16.403 1.00 93.50 357 TYR A C 1
ATOM 2803 O O . TYR A 1 357 ? -10.596 -21.866 16.897 1.00 93.50 357 TYR A O 1
ATOM 2811 N N . ARG A 1 358 ? -9.746 -22.897 15.088 1.00 94.38 358 ARG A N 1
ATOM 2812 C CA . ARG A 1 358 ? -10.573 -22.209 14.088 1.00 94.38 358 ARG A CA 1
ATOM 2813 C C . ARG A 1 358 ? -11.610 -23.186 13.562 1.00 94.38 358 ARG A C 1
ATOM 2815 O O . ARG A 1 358 ? -11.234 -24.227 13.034 1.00 94.38 358 ARG A O 1
ATOM 2822 N N . GLU A 1 359 ? -12.890 -22.879 13.721 1.00 96.00 359 GLU A N 1
ATOM 2823 C CA . GLU A 1 359 ? -13.960 -23.754 13.241 1.00 96.00 359 GLU A CA 1
ATOM 2824 C C . GLU A 1 359 ? -14.011 -23.767 11.710 1.00 96.00 359 GLU A C 1
ATOM 2826 O O . GLU A 1 359 ? -13.916 -22.726 11.050 1.00 96.00 359 GLU A O 1
ATOM 2831 N N . LEU A 1 360 ? -14.179 -24.965 11.157 1.00 94.56 360 LEU A N 1
ATOM 2832 C CA . LEU A 1 360 ? -14.366 -25.203 9.736 1.00 94.56 360 LEU A CA 1
ATOM 2833 C C . LEU A 1 360 ? -15.776 -25.740 9.495 1.00 94.56 360 LEU A C 1
ATOM 2835 O O . LEU A 1 360 ? -16.268 -26.581 10.244 1.00 94.56 360 LEU A O 1
ATOM 2839 N N . GLU A 1 361 ? -16.390 -25.322 8.396 1.00 94.31 361 GLU A N 1
ATOM 2840 C CA . GLU A 1 361 ? -17.614 -25.933 7.884 1.00 94.31 361 GLU A CA 1
ATOM 2841 C C . GLU A 1 361 ? -17.376 -26.524 6.495 1.00 94.31 361 GLU A C 1
ATOM 2843 O O . GLU A 1 361 ? -16.629 -25.971 5.678 1.00 94.31 361 GLU A O 1
ATOM 2848 N N . ASN A 1 362 ? -18.020 -27.660 6.221 1.00 94.12 362 ASN A N 1
ATOM 2849 C CA . ASN A 1 362 ? -18.109 -28.172 4.862 1.00 94.12 362 ASN A CA 1
ATOM 2850 C C . ASN A 1 362 ? -19.089 -27.292 4.089 1.00 94.12 362 ASN A C 1
ATOM 2852 O O . ASN A 1 362 ? -20.204 -27.054 4.552 1.00 94.12 362 ASN A O 1
ATOM 2856 N N . TYR A 1 363 ? -18.699 -26.859 2.898 1.00 90.06 363 TYR A N 1
ATOM 2857 C CA . TYR A 1 363 ? -19.588 -26.135 2.003 1.00 90.06 363 TYR A CA 1
ATOM 2858 C C . TYR A 1 363 ? -19.724 -26.883 0.679 1.00 90.06 363 TYR A C 1
ATOM 2860 O O . TYR A 1 363 ? -18.812 -27.588 0.239 1.00 90.06 363 TYR A O 1
ATOM 2868 N N . ARG A 1 364 ? -20.888 -26.716 0.052 1.00 92.00 364 ARG A N 1
ATOM 2869 C CA . ARG A 1 364 ? -21.166 -27.131 -1.319 1.00 92.00 364 ARG A CA 1
ATOM 2870 C C . ARG A 1 364 ? -21.842 -25.964 -2.013 1.00 92.00 364 ARG A C 1
ATOM 2872 O O . ARG A 1 364 ? -22.967 -25.612 -1.673 1.00 92.00 364 ARG A O 1
ATOM 2879 N N . GLU A 1 365 ? -21.142 -25.358 -2.954 1.00 88.25 365 GLU A N 1
ATOM 2880 C CA . GLU A 1 365 ? -21.638 -24.239 -3.739 1.00 88.25 365 GLU A CA 1
ATOM 2881 C C . GLU A 1 365 ? -21.955 -24.730 -5.149 1.00 88.25 365 GLU A C 1
ATOM 2883 O O . GLU A 1 365 ? -21.097 -25.287 -5.835 1.00 88.25 365 GLU A O 1
ATOM 2888 N N . VAL A 1 366 ? -23.207 -24.555 -5.566 1.00 90.44 366 VAL A N 1
ATOM 2889 C CA . VAL A 1 366 ? -23.655 -24.846 -6.929 1.00 90.44 366 VAL A CA 1
ATOM 2890 C C . VAL A 1 366 ? -23.770 -23.518 -7.661 1.00 90.44 366 VAL A C 1
ATOM 2892 O O . VAL A 1 366 ? -24.465 -22.613 -7.202 1.00 90.44 366 VAL A O 1
ATOM 2895 N N . ARG A 1 367 ? -23.073 -23.402 -8.785 1.00 88.12 367 ARG A N 1
ATOM 2896 C CA . ARG A 1 367 ? -23.027 -22.215 -9.634 1.00 88.12 367 ARG A CA 1
ATOM 2897 C C . ARG A 1 367 ? -23.768 -22.485 -10.928 1.00 88.12 367 ARG A C 1
ATOM 2899 O O . ARG A 1 367 ? -23.727 -23.589 -11.470 1.00 88.12 367 ARG A O 1
ATOM 2906 N N . ASP A 1 368 ? -24.416 -21.453 -11.444 1.00 90.88 368 ASP A N 1
ATOM 2907 C CA . ASP A 1 368 ? -24.898 -21.463 -12.816 1.00 90.88 368 ASP A CA 1
ATOM 2908 C C . ASP A 1 368 ? -23.719 -21.357 -13.800 1.00 90.88 368 ASP A C 1
ATOM 2910 O O . ASP A 1 368 ? -22.589 -20.974 -13.466 1.00 90.88 368 ASP A O 1
ATOM 2914 N N . ARG A 1 369 ? -23.983 -21.717 -15.057 1.00 88.38 369 ARG A N 1
ATOM 2915 C CA . ARG A 1 369 ? -22.956 -21.715 -16.104 1.00 88.38 369 ARG A CA 1
ATOM 2916 C C . ARG A 1 369 ? -22.414 -20.314 -16.375 1.00 88.38 369 ARG A C 1
ATOM 2918 O O . ARG A 1 369 ? -21.228 -20.172 -16.663 1.00 88.38 369 ARG A O 1
ATOM 2925 N N . GLU A 1 370 ? -23.245 -19.286 -16.236 1.00 90.56 370 GLU A N 1
ATOM 2926 C CA . GLU A 1 370 ? -22.830 -17.895 -16.410 1.00 90.56 370 GLU A CA 1
ATOM 2927 C C . GLU A 1 370 ? -21.905 -17.411 -15.289 1.00 90.56 370 GLU A C 1
ATOM 2929 O O . GLU A 1 370 ? -20.882 -16.784 -15.575 1.00 90.56 370 GLU A O 1
ATOM 2934 N N . SER A 1 371 ? -22.181 -17.726 -14.019 1.00 90.75 371 SER A N 1
ATOM 2935 C CA . SER A 1 371 ? -21.279 -17.344 -12.922 1.00 90.75 371 SER A CA 1
ATOM 2936 C C . SER A 1 371 ? -19.980 -18.132 -12.952 1.00 90.75 371 SER A C 1
ATOM 2938 O O . SER A 1 371 ? -18.921 -17.537 -12.747 1.00 90.75 371 SER A O 1
ATOM 2940 N N . ALA A 1 372 ? -20.020 -19.424 -13.295 1.00 90.88 372 ALA A N 1
ATOM 2941 C CA . ALA A 1 372 ? -18.802 -20.193 -13.539 1.00 90.88 372 ALA A CA 1
ATOM 2942 C C . ALA A 1 372 ? -17.975 -19.574 -14.683 1.00 90.88 372 ALA A C 1
ATOM 2944 O O . ALA A 1 372 ? -16.769 -19.372 -14.536 1.00 90.88 372 ALA A O 1
ATOM 2945 N N . ARG A 1 373 ? -18.614 -19.159 -15.786 1.00 93.00 373 ARG A N 1
ATOM 2946 C CA . ARG A 1 373 ? -17.936 -18.459 -16.889 1.00 93.00 373 ARG A CA 1
ATOM 2947 C C . ARG A 1 373 ? -17.303 -17.140 -16.447 1.00 93.00 373 ARG A C 1
ATOM 2949 O O . ARG A 1 373 ? -16.149 -16.892 -16.785 1.00 93.00 373 ARG A O 1
ATOM 2956 N N . ARG A 1 374 ? -18.006 -16.316 -15.662 1.00 93.75 374 ARG A N 1
ATOM 2957 C CA . ARG A 1 374 ? -17.452 -15.061 -15.115 1.00 93.75 374 ARG A CA 1
ATOM 2958 C C . ARG A 1 374 ? -16.225 -15.312 -14.237 1.00 93.75 374 ARG A C 1
ATOM 2960 O O . ARG A 1 374 ? -15.226 -14.610 -14.378 1.00 93.75 374 ARG A O 1
ATOM 2967 N N . LEU A 1 375 ? -16.267 -16.335 -13.383 1.00 93.31 375 LEU A N 1
ATOM 2968 C CA . LEU A 1 375 ? -15.129 -16.710 -12.542 1.00 93.31 375 LEU A CA 1
ATOM 2969 C C . LEU A 1 375 ? -13.943 -17.217 -13.379 1.00 93.31 375 LEU A C 1
ATOM 2971 O O . LEU A 1 375 ? -12.801 -16.837 -13.128 1.00 93.31 375 LEU A O 1
ATOM 2975 N N . ALA A 1 376 ? -14.205 -18.028 -14.406 1.00 93.31 376 ALA A N 1
ATOM 2976 C CA . ALA A 1 376 ? -13.182 -18.476 -15.347 1.00 93.31 376 ALA A CA 1
ATOM 2977 C C . ALA A 1 376 ? -12.557 -17.293 -16.112 1.00 93.31 376 ALA A C 1
ATOM 2979 O O . ALA A 1 376 ? -11.335 -17.212 -16.212 1.00 93.31 376 ALA A O 1
ATOM 2980 N N . MET A 1 377 ? -13.360 -16.323 -16.567 1.00 93.69 377 MET A N 1
ATOM 2981 C CA . MET A 1 377 ? -12.871 -15.080 -17.184 1.00 93.69 377 MET A CA 1
ATOM 2982 C C . MET A 1 377 ? -11.986 -14.271 -16.230 1.00 93.69 377 MET A C 1
ATOM 2984 O O . MET A 1 377 ? -10.945 -13.759 -16.644 1.00 93.69 377 MET A O 1
ATOM 2988 N N . GLN A 1 378 ? -12.368 -14.174 -14.955 1.00 95.56 378 GLN A N 1
ATOM 2989 C CA . GLN A 1 378 ? -11.576 -13.482 -13.939 1.00 95.56 378 GLN A CA 1
ATOM 2990 C C . GLN A 1 378 ? -10.223 -14.168 -13.715 1.00 95.56 378 GLN A C 1
ATOM 2992 O O . GLN A 1 378 ? -9.195 -13.494 -13.702 1.00 95.56 378 GLN A O 1
ATOM 2997 N N . LYS A 1 379 ? -10.203 -15.500 -13.595 1.00 94.31 379 LYS A N 1
ATOM 2998 C CA . LYS A 1 379 ? -8.957 -16.271 -13.469 1.00 94.31 379 LYS A CA 1
ATOM 2999 C C . LYS A 1 379 ? -8.070 -16.139 -14.711 1.00 94.31 379 LYS A C 1
ATOM 3001 O O . LYS A 1 379 ? -6.868 -15.936 -14.576 1.00 94.31 379 LYS A O 1
ATOM 3006 N N . ALA A 1 380 ? -8.657 -16.163 -15.910 1.00 94.25 380 ALA A N 1
ATOM 3007 C CA . ALA A 1 380 ? -7.922 -15.943 -17.156 1.00 94.25 380 ALA A CA 1
ATOM 3008 C C . ALA A 1 380 ? -7.298 -14.536 -17.209 1.00 94.25 380 ALA A C 1
ATOM 3010 O O . ALA A 1 380 ? -6.152 -14.384 -17.623 1.00 94.25 380 ALA A O 1
ATOM 3011 N N . MET A 1 381 ? -8.013 -13.511 -16.728 1.00 92.56 381 MET A N 1
ATOM 3012 C CA . MET A 1 381 ? -7.477 -12.151 -16.600 1.00 92.56 381 MET A CA 1
ATOM 3013 C C . MET A 1 381 ? -6.314 -12.083 -15.606 1.00 92.56 381 MET A C 1
ATOM 3015 O O . MET A 1 381 ? -5.296 -11.469 -15.911 1.00 92.56 381 MET A O 1
ATOM 3019 N N . GLN A 1 382 ? -6.438 -12.728 -14.442 1.00 93.38 382 GLN A N 1
ATOM 3020 C CA . GLN A 1 382 ? -5.359 -12.800 -13.450 1.00 93.38 382 GLN A CA 1
ATOM 3021 C C . GLN A 1 382 ? -4.115 -13.495 -14.019 1.00 93.38 382 GLN A C 1
ATOM 3023 O O . GLN A 1 382 ? -3.000 -13.027 -13.804 1.00 93.38 382 GLN A O 1
ATOM 3028 N N . SER A 1 383 ? -4.306 -14.563 -14.801 1.00 93.44 383 SER A N 1
ATOM 3029 C CA . SER A 1 383 ? -3.224 -15.269 -15.495 1.00 93.44 383 SER A CA 1
ATOM 3030 C C . SER A 1 383 ? -2.474 -14.370 -16.489 1.00 93.44 383 SER A C 1
ATOM 3032 O O . SER A 1 383 ? -1.247 -14.428 -16.534 1.00 93.44 383 SER A O 1
ATOM 3034 N N . VAL A 1 384 ? -3.171 -13.503 -17.238 1.00 92.06 384 VAL A N 1
ATOM 3035 C CA . VAL A 1 384 ? -2.518 -12.516 -18.123 1.00 92.06 384 VAL A CA 1
ATOM 3036 C C . VAL A 1 384 ? -1.838 -11.405 -17.323 1.00 92.06 384 VAL A C 1
ATOM 3038 O O . VAL A 1 384 ? -0.704 -11.045 -17.620 1.00 92.06 384 VAL A O 1
ATOM 3041 N N . GLN A 1 385 ? -2.499 -10.871 -16.293 1.00 89.50 385 GLN A N 1
ATOM 3042 C CA . GLN A 1 385 ? -1.941 -9.803 -15.453 1.00 89.50 385 GLN A CA 1
ATOM 3043 C C . GLN A 1 385 ? -0.649 -10.219 -14.746 1.00 89.50 385 GLN A C 1
ATOM 3045 O O . GLN A 1 385 ? 0.208 -9.375 -14.522 1.00 89.50 385 GLN A O 1
ATOM 3050 N N . ALA A 1 386 ? -0.492 -11.504 -14.419 1.00 89.75 386 ALA A N 1
ATOM 3051 C CA . ALA A 1 386 ? 0.746 -12.031 -13.851 1.00 89.75 386 ALA A CA 1
ATOM 3052 C C . ALA A 1 386 ? 1.914 -12.079 -14.858 1.00 89.75 386 ALA A C 1
ATOM 3054 O O . ALA A 1 386 ? 3.068 -12.092 -14.442 1.00 89.75 386 ALA A O 1
ATOM 3055 N N . GLN A 1 387 ? 1.626 -12.124 -16.164 1.00 87.31 387 GLN A N 1
ATOM 3056 C CA . GLN A 1 387 ? 2.631 -12.176 -17.235 1.00 87.31 387 GLN A CA 1
ATOM 3057 C C . GLN A 1 387 ? 2.975 -10.787 -17.798 1.00 87.31 387 GLN A C 1
ATOM 3059 O O . GLN A 1 387 ? 4.078 -10.583 -18.305 1.00 87.31 387 GLN A O 1
ATOM 3064 N N . MET A 1 388 ? 2.030 -9.847 -17.740 1.00 84.44 388 MET A N 1
ATOM 3065 C CA . MET A 1 388 ? 2.150 -8.515 -18.331 1.00 84.44 388 MET A CA 1
ATOM 3066 C C . MET A 1 388 ? 2.829 -7.523 -17.363 1.00 84.44 388 MET A C 1
ATOM 3068 O O . MET A 1 388 ? 2.448 -7.469 -16.190 1.00 84.44 388 MET A O 1
ATOM 3072 N N . PRO A 1 389 ? 3.780 -6.692 -17.827 1.00 80.88 389 PRO A N 1
ATOM 3073 C CA . PRO A 1 389 ? 4.327 -5.592 -17.038 1.00 80.88 389 PRO A CA 1
ATOM 3074 C C . PRO A 1 389 ? 3.249 -4.593 -16.569 1.00 80.88 389 PRO A C 1
ATOM 3076 O O . PRO A 1 389 ? 2.271 -4.328 -17.279 1.00 80.88 389 PRO A O 1
ATOM 3079 N N . PRO A 1 390 ? 3.396 -3.995 -15.372 1.00 73.94 390 PRO A N 1
ATOM 3080 C CA . PRO A 1 390 ? 2.470 -2.973 -14.902 1.00 73.94 390 PRO A CA 1
ATOM 3081 C C . PRO A 1 390 ? 2.618 -1.685 -15.728 1.00 73.94 390 PRO A C 1
ATOM 3083 O O . PRO A 1 390 ? 3.676 -1.065 -15.725 1.00 73.94 390 PRO A O 1
ATOM 3086 N N . GLY A 1 391 ? 1.533 -1.243 -16.373 1.00 68.75 391 GLY A N 1
ATOM 3087 C CA . GLY A 1 391 ? 1.467 0.050 -17.074 1.00 68.75 391 GLY A CA 1
ATOM 3088 C C . GLY A 1 391 ? 1.279 -0.026 -18.591 1.00 68.75 391 GLY A C 1
ATOM 3089 O O . GLY A 1 391 ? 1.041 1.012 -19.211 1.00 68.75 391 GLY A O 1
ATOM 3090 N N . ASP A 1 392 ? 1.308 -1.221 -19.182 1.00 76.81 392 ASP A N 1
ATOM 3091 C CA . ASP A 1 392 ? 1.172 -1.374 -20.632 1.00 76.81 392 ASP A CA 1
ATOM 3092 C C . ASP A 1 392 ? -0.242 -1.070 -21.140 1.00 76.81 392 ASP A C 1
ATOM 3094 O O . ASP A 1 392 ? -1.268 -1.405 -20.529 1.00 76.81 392 ASP A O 1
ATOM 3098 N N . LYS A 1 393 ? -0.308 -0.436 -22.316 1.00 81.62 393 LYS A N 1
ATOM 3099 C CA . LYS A 1 393 ? -1.576 -0.059 -22.942 1.00 81.62 393 LYS A CA 1
ATOM 3100 C C . LYS A 1 393 ? -2.172 -1.265 -23.658 1.00 81.62 393 LYS A C 1
ATOM 3102 O O . LYS A 1 393 ? -1.688 -1.693 -24.704 1.00 81.62 393 LYS A O 1
ATOM 3107 N N . ILE A 1 394 ? -3.273 -1.781 -23.120 1.00 87.62 394 ILE A N 1
ATOM 3108 C CA . ILE A 1 394 ? -4.015 -2.877 -23.749 1.00 87.62 394 ILE A CA 1
ATOM 3109 C C . ILE A 1 394 ? -4.793 -2.340 -24.955 1.00 87.62 394 ILE A C 1
ATOM 3111 O O . ILE A 1 394 ? -5.625 -1.443 -24.813 1.00 87.62 394 ILE A O 1
ATOM 3115 N N . LEU A 1 395 ? -4.524 -2.905 -26.131 1.00 85.75 395 LEU A N 1
ATOM 3116 C CA . LEU A 1 395 ? -5.168 -2.545 -27.394 1.00 85.75 395 LEU A CA 1
ATOM 3117 C C . LEU A 1 395 ? -6.433 -3.372 -27.623 1.00 85.75 395 LEU A C 1
ATOM 3119 O O . LEU A 1 395 ? -7.482 -2.826 -27.965 1.00 85.75 395 LEU A O 1
ATOM 3123 N N . ARG A 1 396 ? -6.348 -4.692 -27.419 1.00 88.94 396 ARG A N 1
ATOM 3124 C CA . ARG A 1 396 ? -7.451 -5.623 -27.690 1.00 88.94 396 ARG A CA 1
ATOM 3125 C C . ARG A 1 396 ? -7.493 -6.751 -26.666 1.00 88.94 396 ARG A C 1
ATOM 3127 O O . ARG A 1 396 ? -6.466 -7.204 -26.172 1.00 88.94 396 ARG A O 1
ATOM 3134 N N . ARG A 1 397 ? -8.706 -7.216 -26.359 1.00 91.94 397 ARG A N 1
ATOM 3135 C CA . ARG A 1 397 ? -8.966 -8.387 -25.512 1.00 91.94 397 ARG A CA 1
ATOM 3136 C C . ARG A 1 397 ? -10.005 -9.272 -26.184 1.00 91.94 397 ARG A C 1
ATOM 3138 O O . ARG A 1 397 ? -11.016 -8.758 -26.661 1.00 91.94 397 ARG A O 1
ATOM 3145 N N . GLN A 1 398 ? -9.778 -10.578 -26.203 1.00 91.69 398 GLN A N 1
ATOM 3146 C CA . GLN A 1 398 ? -10.712 -11.541 -26.776 1.00 91.69 398 GLN A CA 1
ATOM 3147 C C . GLN A 1 398 ? -10.805 -12.786 -25.897 1.00 91.69 398 GLN A C 1
ATOM 3149 O O . GLN A 1 398 ? -9.818 -13.486 -25.684 1.00 91.69 398 GLN A O 1
ATOM 3154 N N . PHE A 1 399 ? -12.009 -13.065 -25.402 1.00 89.94 399 PHE A N 1
ATOM 3155 C CA . PHE A 1 399 ? -12.310 -14.281 -24.653 1.00 89.94 399 PHE A CA 1
ATOM 3156 C C . PHE A 1 399 ? -12.849 -15.350 -25.601 1.00 89.94 399 PHE A C 1
ATOM 3158 O O . PHE A 1 399 ? -13.687 -15.060 -26.452 1.00 89.94 399 PHE A O 1
ATOM 3165 N N . THR A 1 400 ? -12.377 -16.580 -25.437 1.00 91.31 400 THR A N 1
ATOM 3166 C CA . THR A 1 400 ? -12.828 -17.754 -26.185 1.00 91.31 400 THR A CA 1
ATOM 3167 C C . THR A 1 400 ? -13.218 -18.839 -25.192 1.00 91.31 400 THR A C 1
ATOM 3169 O O . THR A 1 400 ? -12.388 -19.282 -24.397 1.00 91.31 400 THR A O 1
ATOM 3172 N N . ASP A 1 401 ? -14.479 -19.265 -25.226 1.00 86.94 401 ASP A N 1
ATOM 3173 C CA . ASP A 1 401 ? -14.941 -20.387 -24.412 1.00 86.94 401 ASP A CA 1
ATOM 3174 C C . ASP A 1 401 ? -14.448 -21.695 -25.042 1.00 86.94 401 ASP A C 1
ATOM 3176 O O . ASP A 1 401 ? -14.664 -21.947 -26.230 1.00 86.94 401 ASP A O 1
ATOM 3180 N N . LEU A 1 402 ? -13.784 -22.541 -24.254 1.00 84.62 402 LEU A N 1
ATOM 3181 C CA . LEU A 1 402 ? -13.316 -23.842 -24.725 1.00 84.62 402 LEU A CA 1
ATOM 3182 C C . LEU A 1 402 ? -14.411 -24.878 -24.466 1.00 84.62 402 LEU A C 1
ATOM 3184 O O . LEU A 1 402 ? -14.605 -25.330 -23.337 1.00 84.62 402 LEU A O 1
ATOM 3188 N N . VAL A 1 403 ? -15.153 -25.237 -25.516 1.00 74.19 403 VAL A N 1
ATOM 3189 C CA . VAL A 1 403 ? -16.197 -26.266 -25.438 1.00 74.19 403 VAL A CA 1
ATOM 3190 C C . VAL A 1 403 ? -15.555 -27.644 -25.588 1.00 74.19 403 VAL A C 1
ATOM 3192 O O . VAL A 1 403 ? -15.087 -28.010 -26.665 1.00 74.19 403 VAL A O 1
ATOM 3195 N N . VAL A 1 404 ? -15.542 -28.423 -24.507 1.00 66.50 404 VAL A N 1
ATOM 3196 C CA . VAL A 1 404 ? -15.126 -29.833 -24.530 1.00 66.50 404 VAL A CA 1
ATOM 3197 C C . VAL A 1 404 ? -16.350 -30.709 -24.819 1.00 66.50 404 VAL A C 1
ATOM 3199 O O . VAL A 1 404 ? -17.447 -30.434 -24.341 1.00 66.50 404 VAL A O 1
ATOM 3202 N N . LYS A 1 405 ? -16.172 -31.766 -25.622 1.00 59.81 405 LYS A N 1
ATOM 3203 C CA . LYS A 1 405 ? -17.238 -32.642 -26.157 1.00 59.81 405 LYS A CA 1
ATOM 3204 C C . LYS A 1 405 ? -17.963 -33.520 -25.115 1.00 59.81 405 LYS A C 1
ATOM 3206 O O . LYS A 1 405 ? -18.803 -34.325 -25.500 1.00 59.81 405 LYS A O 1
ATOM 3211 N N . GLN A 1 406 ? -17.657 -33.401 -23.824 1.00 57.06 406 GLN A N 1
ATOM 3212 C CA . GLN A 1 406 ? -18.241 -34.221 -22.756 1.00 57.06 406 GLN A CA 1
ATOM 3213 C C . GLN A 1 406 ? -18.896 -33.339 -21.683 1.00 57.06 406 GLN A C 1
ATOM 3215 O O . GLN A 1 406 ? -18.492 -32.184 -21.522 1.00 57.06 406 GLN A O 1
ATOM 3220 N N . PRO A 1 407 ? -19.907 -33.847 -20.949 1.00 55.53 407 PRO A N 1
ATOM 3221 C CA . PRO A 1 407 ? -20.542 -33.109 -19.865 1.00 55.53 407 PRO A CA 1
ATOM 3222 C C . PRO A 1 407 ? -19.570 -32.982 -18.687 1.00 55.53 407 PRO A C 1
ATOM 3224 O O . PRO A 1 407 ? -19.597 -33.775 -17.752 1.00 55.53 407 PRO A O 1
ATOM 3227 N N . GLU A 1 408 ? -18.692 -31.984 -18.725 1.00 63.47 408 GLU A N 1
ATOM 3228 C CA . GLU A 1 408 ? -17.911 -31.611 -17.553 1.00 63.47 408 GLU A CA 1
ATOM 3229 C C . GLU A 1 408 ? -18.664 -30.584 -16.712 1.00 63.47 408 GLU A C 1
ATOM 3231 O O . GLU A 1 408 ? -19.253 -29.619 -17.205 1.00 63.47 408 GLU A O 1
ATOM 3236 N N . ASN A 1 409 ? -18.565 -30.769 -15.398 1.00 79.50 409 ASN A N 1
ATOM 3237 C CA . ASN A 1 409 ? -19.017 -29.836 -14.378 1.00 79.50 409 ASN A CA 1
ATOM 3238 C C . ASN A 1 409 ? -18.085 -28.602 -14.286 1.00 79.50 409 ASN A C 1
ATOM 3240 O O . ASN A 1 409 ? -17.851 -28.090 -13.194 1.00 79.50 409 ASN A O 1
ATOM 3244 N N . LEU A 1 410 ? -17.481 -28.177 -15.403 1.00 86.62 410 LEU A N 1
ATOM 3245 C CA . LEU A 1 410 ? -16.357 -27.242 -15.474 1.00 86.62 410 LEU A CA 1
ATOM 3246 C C . LEU A 1 410 ? -16.505 -26.317 -16.691 1.00 86.62 410 LEU A C 1
ATOM 3248 O O . LEU A 1 410 ? -16.786 -26.763 -17.802 1.00 86.62 410 LEU A O 1
ATOM 3252 N N . VAL A 1 411 ? -16.295 -25.017 -16.485 1.00 88.81 411 VAL A N 1
ATOM 3253 C CA . VAL A 1 411 ? -16.264 -24.001 -17.545 1.00 88.81 411 VAL A CA 1
ATOM 3254 C C . VAL A 1 411 ? -14.830 -23.521 -17.727 1.00 88.81 411 VAL A C 1
ATOM 3256 O O . VAL A 1 411 ? -14.188 -23.134 -16.752 1.00 88.81 411 VAL A O 1
ATOM 3259 N N . ARG A 1 412 ? -14.341 -23.528 -18.971 1.00 92.31 412 ARG A N 1
ATOM 3260 C CA . ARG A 1 412 ? -12.974 -23.136 -19.342 1.00 92.31 412 ARG A CA 1
ATOM 3261 C C . ARG A 1 412 ? -13.006 -21.966 -20.317 1.00 92.31 412 ARG A C 1
ATOM 3263 O O . ARG A 1 412 ? -13.755 -21.989 -21.295 1.00 92.31 412 ARG A O 1
ATOM 3270 N N . VAL A 1 413 ? -12.175 -20.963 -20.064 1.00 92.81 413 VAL A N 1
ATOM 3271 C CA . VAL A 1 413 ? -12.076 -19.750 -20.878 1.00 92.81 413 VAL A CA 1
ATOM 3272 C C . VAL A 1 413 ? -10.609 -19.467 -21.178 1.00 92.81 413 VAL A C 1
ATOM 3274 O O . VAL A 1 413 ? -9.777 -19.423 -20.269 1.00 92.81 413 VAL A O 1
ATOM 3277 N N . LYS A 1 414 ? -10.300 -19.244 -22.457 1.00 95.19 414 LYS A N 1
ATOM 3278 C CA . LYS A 1 414 ? -9.008 -18.730 -22.917 1.00 95.19 414 LYS A CA 1
ATOM 3279 C C . LYS A 1 414 ? -9.140 -17.236 -23.209 1.00 95.19 414 LYS A C 1
ATOM 3281 O O . LYS A 1 414 ? -10.095 -16.813 -23.858 1.00 95.19 414 LYS A O 1
ATOM 3286 N N . LEU A 1 415 ? -8.198 -16.436 -22.730 1.00 93.69 415 LEU A N 1
ATOM 3287 C CA . LEU A 1 415 ? -8.127 -14.999 -22.972 1.00 93.69 415 LEU A CA 1
ATOM 3288 C C . LEU A 1 415 ? -6.898 -14.699 -23.828 1.00 93.69 415 LEU A C 1
ATOM 3290 O O . LEU A 1 415 ? -5.791 -15.079 -23.465 1.00 93.69 415 LEU A O 1
ATOM 3294 N N . PHE A 1 416 ? -7.101 -13.978 -24.923 1.00 93.69 416 PHE A N 1
ATOM 3295 C CA . PHE A 1 416 ? -6.041 -13.385 -25.726 1.00 93.69 416 PHE A CA 1
ATOM 3296 C C . PHE A 1 416 ? -6.019 -11.878 -25.491 1.00 93.69 416 PHE A C 1
ATOM 3298 O O . PHE A 1 416 ? -7.055 -11.213 -25.624 1.00 93.69 416 PHE A O 1
ATOM 3305 N N . VAL A 1 417 ? -4.855 -11.338 -25.145 1.00 92.62 417 VAL A N 1
ATOM 3306 C CA . VAL A 1 417 ? -4.645 -9.899 -24.959 1.00 92.62 417 VAL A CA 1
ATOM 3307 C C . VAL A 1 417 ? -3.554 -9.426 -25.895 1.00 92.62 417 VAL A C 1
ATOM 3309 O O . VAL A 1 417 ? -2.484 -10.016 -25.958 1.00 92.62 417 VAL A O 1
ATOM 3312 N N . GLU A 1 418 ? -3.842 -8.344 -26.602 1.00 92.81 418 GLU A N 1
ATOM 3313 C CA . GLU A 1 418 ? -2.880 -7.616 -27.414 1.00 92.81 418 GLU A CA 1
ATOM 3314 C C . GLU A 1 418 ? -2.565 -6.292 -26.717 1.00 92.81 418 GLU A C 1
ATOM 3316 O O . GLU A 1 418 ? -3.481 -5.514 -26.412 1.00 92.81 418 GLU A O 1
ATOM 3321 N N . CYS A 1 419 ? -1.288 -6.025 -26.469 1.00 92.12 419 CYS A N 1
ATOM 3322 C CA . CYS A 1 419 ? -0.818 -4.791 -25.847 1.00 92.12 419 CYS A CA 1
ATOM 3323 C C . CYS A 1 419 ? 0.258 -4.109 -26.694 1.00 92.12 419 CYS A C 1
ATOM 3325 O O . CYS A 1 419 ? 0.872 -4.724 -27.567 1.00 92.12 419 CYS A O 1
ATOM 3327 N N . LEU A 1 420 ? 0.457 -2.820 -26.426 1.00 92.06 420 LEU A N 1
ATOM 3328 C CA . LEU A 1 420 ? 1.599 -2.054 -26.904 1.00 92.06 420 LEU A CA 1
ATOM 3329 C C . LEU A 1 420 ? 2.625 -1.963 -25.770 1.00 92.06 420 LEU A C 1
ATOM 3331 O O . LEU A 1 420 ? 2.336 -1.341 -24.746 1.00 92.06 420 LEU A O 1
ATOM 3335 N N . GLU A 1 421 ? 3.789 -2.568 -25.973 1.00 91.38 421 GLU A N 1
ATOM 3336 C CA . GLU A 1 421 ? 4.861 -2.701 -24.977 1.00 91.38 421 GLU A CA 1
ATOM 3337 C C . GLU A 1 421 ? 6.194 -2.231 -25.581 1.00 91.38 421 GLU A C 1
ATOM 3339 O O . GLU A 1 421 ? 6.418 -2.396 -26.784 1.00 91.38 421 GLU A O 1
ATOM 3344 N N . ASP A 1 422 ? 7.066 -1.622 -24.771 1.00 92.38 422 ASP A N 1
ATOM 3345 C CA . ASP A 1 422 ? 8.458 -1.370 -25.162 1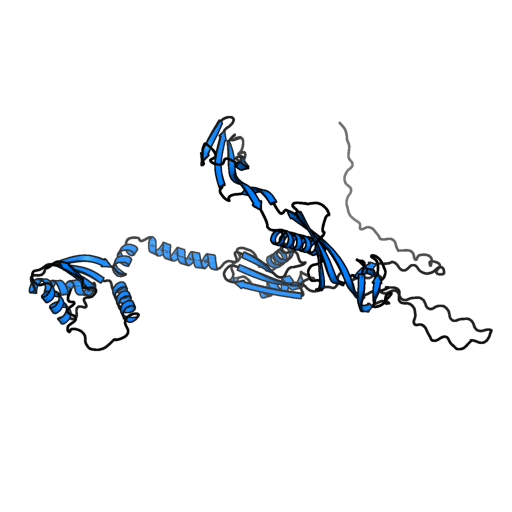.00 92.38 422 ASP A CA 1
ATOM 3346 C C . ASP A 1 422 ? 9.265 -2.658 -25.001 1.00 92.38 422 ASP A C 1
ATOM 3348 O O . ASP A 1 422 ? 9.414 -3.176 -23.896 1.00 92.38 422 ASP A O 1
ATOM 3352 N N . ILE A 1 423 ? 9.755 -3.188 -26.118 1.00 92.94 423 ILE A N 1
ATOM 3353 C CA . ILE A 1 423 ? 10.466 -4.469 -26.156 1.00 92.94 423 ILE A CA 1
ATOM 3354 C C . ILE A 1 423 ? 11.987 -4.292 -26.215 1.00 92.94 423 ILE A C 1
ATOM 3356 O O . ILE A 1 423 ? 12.697 -5.289 -26.342 1.00 92.94 423 ILE A O 1
ATOM 3360 N N . GLY A 1 424 ? 12.498 -3.058 -26.176 1.00 91.56 424 GLY A N 1
ATOM 3361 C CA . GLY A 1 424 ? 13.926 -2.772 -26.290 1.00 91.56 424 GLY A CA 1
ATOM 3362 C C . GLY A 1 424 ? 14.698 -3.036 -24.997 1.00 91.56 424 GLY A C 1
ATOM 3363 O O . GLY A 1 424 ? 14.364 -2.504 -23.942 1.00 91.56 424 GLY A O 1
ATOM 3364 N N . VAL A 1 425 ? 15.774 -3.822 -25.082 1.00 92.19 425 VAL A N 1
ATOM 3365 C CA . VAL A 1 425 ? 16.734 -4.025 -23.985 1.00 92.19 425 VAL A CA 1
ATOM 3366 C C . VAL A 1 425 ? 18.157 -3.833 -24.500 1.00 92.19 425 VAL A C 1
ATOM 3368 O O . VAL A 1 425 ? 18.504 -4.295 -25.586 1.00 92.19 425 VAL A O 1
ATOM 3371 N N . GLU A 1 426 ? 18.994 -3.154 -23.718 1.00 91.06 426 GLU A N 1
ATOM 3372 C CA . GLU A 1 426 ? 20.401 -2.926 -24.049 1.00 91.06 426 GLU A CA 1
ATOM 3373 C C . GLU A 1 426 ? 21.217 -4.229 -24.014 1.00 91.06 426 GLU A C 1
ATOM 3375 O O . GLU A 1 426 ? 21.148 -5.016 -23.066 1.00 91.06 426 GLU A O 1
ATOM 3380 N N . LYS A 1 427 ? 22.044 -4.436 -25.041 1.00 91.56 427 LYS A N 1
ATOM 3381 C CA . LYS A 1 427 ? 23.017 -5.526 -25.145 1.00 91.56 427 LYS A CA 1
ATOM 3382 C C . LYS A 1 427 ? 24.393 -4.951 -25.509 1.00 91.56 427 LYS A C 1
ATOM 3384 O O . LYS A 1 427 ? 24.631 -4.660 -26.685 1.00 91.56 427 LYS A O 1
ATOM 3389 N N . PRO A 1 428 ? 25.298 -4.783 -24.527 1.00 90.69 428 PRO A N 1
ATOM 3390 C CA . PRO A 1 428 ? 26.666 -4.332 -24.772 1.00 90.69 428 PRO A CA 1
ATOM 3391 C C . PRO A 1 428 ? 27.423 -5.270 -25.717 1.00 90.69 428 PRO A C 1
ATOM 3393 O O . PRO A 1 428 ? 27.205 -6.486 -25.697 1.00 90.69 428 PRO A O 1
ATOM 3396 N N . PHE A 1 429 ? 28.340 -4.719 -26.511 1.00 87.38 429 PHE A N 1
ATOM 3397 C CA . PHE A 1 429 ? 29.246 -5.499 -27.353 1.00 87.38 429 PHE A CA 1
ATOM 3398 C C . PHE A 1 429 ? 30.652 -4.893 -27.379 1.00 87.38 429 PHE A C 1
ATOM 3400 O O . PHE A 1 429 ? 30.852 -3.706 -27.125 1.00 87.38 429 PHE A O 1
ATOM 3407 N N . THR A 1 430 ? 31.640 -5.725 -27.702 1.00 84.75 430 THR A N 1
ATOM 3408 C CA . THR A 1 430 ? 33.020 -5.288 -27.928 1.00 84.75 430 THR A CA 1
ATOM 3409 C C . THR A 1 430 ? 33.263 -5.201 -29.434 1.00 84.75 430 THR A C 1
ATOM 3411 O O . THR A 1 430 ? 33.050 -6.203 -30.121 1.00 84.75 430 THR A O 1
ATOM 3414 N N . PRO A 1 431 ? 33.688 -4.044 -29.975 1.00 78.50 431 PRO A N 1
ATOM 3415 C CA . PRO A 1 431 ? 34.079 -3.940 -31.376 1.00 78.50 431 PRO A CA 1
ATOM 3416 C C . PRO A 1 431 ? 35.220 -4.911 -31.683 1.00 78.50 431 PRO A C 1
ATOM 3418 O O . PRO A 1 431 ? 36.251 -4.887 -31.011 1.00 78.50 431 PRO A O 1
ATOM 3421 N N . VAL A 1 432 ? 35.043 -5.760 -32.692 1.00 68.31 432 VAL A N 1
ATOM 3422 C CA . VAL A 1 432 ? 36.128 -6.582 -33.234 1.00 68.31 432 VAL A CA 1
ATOM 3423 C C . VAL A 1 432 ? 36.652 -5.852 -34.470 1.00 68.31 432 VAL A C 1
ATOM 3425 O O . VAL A 1 432 ? 35.875 -5.655 -35.407 1.00 68.31 432 VAL A O 1
ATOM 3428 N N . PRO A 1 433 ? 37.920 -5.403 -34.500 1.00 54.84 433 PRO A N 1
ATOM 3429 C CA . PRO A 1 433 ? 38.484 -4.827 -35.712 1.00 54.84 433 PRO A CA 1
ATOM 3430 C C . PRO A 1 433 ? 38.504 -5.892 -36.817 1.00 54.84 433 PRO A C 1
ATOM 3432 O O . PRO A 1 433 ? 38.793 -7.061 -36.560 1.00 54.84 433 PRO A O 1
ATOM 3435 N N . GLY A 1 434 ? 38.141 -5.498 -38.040 1.00 48.84 434 GLY A N 1
ATOM 3436 C CA . GLY A 1 434 ? 38.089 -6.404 -39.190 1.00 48.84 434 GLY A CA 1
ATOM 3437 C C . GLY A 1 434 ? 39.443 -7.073 -39.484 1.00 48.84 434 GLY A C 1
ATOM 3438 O O . GLY A 1 434 ? 40.482 -6.614 -38.998 1.00 48.84 434 GLY A O 1
ATOM 3439 N N . PRO A 1 435 ? 39.462 -8.157 -40.285 1.00 41.41 435 PRO A N 1
ATOM 3440 C CA . PRO A 1 435 ? 40.690 -8.860 -40.646 1.00 41.41 435 PRO A CA 1
ATOM 3441 C C . PRO A 1 435 ? 41.572 -7.935 -41.499 1.00 41.41 435 PRO A C 1
ATOM 3443 O O . PRO A 1 435 ? 41.387 -7.816 -42.705 1.00 41.41 435 PRO A O 1
ATOM 3446 N N . GLY A 1 436 ? 42.493 -7.228 -40.848 1.00 45.94 436 GLY A N 1
ATOM 3447 C CA . GLY A 1 436 ? 43.354 -6.221 -41.472 1.00 45.94 436 GLY A CA 1
ATOM 3448 C C . GLY A 1 436 ? 44.133 -5.351 -40.483 1.00 45.94 436 GLY A C 1
ATOM 3449 O O . GLY A 1 436 ? 45.155 -4.784 -40.857 1.00 45.94 436 GLY A O 1
ATOM 3450 N N . ALA A 1 437 ? 43.723 -5.286 -39.213 1.00 39.25 437 ALA A N 1
ATOM 3451 C CA . ALA A 1 437 ? 44.484 -4.589 -38.180 1.00 39.25 437 ALA A CA 1
ATOM 3452 C C . ALA A 1 437 ? 45.409 -5.565 -37.430 1.00 39.25 437 ALA A C 1
ATOM 3454 O O . ALA A 1 437 ? 44.985 -6.264 -36.509 1.00 39.25 437 ALA A O 1
ATOM 3455 N N . SER A 1 438 ? 46.687 -5.611 -37.814 1.00 32.91 438 SER A N 1
ATOM 3456 C CA . SER A 1 438 ? 47.733 -6.170 -36.950 1.00 32.91 438 SER A CA 1
ATOM 3457 C C . SER A 1 438 ? 47.748 -5.412 -35.615 1.00 32.91 438 SER A C 1
ATOM 3459 O O . SER A 1 438 ? 47.730 -4.179 -35.632 1.00 32.91 438 SER A O 1
ATOM 3461 N N . PRO A 1 439 ? 47.813 -6.090 -34.455 1.00 37.06 439 PRO A N 1
ATOM 3462 C CA . PRO A 1 439 ? 47.992 -5.393 -33.193 1.00 37.06 439 PRO A CA 1
ATOM 3463 C C . PRO A 1 439 ? 49.387 -4.759 -33.172 1.00 37.06 439 PRO A C 1
ATOM 3465 O O . PRO A 1 439 ? 50.394 -5.440 -33.370 1.00 37.06 439 PRO A O 1
ATOM 3468 N N . LEU A 1 440 ? 49.446 -3.445 -32.938 1.00 41.94 440 LEU A N 1
ATOM 3469 C CA . LEU A 1 440 ? 50.689 -2.757 -32.588 1.00 41.94 440 LEU A CA 1
ATOM 3470 C C . LEU A 1 440 ? 51.297 -3.441 -31.345 1.00 41.94 440 LEU A C 1
ATOM 3472 O O . LEU A 1 440 ? 50.552 -3.732 -30.403 1.00 41.94 440 LEU A O 1
ATOM 3476 N N . PRO A 1 441 ? 52.614 -3.721 -31.311 1.00 40.88 441 PRO A N 1
ATOM 3477 C CA . PRO A 1 441 ? 53.235 -4.361 -30.160 1.00 40.88 441 PRO A CA 1
ATOM 3478 C C . PRO A 1 441 ? 53.135 -3.444 -28.937 1.00 40.88 441 PRO A C 1
ATOM 3480 O O . PRO A 1 441 ? 53.348 -2.235 -29.024 1.00 40.88 441 PRO A O 1
ATOM 3483 N N . GLY A 1 442 ? 52.760 -4.043 -27.805 1.00 37.06 442 GLY A N 1
ATOM 3484 C CA . GLY A 1 442 ? 52.407 -3.354 -26.571 1.00 37.06 442 GLY A CA 1
ATOM 3485 C C . GLY A 1 442 ? 53.491 -2.410 -26.054 1.00 37.06 442 GLY A C 1
ATOM 3486 O O . GLY A 1 442 ? 54.647 -2.792 -25.878 1.00 37.06 442 GLY A O 1
ATOM 3487 N N . GLY A 1 443 ? 53.077 -1.180 -25.749 1.00 34.47 443 GLY A N 1
ATOM 3488 C CA . GLY A 1 443 ? 53.834 -0.276 -24.895 1.00 34.47 443 GLY A CA 1
ATOM 3489 C C . GLY A 1 443 ? 53.887 -0.837 -23.476 1.00 34.47 443 GLY A C 1
ATOM 3490 O O . GLY A 1 443 ? 52.858 -1.140 -22.873 1.00 34.47 443 GLY A O 1
ATOM 3491 N N . ALA A 1 444 ? 55.102 -1.010 -22.969 1.00 35.91 444 ALA A N 1
ATOM 3492 C CA . ALA A 1 444 ? 55.387 -1.473 -21.623 1.00 35.91 444 ALA A CA 1
ATOM 3493 C C . ALA A 1 444 ? 54.713 -0.581 -20.562 1.00 35.91 444 ALA A C 1
ATOM 3495 O O . ALA A 1 444 ? 54.910 0.634 -20.542 1.00 35.91 444 ALA A O 1
ATOM 3496 N N . ASN A 1 445 ? 53.968 -1.194 -19.640 1.00 41.38 445 ASN A N 1
ATOM 3497 C CA . ASN A 1 445 ? 53.610 -0.552 -18.377 1.00 41.38 445 ASN A CA 1
ATOM 3498 C C . ASN A 1 445 ? 54.881 -0.385 -17.523 1.00 41.38 445 ASN A C 1
ATOM 3500 O O . ASN A 1 445 ? 55.644 -1.349 -17.396 1.00 41.38 445 ASN A O 1
ATOM 3504 N N . PRO A 1 446 ? 55.119 0.778 -16.891 1.00 42.94 446 PRO A N 1
ATOM 3505 C CA . PRO A 1 446 ? 56.171 0.896 -15.890 1.00 42.94 446 PRO A CA 1
ATOM 3506 C C . PRO A 1 446 ? 55.779 0.114 -14.619 1.00 42.94 446 PRO A C 1
ATOM 3508 O O . PRO A 1 446 ? 54.588 -0.004 -14.309 1.00 42.94 446 PRO A O 1
ATOM 3511 N N . PRO A 1 447 ? 56.748 -0.434 -13.864 1.00 41.16 447 PRO A N 1
ATOM 3512 C CA . PRO A 1 447 ? 56.452 -1.243 -12.691 1.00 41.16 447 PRO A CA 1
ATOM 3513 C C . PRO A 1 447 ? 55.908 -0.378 -11.548 1.00 41.16 447 PRO A C 1
ATOM 3515 O O . PRO A 1 447 ? 56.496 0.634 -11.162 1.00 41.16 447 PRO A O 1
ATOM 3518 N N . VAL A 1 448 ? 54.786 -0.816 -10.979 1.00 47.47 448 VAL A N 1
ATOM 3519 C CA . VAL A 1 448 ? 54.208 -0.282 -9.742 1.00 47.47 448 VAL A CA 1
ATOM 3520 C C . VAL A 1 448 ? 55.106 -0.697 -8.571 1.00 47.47 448 VAL A C 1
ATOM 3522 O O . VAL A 1 448 ? 55.298 -1.886 -8.324 1.00 47.47 448 VAL A O 1
ATOM 3525 N N . ARG A 1 449 ? 55.670 0.278 -7.848 1.00 40.41 449 ARG A N 1
ATOM 3526 C CA . ARG A 1 449 ? 56.341 0.051 -6.555 1.00 40.41 449 ARG A CA 1
ATOM 3527 C C . ARG A 1 449 ? 55.309 -0.376 -5.499 1.00 40.41 449 ARG A C 1
ATOM 3529 O O . ARG A 1 449 ? 54.276 0.288 -5.400 1.00 40.41 449 ARG A O 1
ATOM 3536 N N . PRO A 1 450 ? 55.572 -1.404 -4.676 1.00 45.06 450 PRO A N 1
ATOM 3537 C CA . PRO A 1 450 ? 54.766 -1.658 -3.489 1.00 45.06 450 PRO A CA 1
ATOM 3538 C C . PRO A 1 450 ? 55.093 -0.630 -2.385 1.00 45.06 450 PRO A C 1
ATOM 3540 O O . PRO A 1 450 ? 56.224 -0.143 -2.329 1.00 45.06 450 PRO A O 1
ATOM 3543 N N . PRO A 1 451 ? 54.129 -0.280 -1.515 1.00 48.03 451 PRO A N 1
ATOM 3544 C CA . PRO A 1 451 ? 54.383 0.575 -0.362 1.00 48.03 451 PRO A CA 1
ATOM 3545 C C . PRO A 1 451 ? 55.153 -0.189 0.724 1.00 48.03 451 PRO A C 1
ATOM 3547 O O . PRO A 1 451 ? 54.780 -1.297 1.112 1.00 48.03 451 PRO A O 1
ATOM 3550 N N . ASP A 1 452 ? 56.221 0.436 1.213 1.00 43.28 452 ASP A N 1
ATOM 3551 C CA . ASP A 1 452 ? 56.994 -0.000 2.371 1.00 43.28 452 ASP A CA 1
ATOM 3552 C C . ASP A 1 452 ? 56.146 0.019 3.655 1.00 43.28 452 ASP A C 1
ATOM 3554 O O . ASP A 1 452 ? 55.436 0.987 3.930 1.00 43.28 452 ASP A O 1
ATOM 3558 N N . GLY A 1 453 ? 56.304 -1.016 4.489 1.00 46.88 453 GLY A N 1
ATOM 3559 C CA . GLY A 1 453 ? 56.075 -0.911 5.933 1.00 46.88 453 GLY A CA 1
ATOM 3560 C C . GLY A 1 453 ? 55.013 -1.831 6.537 1.00 46.88 453 GLY A C 1
ATOM 3561 O O . GLY A 1 453 ? 53.948 -1.365 6.926 1.00 46.88 453 GLY A O 1
ATOM 3562 N N . ILE A 1 454 ? 55.349 -3.109 6.749 1.00 46.91 454 ILE A N 1
ATOM 3563 C CA . ILE A 1 454 ? 54.780 -3.930 7.835 1.00 46.91 454 ILE A CA 1
ATOM 3564 C C . ILE A 1 454 ? 55.935 -4.746 8.456 1.00 46.91 454 ILE A C 1
ATOM 3566 O O . ILE A 1 454 ? 56.675 -5.386 7.708 1.00 46.91 454 ILE A O 1
ATOM 3570 N N . PRO A 1 455 ? 56.147 -4.715 9.788 1.00 54.34 455 PRO A N 1
ATOM 3571 C CA . PRO A 1 455 ? 57.228 -5.456 10.441 1.00 54.34 455 PRO A CA 1
ATOM 3572 C C . PRO A 1 455 ? 56.954 -6.974 10.468 1.00 54.34 455 PRO A C 1
ATOM 3574 O O . PRO A 1 455 ? 55.792 -7.388 10.441 1.00 54.34 455 PRO A O 1
ATOM 3577 N N . PRO A 1 456 ? 57.997 -7.823 10.538 1.00 48.72 456 PRO A N 1
ATOM 3578 C CA . PRO A 1 456 ? 57.835 -9.272 10.471 1.00 48.72 456 PRO A CA 1
ATOM 3579 C C . PRO A 1 456 ? 57.220 -9.849 11.755 1.00 48.72 456 PRO A C 1
ATOM 3581 O O . PRO A 1 456 ? 57.630 -9.518 12.868 1.00 48.72 456 PRO A O 1
ATOM 3584 N N . ALA A 1 457 ? 56.262 -10.762 11.586 1.00 48.62 457 ALA A N 1
ATOM 3585 C CA . ALA A 1 457 ? 55.769 -11.638 12.644 1.00 48.62 457 ALA A CA 1
ATOM 3586 C C . ALA A 1 457 ? 56.819 -12.726 12.972 1.00 48.62 457 ALA A C 1
ATOM 3588 O O . ALA A 1 457 ? 57.432 -13.266 12.047 1.00 48.62 457 ALA A O 1
ATOM 3589 N N . PRO A 1 458 ? 57.040 -13.074 14.254 1.00 53.91 458 PRO A N 1
ATOM 3590 C CA . PRO A 1 458 ? 57.988 -14.115 14.627 1.00 53.91 458 PRO A CA 1
ATOM 3591 C C . PRO A 1 458 ? 57.471 -15.516 14.277 1.00 53.91 458 PRO A C 1
ATOM 3593 O O . PRO A 1 458 ? 56.291 -15.835 14.428 1.00 53.91 458 PRO A O 1
ATOM 3596 N N . ALA A 1 459 ? 58.407 -16.337 13.805 1.00 45.97 459 ALA A N 1
ATOM 3597 C CA . ALA A 1 459 ? 58.225 -17.712 13.373 1.00 45.97 459 ALA A CA 1
ATOM 3598 C C . ALA A 1 459 ? 57.650 -18.613 14.477 1.00 45.97 459 ALA A C 1
ATOM 3600 O O . ALA A 1 459 ? 58.058 -18.555 15.637 1.00 45.97 459 ALA A O 1
ATOM 3601 N N . GLY A 1 460 ? 56.728 -19.487 14.077 1.00 42.03 460 GLY A N 1
ATOM 3602 C CA . GLY A 1 460 ? 56.236 -20.570 14.911 1.00 42.03 460 GLY A CA 1
ATOM 3603 C C . GLY A 1 460 ? 57.299 -21.645 15.135 1.00 42.03 460 GLY A C 1
ATOM 3604 O O . GLY A 1 460 ? 57.8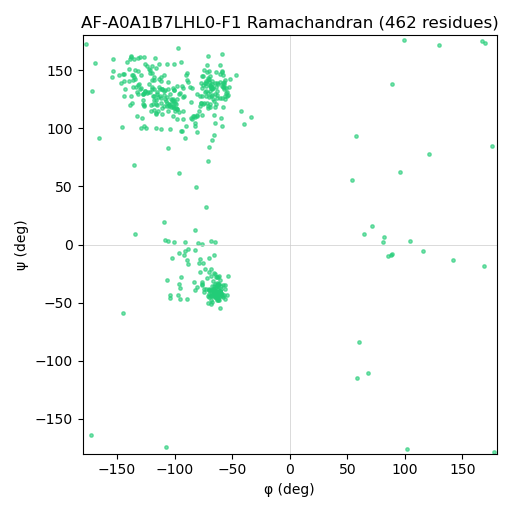92 -22.157 14.188 1.00 42.03 460 GLY A O 1
ATOM 3605 N N . HIS A 1 461 ? 57.460 -22.038 16.395 1.00 47.12 461 HIS A N 1
ATOM 3606 C CA . HIS A 1 461 ? 57.860 -23.385 16.776 1.00 47.12 461 HIS A CA 1
ATOM 3607 C C . HIS A 1 461 ? 56.617 -24.104 17.313 1.00 47.12 461 HIS A C 1
ATOM 3609 O O . HIS A 1 461 ? 56.024 -23.673 18.297 1.00 47.12 461 HIS A O 1
ATOM 3615 N N . GLY A 1 462 ? 56.228 -25.201 16.672 1.00 47.34 462 GLY A N 1
ATOM 3616 C CA . GLY A 1 462 ? 55.657 -26.347 17.385 1.00 47.34 462 GLY A CA 1
ATOM 3617 C C . GLY A 1 462 ? 56.696 -27.475 17.396 1.00 47.34 462 GLY A C 1
ATOM 3618 O O . GLY A 1 462 ? 57.778 -27.286 16.832 1.00 47.34 462 GLY A O 1
ATOM 3619 N N . PRO A 1 463 ? 56.379 -28.680 17.889 1.00 54.50 463 PRO A N 1
ATOM 3620 C CA . PRO A 1 463 ? 55.372 -29.055 18.882 1.00 54.50 463 PRO A CA 1
ATOM 3621 C C . PRO A 1 463 ? 56.023 -29.736 20.111 1.00 54.50 463 PRO A C 1
ATOM 3623 O O . PRO A 1 463 ? 57.061 -30.377 19.975 1.00 54.50 463 PRO A O 1
ATOM 3626 N N . HIS A 1 464 ? 55.395 -29.650 21.285 1.00 38.06 464 HIS A N 1
ATOM 3627 C CA . HIS A 1 464 ? 55.472 -30.650 22.360 1.00 38.06 464 HIS A CA 1
ATOM 3628 C C . HIS A 1 464 ? 54.285 -30.494 23.305 1.00 38.06 464 HIS A C 1
ATOM 3630 O O . HIS A 1 464 ? 53.915 -29.328 23.580 1.00 38.06 464 HIS A O 1
#

Radius of gyration: 45.07 Å; Cα contacts (8 Å, |Δi|>4): 775; chains: 1; bounding box: 114×75×122 Å

pLDDT: mean 80.83, std 17.0, range [25.69, 96.38]

InterPro domains:
  IPR010690 Putative stage IV sporulation YqfD [PF06898] (28-423)
  IPR010690 Putative stage IV sporulation YqfD [TIGR02876] (26-424)